Protein AF-0000000069173327 (afdb_homodimer)

Nearest PDB structures (foldseek):
  5z0c-assembly1_A-2  TM=9.617E-01  e=6.881E-48  Persicaria minor
  5vkt-assembly1_A  TM=9.449E-01  e=2.292E-47  Sorghum bicolor
  7cgu-assembly1_A  TM=9.572E-01  e=1.615E-44  Atropa belladonna
  8b1v-assembly1_A  TM=9.461E-01  e=1.270E-44  Tabernanthe iboga
  5h83-assembly1_B  TM=9.465E-01  e=1.249E-43  Catharanthus roseus

Foldseek 3Di:
DKWWFWFDFALPDDTDIDIDDADDAEQQKWKWFWQKFWDDVVLNCQRNCVDPDRDPRWADTFLTWGFTCDGHNNHDPHDGGFIKTFGFFQDAPCPDPCNVVLFRVPGPGTATQIRGADPDPPGTHHHSSIRMHMGGNLRIAGFPADPVCRQLASLCRFLVQLLLVVCVVLVLDAPFAEEEEDDFQNRLNNLLNSQLRRHQYEYEDLDPVCFVVSVVSRHPYYANLVDPVSLVVQFQPGQEYEYADQAAEACLSPLRSHHQQYEYEYSHHHPDYHDDHDPCSCVVRVYYYYYDYGGGSVSSNVSSVSCNVVVHGHDEDEDESVCVSVVSVCVVVRNTSRIYMYRSVRSVD/DKWWFWFDFALPDDTDIDIDDADDAAQQKWKWFWQKFWDDVVLNCQRNCVDPDRDPRWADTFLTWGFTCDHHNNHDPDDGGFIKTFGFFQDAPCPDPCNVVLFRVPGPGTATQIRGADPDPPGTHHHRSIRMHMGGNLRIAGFPADPVCRQLASLCSFLVQLLLVVCVVLVLDAPFAEEEEDDFQNRLNNQLNSQLRRHQYEYEDLDPVCFVVSVVSRHPYYANLVDPVSLVVQFQPGQEYEYADQAAEACLSPLRSHHAQYEYEYSHHHPDHHDDHDPCSCVVRVYYYYYDYGGGSVSSNVSSVSCNVVVHGHDEDEDESVCVSVVSVCVVVSNTSRIYMYRSVRSVD

Radius of gyration: 29.66 Å; Cα contacts (8 Å, |Δi|>4): 1799; chains: 2; bounding box: 52×91×66 Å

Structure (mmCIF, N/CA/C/O backbone):
data_AF-0000000069173327-model_v1
#
loop_
_entity.id
_entity.type
_entity.pdbx_description
1 polymer 'Hypothetical zinc-type alcohol dehydrogenase-like protein yahK'
#
loop_
_atom_site.group_PDB
_atom_site.id
_atom_site.type_symbol
_atom_site.label_atom_id
_atom_site.label_alt_id
_atom_site.label_comp_id
_atom_site.label_asym_id
_atom_site.label_entity_id
_atom_site.label_seq_id
_atom_site.pdbx_PDB_ins_code
_atom_site.Cartn_x
_atom_site.Cartn_y
_atom_site.Cartn_z
_atom_site.occupancy
_atom_site.B_iso_or_equiv
_atom_site.auth_seq_id
_atom_site.auth_comp_id
_atom_site.auth_asym_id
_atom_site.auth_atom_id
_atom_site.pdbx_PDB_model_num
ATOM 1 N N . MET A 1 1 ? 13.922 40.312 17.609 1 91.56 1 MET A N 1
ATOM 2 C CA . MET A 1 1 ? 12.922 41.062 18.359 1 91.56 1 MET A CA 1
ATOM 3 C C . MET A 1 1 ? 12.289 40.188 19.438 1 91.56 1 MET A C 1
ATOM 5 O O . MET A 1 1 ? 12.125 38.969 19.234 1 91.56 1 MET A O 1
ATOM 9 N N . LYS A 1 2 ? 11.914 40.781 20.5 1 95.31 2 LYS A N 1
ATOM 10 C CA . LYS A 1 2 ? 11.281 40.031 21.578 1 95.31 2 LYS A CA 1
ATOM 11 C C . LYS A 1 2 ? 9.758 40.062 21.453 1 95.31 2 LYS A C 1
ATOM 13 O O . LYS A 1 2 ? 9.172 41.125 21.281 1 95.31 2 LYS A O 1
ATOM 18 N N . ILE A 1 3 ? 9.172 38.875 21.484 1 96.5 3 ILE A N 1
ATOM 19 C CA . ILE A 1 3 ? 7.719 38.812 21.359 1 96.5 3 ILE A CA 1
ATOM 20 C C . ILE A 1 3 ? 7.156 37.812 22.375 1 96.5 3 ILE A C 1
ATOM 22 O O . ILE A 1 3 ? 7.906 37.031 22.953 1 96.5 3 ILE A O 1
ATOM 26 N N . LYS A 1 4 ? 5.832 37.875 22.531 1 97.69 4 LYS A N 1
ATOM 27 C CA . LYS A 1 4 ? 5.156 36.938 23.453 1 97.69 4 LYS A CA 1
ATOM 28 C C . LYS A 1 4 ? 4.797 35.656 22.75 1 97.69 4 LYS A C 1
ATOM 30 O O . LYS A 1 4 ? 4.461 35.625 21.562 1 97.69 4 LYS A O 1
ATOM 35 N N . ALA A 1 5 ? 4.883 34.594 23.516 1 98.44 5 ALA A N 1
ATOM 36 C CA . ALA A 1 5 ? 4.504 33.25 23.062 1 98.44 5 ALA A CA 1
ATOM 37 C C . ALA A 1 5 ? 3.975 32.438 24.234 1 98.44 5 ALA A C 1
ATOM 39 O O . ALA A 1 5 ? 4.012 32.875 25.375 1 98.44 5 ALA A O 1
ATOM 40 N N . VAL A 1 6 ? 3.385 31.391 23.938 1 98.5 6 VAL A N 1
ATOM 41 C CA . VAL A 1 6 ? 3.01 30.375 24.922 1 98.5 6 VAL A CA 1
ATOM 42 C C . VAL A 1 6 ? 3.777 29.078 24.641 1 98.5 6 VAL A C 1
ATOM 44 O O . VAL A 1 6 ? 3.777 28.578 23.516 1 98.5 6 VAL A O 1
ATOM 47 N N . GLY A 1 7 ? 4.484 28.578 25.578 1 98.19 7 GLY A N 1
ATOM 48 C CA . GLY A 1 7 ? 5.293 27.375 25.453 1 98.19 7 GLY A CA 1
ATOM 49 C C . GLY A 1 7 ? 5.617 26.734 26.781 1 98.19 7 GLY A C 1
ATOM 50 O O . GLY A 1 7 ? 4.98 27.031 27.797 1 98.19 7 GLY A O 1
ATOM 51 N N . ALA A 1 8 ? 6.469 25.766 26.703 1 98.06 8 ALA A N 1
ATOM 52 C CA . ALA A 1 8 ? 6.879 25.031 27.891 1 98.06 8 ALA A CA 1
ATOM 53 C C . ALA A 1 8 ? 8.398 24.984 28.016 1 98.06 8 ALA A C 1
ATOM 55 O O . ALA A 1 8 ? 9.109 25.016 27.016 1 98.06 8 ALA A O 1
ATOM 56 N N . TYR A 1 9 ? 8.836 24.875 29.328 1 97.31 9 TYR A N 1
ATOM 57 C CA . TYR A 1 9 ? 10.273 24.797 29.578 1 97.31 9 TYR A CA 1
ATOM 58 C C . TYR A 1 9 ? 10.711 23.359 29.828 1 97.31 9 TYR A C 1
ATOM 60 O O . TYR A 1 9 ? 11.914 23.078 29.891 1 97.31 9 TYR A O 1
ATOM 68 N N . SER A 1 10 ? 9.734 22.516 30 1 96.44 10 SER A N 1
ATOM 69 C CA . SER A 1 10 ? 10.008 21.078 30.172 1 96.44 10 SER A CA 1
ATOM 70 C C . SER A 1 10 ? 8.773 20.25 29.875 1 96.44 10 SER A C 1
ATOM 72 O O . SER A 1 10 ? 7.66 20.781 29.781 1 96.44 10 SER A O 1
ATOM 74 N N . ALA A 1 11 ? 8.977 18.953 29.766 1 95.12 11 ALA A N 1
ATOM 75 C CA . ALA A 1 11 ? 7.898 18.031 29.422 1 95.12 11 ALA A CA 1
ATOM 76 C C . ALA A 1 11 ? 6.855 17.969 30.531 1 95.12 11 ALA A C 1
ATOM 78 O O . ALA A 1 11 ? 5.703 17.594 30.297 1 95.12 11 ALA A O 1
ATOM 79 N N . LYS A 1 12 ? 7.219 18.328 31.734 1 94.25 12 LYS A N 1
ATOM 80 C CA . LYS A 1 12 ? 6.359 18.141 32.906 1 94.25 12 LYS A CA 1
ATOM 81 C C . LYS A 1 12 ? 5.66 19.438 33.281 1 94.25 12 LYS A C 1
ATOM 83 O O . LYS A 1 12 ? 4.82 19.453 34.188 1 94.25 12 LYS A O 1
ATOM 88 N N . GLN A 1 13 ? 5.949 20.516 32.656 1 94.94 13 GLN A N 1
ATOM 89 C CA . GLN A 1 13 ? 5.355 21.797 32.969 1 94.94 13 GLN A CA 1
ATOM 90 C C . GLN A 1 13 ? 4.246 22.172 32 1 94.94 13 GLN A C 1
ATOM 92 O O . GLN A 1 13 ? 4.332 21.844 30.812 1 94.94 13 GLN A O 1
ATOM 97 N N . PRO A 1 14 ? 3.234 22.766 32.531 1 96.62 14 PRO A N 1
ATOM 98 C CA . PRO A 1 14 ? 2.211 23.266 31.625 1 96.62 14 PRO A CA 1
ATOM 99 C C . PRO A 1 14 ? 2.734 24.359 30.703 1 96.62 14 PRO A C 1
ATOM 101 O O . PRO A 1 14 ? 3.777 24.969 30.984 1 96.62 14 PRO A O 1
ATOM 104 N N . LEU A 1 15 ? 2.049 24.594 29.672 1 98.19 15 LEU A N 1
ATOM 105 C CA . LEU A 1 15 ? 2.365 25.734 28.812 1 98.19 15 LEU A CA 1
ATOM 106 C C . LEU A 1 15 ? 2.16 27.047 29.562 1 98.19 15 LEU A C 1
ATOM 108 O O . LEU A 1 15 ? 1.203 27.188 30.328 1 98.19 15 LEU A O 1
ATOM 112 N N . GLU A 1 16 ? 3.016 27.969 29.375 1 97.44 16 GLU A N 1
ATOM 113 C CA . GLU A 1 16 ? 2.932 29.266 30.031 1 97.44 16 GLU A CA 1
ATOM 114 C C . GLU A 1 16 ? 3.416 30.375 29.109 1 97.44 16 GLU A C 1
ATOM 116 O O . GLU A 1 16 ? 4.078 30.125 28.109 1 97.44 16 GLU A O 1
ATOM 121 N N . SER A 1 17 ? 2.992 31.562 29.453 1 97.31 17 SER A N 1
ATOM 122 C CA . SER A 1 17 ? 3.457 32.719 28.719 1 97.31 17 SER A CA 1
ATOM 123 C C . SER A 1 17 ? 4.969 32.875 28.828 1 97.31 17 SER A C 1
ATOM 125 O O . SER A 1 17 ? 5.551 32.656 29.891 1 97.31 17 SER A O 1
ATOM 127 N N . MET A 1 18 ? 5.578 33.188 27.703 1 96.88 18 MET A N 1
ATOM 128 C CA . MET A 1 18 ? 7.023 33.406 27.688 1 96.88 18 MET A CA 1
ATOM 129 C C . MET A 1 18 ? 7.418 34.438 26.625 1 96.88 18 MET A C 1
ATOM 131 O O . MET A 1 18 ? 6.641 34.719 25.719 1 96.88 18 MET A O 1
ATOM 135 N N . ASP A 1 19 ? 8.609 34.969 26.844 1 97.06 19 ASP A N 1
ATOM 136 C CA . ASP A 1 19 ? 9.211 35.844 25.828 1 97.06 19 ASP A CA 1
ATOM 137 C C . ASP A 1 19 ? 10.172 35.031 24.938 1 97.06 19 ASP A C 1
ATOM 139 O O . ASP A 1 19 ? 11 34.281 25.438 1 97.06 19 ASP A O 1
ATOM 143 N N . ILE A 1 20 ? 9.977 35.219 23.656 1 97.44 20 ILE A N 1
ATOM 144 C CA . ILE A 1 20 ? 10.914 34.562 22.75 1 97.44 20 ILE A CA 1
ATOM 145 C C . ILE A 1 20 ? 11.516 35.594 21.797 1 97.44 20 ILE A C 1
ATOM 147 O O . ILE A 1 20 ? 11.031 36.75 21.719 1 97.44 20 ILE A O 1
ATOM 151 N N . THR A 1 21 ? 12.609 35.219 21.188 1 96.5 21 THR A N 1
ATOM 152 C CA . THR A 1 21 ? 13.281 36.062 20.234 1 96.5 21 THR A CA 1
ATOM 153 C C . THR A 1 21 ? 13 35.625 18.797 1 96.5 21 THR A C 1
ATOM 155 O O . THR A 1 21 ? 13.078 34.406 18.5 1 96.5 21 THR A O 1
ATOM 158 N N . ARG A 1 22 ? 12.602 36.531 17.922 1 96.62 22 ARG A N 1
ATOM 159 C CA . ARG A 1 22 ? 12.484 36.312 16.484 1 96.62 22 ARG A CA 1
ATOM 160 C C . ARG A 1 22 ? 13.516 37.125 15.719 1 96.62 22 ARG A C 1
ATOM 162 O O . ARG A 1 22 ? 13.789 38.281 16.078 1 96.62 22 ARG A O 1
ATOM 169 N N . ARG A 1 23 ? 14 36.562 14.703 1 95.94 23 ARG A N 1
ATOM 170 C CA . ARG A 1 23 ? 14.945 37.312 13.875 1 95.94 23 ARG A CA 1
ATOM 171 C C . ARG A 1 23 ? 14.227 38.375 13.055 1 95.94 23 ARG A C 1
ATOM 173 O O . ARG A 1 23 ? 13.023 38.281 12.828 1 95.94 23 ARG A O 1
ATOM 180 N N . GLU A 1 24 ? 15.008 39.375 12.633 1 95.81 24 GLU A N 1
ATOM 181 C CA . GLU A 1 24 ? 14.492 40.344 11.648 1 95.81 24 GLU A CA 1
ATOM 182 C C . GLU A 1 24 ? 14.391 39.688 10.266 1 95.81 24 GLU A C 1
ATOM 184 O O . GLU A 1 24 ? 15.156 38.781 9.945 1 95.81 24 GLU A O 1
ATOM 189 N N . PRO A 1 25 ? 13.461 40.156 9.461 1 97.12 25 PRO A N 1
ATOM 190 C CA . PRO A 1 25 ? 13.328 39.594 8.117 1 97.12 25 PRO A CA 1
ATOM 191 C C . PRO A 1 25 ? 14.547 39.844 7.242 1 97.12 25 PRO A C 1
ATOM 193 O O . PRO A 1 25 ? 15.023 40.969 7.152 1 97.12 25 PRO A O 1
ATOM 196 N N . GLY A 1 26 ? 15.094 38.781 6.645 1 97.19 26 GLY A N 1
ATOM 197 C CA . GLY A 1 26 ? 16.094 38.938 5.598 1 97.19 26 GLY A CA 1
ATOM 198 C C . GLY A 1 26 ? 15.492 39.25 4.242 1 97.19 26 GLY A C 1
ATOM 199 O O . GLY A 1 26 ? 14.289 39.5 4.137 1 97.19 26 GLY A O 1
ATOM 200 N N . PRO A 1 27 ? 16.281 39.25 3.188 1 98.19 27 PRO A N 1
ATOM 201 C CA . PRO A 1 27 ? 15.844 39.688 1.859 1 98.19 27 PRO A CA 1
ATOM 202 C C . PRO A 1 27 ? 14.703 38.844 1.302 1 98.19 27 PRO A C 1
ATOM 204 O O . PRO A 1 27 ? 13.883 39.344 0.525 1 98.19 27 PRO A O 1
ATOM 207 N N . HIS A 1 28 ? 14.594 37.625 1.703 1 98.12 28 HIS A N 1
ATOM 208 C CA . HIS A 1 28 ? 13.586 36.75 1.129 1 98.12 28 HIS A CA 1
ATOM 209 C C . HIS A 1 28 ? 12.578 36.281 2.184 1 98.12 28 HIS A C 1
ATOM 211 O O . HIS A 1 28 ? 11.914 35.281 2.014 1 98.12 28 HIS A O 1
ATOM 217 N N . ASP A 1 29 ? 12.492 37.031 3.238 1 98.38 29 ASP A N 1
ATOM 218 C CA . ASP A 1 29 ? 11.648 36.625 4.359 1 98.38 29 ASP A CA 1
ATOM 219 C C . ASP A 1 29 ? 10.352 37.438 4.383 1 98.38 29 ASP A C 1
ATOM 221 O O . ASP A 1 29 ? 10.297 38.562 3.852 1 98.38 29 ASP A O 1
ATOM 225 N N . VAL A 1 30 ? 9.43 36.875 4.949 1 98.81 30 VAL A N 1
ATOM 226 C CA . VAL A 1 30 ? 8.133 37.469 5.215 1 98.81 30 VAL A CA 1
ATOM 227 C C . VAL A 1 30 ? 7.855 37.469 6.715 1 98.81 30 VAL A C 1
ATOM 229 O O . VAL A 1 30 ? 7.984 36.438 7.371 1 98.81 30 VAL A O 1
ATOM 232 N N . LYS A 1 31 ? 7.578 38.594 7.281 1 98.75 31 LYS A N 1
ATOM 233 C CA . LYS A 1 31 ? 7.141 38.719 8.672 1 98.75 31 LYS A CA 1
ATOM 234 C C . LYS A 1 31 ? 5.617 38.719 8.766 1 98.75 31 LYS A C 1
ATOM 236 O O . LYS A 1 31 ? 4.945 39.5 8.07 1 98.75 31 LYS A O 1
ATOM 241 N N . ILE A 1 32 ? 5.09 37.875 9.578 1 98.81 32 ILE A N 1
ATOM 242 C CA . ILE A 1 32 ? 3.648 37.688 9.672 1 98.81 32 ILE A CA 1
ATOM 243 C C . ILE A 1 32 ? 3.184 37.938 11.102 1 98.81 32 ILE A C 1
ATOM 245 O O . ILE A 1 32 ? 3.768 37.438 12.055 1 98.81 32 ILE A O 1
ATOM 249 N N . GLU A 1 33 ? 2.227 38.844 11.25 1 98.81 33 GLU A N 1
ATOM 250 C CA . GLU A 1 33 ? 1.48 38.906 12.5 1 98.81 33 GLU A CA 1
ATOM 251 C C . GLU A 1 33 ? 0.443 37.812 12.594 1 98.81 33 GLU A C 1
ATOM 253 O O . GLU A 1 33 ? -0.493 37.75 11.797 1 98.81 33 GLU A O 1
ATOM 258 N N . ILE A 1 34 ? 0.649 36.906 13.547 1 98.88 34 ILE A N 1
ATOM 259 C CA . ILE A 1 34 ? -0.204 35.719 13.641 1 98.88 34 ILE A CA 1
ATOM 260 C C . ILE A 1 34 ? -1.548 36.094 14.258 1 98.88 34 ILE A C 1
ATOM 262 O O . ILE A 1 34 ? -1.6 36.625 15.367 1 98.88 34 ILE A O 1
ATOM 266 N N . ALA A 1 35 ? -2.568 35.875 13.508 1 98.81 35 ALA A N 1
ATOM 267 C CA . ALA A 1 35 ? -3.914 36.125 14 1 98.81 35 ALA A CA 1
ATOM 268 C C . ALA A 1 35 ? -4.469 34.938 14.773 1 98.81 35 ALA A C 1
ATOM 270 O O . ALA A 1 35 ? -5.031 35.094 15.859 1 98.81 35 ALA A O 1
ATOM 271 N N . TYR A 1 36 ? -4.352 33.75 14.188 1 98.94 36 TYR A N 1
ATOM 272 C CA . TYR A 1 36 ? -4.852 32.5 14.766 1 98.94 36 TYR A CA 1
ATOM 273 C C . TYR A 1 36 ? -3.863 31.375 14.547 1 98.94 36 TYR A C 1
ATOM 275 O O . TYR A 1 36 ? -3.092 31.391 13.586 1 98.94 36 TYR A O 1
ATOM 283 N N . CYS A 1 37 ? -3.863 30.406 15.406 1 98.94 37 CYS A N 1
ATOM 284 C CA . CYS A 1 37 ? -3.08 29.172 15.273 1 98.94 37 CYS A CA 1
ATOM 285 C C . CYS A 1 37 ? -3.881 27.969 15.742 1 98.94 37 CYS A C 1
ATOM 287 O O . CYS A 1 37 ? -4.367 27.938 16.875 1 98.94 37 CYS A O 1
ATOM 289 N N . GLY A 1 38 ? -4.027 27 14.828 1 98.75 38 GLY A N 1
ATOM 290 C CA . GLY A 1 38 ? -4.707 25.781 15.211 1 98.75 38 GLY A CA 1
ATOM 291 C C . GLY A 1 38 ? -3.936 24.969 16.234 1 98.75 38 GLY A C 1
ATOM 292 O O . GLY A 1 38 ? -2.732 25.172 16.422 1 98.75 38 GLY A O 1
ATOM 293 N N . VAL A 1 39 ? -4.637 24.094 16.953 1 98.5 39 VAL A N 1
ATOM 294 C CA . VAL A 1 39 ? -4.062 23.188 17.938 1 98.5 39 VAL A CA 1
ATOM 295 C C . VAL A 1 39 ? -4.164 21.75 17.422 1 98.5 39 VAL A C 1
ATOM 297 O O . VAL A 1 39 ? -5.238 21.312 17 1 98.5 39 VAL A O 1
ATOM 300 N N . CYS A 1 40 ? -3.109 21.062 17.406 1 96.5 40 CYS A N 1
ATOM 301 C CA . CYS A 1 40 ? -3.049 19.703 16.875 1 96.5 40 CYS A CA 1
ATOM 302 C C . CYS A 1 40 ? -2.498 18.734 17.922 1 96.5 40 CYS A C 1
ATOM 304 O O . CYS A 1 40 ? -1.788 19.156 18.844 1 96.5 40 CYS A O 1
ATOM 306 N N . HIS A 1 41 ? -2.83 17.5 17.781 1 94.12 41 HIS A N 1
ATOM 307 C CA . HIS A 1 41 ? -2.305 16.484 18.703 1 94.12 41 HIS A CA 1
ATOM 308 C C . HIS A 1 41 ? -0.782 16.438 18.656 1 94.12 41 HIS A C 1
ATOM 310 O O . HIS A 1 41 ? -0.134 16.156 19.672 1 94.12 41 HIS A O 1
ATOM 316 N N . SER A 1 42 ? -0.216 16.688 17.547 1 94 42 SER A N 1
ATOM 317 C CA . SER A 1 42 ? 1.239 16.719 17.438 1 94 42 SER A CA 1
ATOM 318 C C . SER A 1 42 ? 1.849 17.75 18.391 1 94 42 SER A C 1
ATOM 320 O O . SER A 1 42 ? 2.965 17.562 18.875 1 94 42 SER A O 1
ATOM 322 N N . ASP A 1 43 ? 1.157 18.828 18.688 1 96.88 43 ASP A N 1
ATOM 323 C CA . ASP A 1 43 ? 1.626 19.828 19.641 1 96.88 43 ASP A CA 1
ATOM 324 C C . ASP A 1 43 ? 1.781 19.219 21.031 1 96.88 43 ASP A C 1
ATOM 326 O O . ASP A 1 43 ? 2.789 19.438 21.703 1 96.88 43 ASP A O 1
ATOM 330 N N . ILE A 1 44 ? 0.803 18.438 21.359 1 94.81 44 ILE A N 1
ATOM 331 C CA . ILE A 1 44 ? 0.792 17.812 22.672 1 94.81 44 ILE A CA 1
ATOM 332 C C . ILE A 1 44 ? 1.948 16.812 22.766 1 94.81 44 ILE A C 1
ATOM 334 O O . ILE A 1 44 ? 2.723 16.859 23.734 1 94.81 44 ILE A O 1
ATOM 338 N N . HIS A 1 45 ? 2.068 16.016 21.734 1 92.25 45 HIS A N 1
ATOM 339 C CA . HIS A 1 45 ? 3.121 15.008 21.734 1 92.25 45 HIS A CA 1
ATOM 340 C C . HIS A 1 45 ? 4.5 15.648 21.812 1 92.25 45 HIS A C 1
ATOM 342 O O . HIS A 1 45 ? 5.387 15.141 22.5 1 92.25 45 HIS A O 1
ATOM 348 N N . GLN A 1 46 ? 4.656 16.75 21.141 1 94.44 46 GLN A N 1
ATOM 349 C CA . GLN A 1 46 ? 5.938 17.453 21.125 1 94.44 46 GLN A CA 1
ATOM 350 C C . GLN A 1 46 ? 6.23 18.062 22.5 1 94.44 46 GLN A C 1
ATOM 352 O O . GLN A 1 46 ? 7.293 17.828 23.078 1 94.44 46 GLN A O 1
ATOM 357 N N . VAL A 1 47 ? 5.297 18.75 23 1 96.25 47 VAL A N 1
ATOM 358 C CA . VAL A 1 47 ? 5.496 19.5 24.25 1 96.25 47 VAL A CA 1
ATOM 359 C C . VAL A 1 47 ? 5.777 18.516 25.391 1 96.25 47 VAL A C 1
ATOM 361 O O . VAL A 1 47 ? 6.621 18.797 26.25 1 96.25 47 VAL A O 1
ATOM 364 N N . ARG A 1 48 ? 5.156 17.391 25.312 1 94.75 48 ARG A N 1
ATOM 365 C CA . ARG A 1 48 ? 5.262 16.422 26.406 1 94.75 48 ARG A CA 1
ATOM 366 C C . ARG A 1 48 ? 6.398 15.438 26.156 1 94.75 48 ARG A C 1
ATOM 368 O O . ARG A 1 48 ? 6.547 14.445 26.875 1 94.75 48 ARG A O 1
ATOM 375 N N . SER A 1 49 ? 7.145 15.586 25.109 1 93.69 49 SER A N 1
ATOM 376 C CA . SER A 1 49 ? 8.297 14.773 24.75 1 93.69 49 SER A CA 1
ATOM 377 C C . SER A 1 49 ? 7.914 13.305 24.594 1 93.69 49 SER A C 1
ATOM 379 O O . SER A 1 49 ? 8.641 12.414 25.031 1 93.69 49 SER A O 1
ATOM 381 N N . GLU A 1 50 ? 6.754 13.172 24.062 1 85.75 50 GLU A N 1
ATOM 382 C CA . GLU A 1 50 ? 6.32 11.805 23.766 1 85.75 50 GLU A CA 1
ATOM 383 C C . GLU A 1 50 ? 6.992 11.281 22.516 1 85.75 50 GLU A C 1
ATOM 385 O O . GLU A 1 50 ? 7.023 10.07 22.281 1 85.75 50 GLU A O 1
ATOM 390 N N . TRP A 1 51 ? 7.461 12.156 21.703 1 79 51 TRP A N 1
ATOM 391 C CA . TRP A 1 51 ? 8.406 11.844 20.641 1 79 51 TRP A CA 1
ATOM 392 C C . TRP A 1 51 ? 9.836 12.133 21.078 1 79 51 TRP A C 1
ATOM 394 O O . TRP A 1 51 ? 10.094 13.125 21.766 1 79 51 TRP A O 1
ATOM 404 N N . ALA A 1 52 ? 10.703 11.328 20.812 1 76.88 52 ALA A N 1
ATOM 405 C CA . ALA A 1 52 ? 12.078 11.508 21.266 1 76.88 52 ALA A CA 1
ATOM 406 C C . ALA A 1 52 ? 12.672 12.789 20.703 1 76.88 52 ALA A C 1
ATOM 408 O O . ALA A 1 52 ? 12.422 13.148 19.547 1 76.88 52 ALA A O 1
ATOM 409 N N . GLY A 1 53 ? 13.352 13.617 21.594 1 86.19 53 GLY A N 1
ATOM 410 C CA . GLY A 1 53 ? 14.242 14.648 21.094 1 86.19 53 GLY A CA 1
ATOM 411 C C . GLY A 1 53 ? 13.68 16.047 21.203 1 86.19 53 GLY A C 1
ATOM 412 O O . GLY A 1 53 ? 14.141 16.969 20.547 1 86.19 53 GLY A O 1
ATOM 413 N N . THR A 1 54 ? 12.703 16.266 22.047 1 95.19 54 THR A N 1
ATOM 414 C CA . THR A 1 54 ? 12.172 17.609 22.203 1 95.19 54 THR A CA 1
ATOM 415 C C . THR A 1 54 ? 13.219 18.531 22.828 1 95.19 54 THR A C 1
ATOM 417 O O . THR A 1 54 ? 13.891 18.156 23.797 1 95.19 54 THR A O 1
ATOM 420 N N . VAL A 1 55 ? 13.383 19.641 22.25 1 97 55 VAL A N 1
ATOM 421 C CA . VAL A 1 55 ? 14.258 20.688 22.781 1 97 55 VAL A CA 1
ATOM 422 C C . VAL A 1 55 ? 13.422 21.797 23.406 1 97 55 VAL A C 1
ATOM 424 O O . VAL A 1 55 ? 12.406 22.219 22.828 1 97 55 VAL A O 1
ATOM 427 N N . TYR A 1 56 ? 13.844 22.188 24.609 1 97 56 TYR A N 1
ATOM 428 C CA . TYR A 1 56 ? 13.141 23.25 25.312 1 97 56 TYR A CA 1
ATOM 429 C C . TYR A 1 56 ? 13.984 24.516 25.375 1 97 56 TYR A C 1
ATOM 431 O O . TYR A 1 56 ? 15.219 24.453 25.391 1 97 56 TYR A O 1
ATOM 439 N N . PRO A 1 57 ? 13.344 25.766 25.531 1 97.38 57 PRO A N 1
ATOM 440 C CA . PRO A 1 57 ? 11.891 25.969 25.547 1 97.38 57 PRO A CA 1
ATOM 441 C C . PRO A 1 57 ? 11.219 25.531 24.25 1 97.38 57 PRO A C 1
ATOM 443 O O . PRO A 1 57 ? 11.805 25.641 23.172 1 97.38 57 PRO A O 1
ATOM 446 N N . CYS A 1 58 ? 10.031 24.969 24.391 1 98.06 58 CYS A N 1
ATOM 447 C CA . CYS A 1 58 ? 9.25 24.484 23.25 1 98.06 58 CYS A CA 1
ATOM 448 C C . CYS A 1 58 ? 8 25.344 23.047 1 98.06 58 CYS A C 1
ATOM 450 O O . CYS A 1 58 ? 7.164 25.453 23.938 1 98.06 58 CYS A O 1
ATOM 452 N N . VAL A 1 59 ? 7.887 26 21.922 1 98.5 59 VAL A N 1
ATOM 453 C CA . VAL A 1 59 ? 6.695 26.719 21.5 1 98.5 59 VAL A CA 1
ATOM 454 C C . VAL A 1 59 ? 6.059 26.016 20.312 1 98.5 59 VAL A C 1
ATOM 456 O O . VAL A 1 59 ? 6.527 26.141 19.172 1 98.5 59 VAL A O 1
ATOM 459 N N . PRO A 1 60 ? 4.973 25.25 20.516 1 98.31 60 PRO A N 1
ATOM 460 C CA . PRO A 1 60 ? 4.371 24.5 19.422 1 98.31 60 PRO A CA 1
ATOM 461 C C . PRO A 1 60 ? 3.482 25.375 18.531 1 98.31 60 PRO A C 1
ATOM 463 O O . PRO A 1 60 ? 3.494 26.594 18.656 1 98.31 60 PRO A O 1
ATOM 466 N N . GLY A 1 61 ? 2.787 24.734 17.594 1 98.62 61 GLY A N 1
ATOM 467 C CA . GLY A 1 61 ? 1.868 25.391 16.672 1 98.62 61 GLY A CA 1
ATOM 468 C C . GLY A 1 61 ? 2.361 25.406 15.242 1 98.62 61 GLY A C 1
ATOM 469 O O . GLY A 1 61 ? 3.375 26.047 14.938 1 98.62 61 GLY A O 1
ATOM 470 N N . HIS A 1 62 ? 1.633 24.719 14.391 1 98.81 62 HIS A N 1
ATOM 471 C CA . HIS A 1 62 ? 2.066 24.672 12.992 1 98.81 62 HIS A CA 1
ATOM 472 C C . HIS A 1 62 ? 0.912 24.984 12.047 1 98.81 62 HIS A C 1
ATOM 474 O O . HIS A 1 62 ? 0.99 24.688 10.852 1 98.81 62 HIS A O 1
ATOM 480 N N . GLU A 1 63 ? -0.189 25.438 12.555 1 98.88 63 GLU A N 1
ATOM 481 C CA . GLU A 1 63 ? -1.358 25.859 11.797 1 98.88 63 GLU A CA 1
ATOM 482 C C . GLU A 1 63 ? -1.577 27.359 11.906 1 98.88 63 GLU A C 1
ATOM 484 O O . GLU A 1 63 ? -2.473 27.812 12.625 1 98.88 63 GLU A O 1
ATOM 489 N N . ILE A 1 64 ? -0.831 28.125 11.164 1 98.94 64 ILE A N 1
ATOM 490 C CA . ILE A 1 64 ? -0.7 29.562 11.391 1 98.94 64 ILE A CA 1
ATOM 491 C C . ILE A 1 64 ? -1.406 30.328 10.281 1 98.94 64 ILE A C 1
ATOM 493 O O . ILE A 1 64 ? -1.221 30.031 9.094 1 98.94 64 ILE A O 1
ATOM 497 N N . VAL A 1 65 ? -2.252 31.281 10.625 1 98.94 65 VAL A N 1
ATOM 498 C CA . VAL A 1 65 ? -2.801 32.219 9.664 1 98.94 65 VAL A CA 1
ATOM 499 C C . VAL A 1 65 ? -2.668 33.656 10.219 1 98.94 65 VAL A C 1
ATOM 501 O O . VAL A 1 65 ? -2.719 33.844 11.438 1 98.94 65 VAL A O 1
ATOM 504 N N . GLY A 1 66 ? -2.492 34.531 9.359 1 98.75 66 GLY A N 1
ATOM 505 C CA . GLY A 1 66 ? -2.326 35.938 9.773 1 98.75 66 GLY A CA 1
ATOM 506 C C . GLY A 1 66 ? -2.125 36.875 8.602 1 98.75 66 GLY A C 1
ATOM 507 O O . GLY A 1 66 ? -2.65 36.656 7.512 1 98.75 66 GLY A O 1
ATOM 508 N N . ARG A 1 67 ? -1.484 38 8.922 1 98.75 67 ARG A N 1
ATOM 509 C CA . ARG A 1 67 ? -1.286 39.031 7.93 1 98.75 67 ARG A CA 1
ATOM 510 C C . ARG A 1 67 ? 0.19 39.406 7.805 1 98.75 67 ARG A C 1
ATOM 512 O O . ARG A 1 67 ? 0.898 39.5 8.812 1 98.75 67 ARG A O 1
ATOM 519 N N . VAL A 1 68 ? 0.572 39.625 6.57 1 98.88 68 VAL A N 1
ATOM 520 C CA . VAL A 1 68 ? 1.934 40.094 6.32 1 98.88 68 VAL A CA 1
ATOM 521 C C . VAL A 1 68 ? 2.102 41.5 6.855 1 98.88 68 VAL A C 1
ATOM 523 O O . VAL A 1 68 ? 1.283 42.375 6.57 1 98.88 68 VAL A O 1
ATOM 526 N N . VAL A 1 69 ? 3.172 41.75 7.613 1 98.56 69 VAL A N 1
ATOM 527 C CA . VAL A 1 69 ? 3.383 43.094 8.156 1 98.56 69 VAL A CA 1
ATOM 528 C C . VAL A 1 69 ? 4.668 43.688 7.586 1 98.56 69 VAL A C 1
ATOM 530 O O . VAL A 1 69 ? 4.836 44.906 7.562 1 98.56 69 VAL A O 1
ATOM 533 N N . ALA A 1 70 ? 5.617 42.844 7.145 1 98.5 70 ALA A N 1
ATOM 534 C CA . ALA A 1 70 ? 6.848 43.281 6.492 1 98.5 70 ALA A CA 1
ATOM 535 C C . ALA A 1 70 ? 7.395 42.188 5.57 1 98.5 70 ALA A C 1
ATOM 537 O O . ALA A 1 70 ? 7.148 41 5.785 1 98.5 70 ALA A O 1
ATOM 538 N N . VAL A 1 71 ? 8.109 42.594 4.52 1 98.5 71 VAL A N 1
ATOM 539 C CA . VAL A 1 71 ? 8.75 41.656 3.604 1 98.5 71 VAL A CA 1
ATOM 540 C C . VAL A 1 71 ? 10.164 42.125 3.289 1 98.5 71 VAL A C 1
ATOM 542 O O . VAL A 1 71 ? 10.453 43.344 3.342 1 98.5 71 VAL A O 1
ATOM 545 N N . GLY A 1 72 ? 11.008 41.156 3.01 1 98.25 72 GLY A N 1
ATOM 546 C CA . GLY A 1 72 ? 12.32 41.5 2.492 1 98.25 72 GLY A CA 1
ATOM 547 C C . GLY A 1 72 ? 12.273 42.156 1.124 1 98.25 72 GLY A C 1
ATOM 548 O O . GLY A 1 72 ? 11.273 42.031 0.412 1 98.25 72 GLY A O 1
ATOM 549 N N . ASP A 1 73 ? 13.383 42.719 0.732 1 97.75 73 ASP A N 1
ATOM 550 C CA . ASP A 1 73 ? 13.422 43.562 -0.474 1 97.75 73 ASP A CA 1
ATOM 551 C C . ASP A 1 73 ? 13.453 42.688 -1.729 1 97.75 73 ASP A C 1
ATOM 553 O O . ASP A 1 73 ? 13.273 43.188 -2.842 1 97.75 73 ASP A O 1
ATOM 557 N N . GLN A 1 74 ? 13.586 41.375 -1.571 1 98.25 74 GLN A N 1
ATOM 558 C CA . GLN A 1 74 ? 13.633 40.5 -2.729 1 98.25 74 GLN A CA 1
ATOM 559 C C . GLN A 1 74 ? 12.375 39.625 -2.818 1 98.25 74 GLN A C 1
ATOM 561 O O . GLN A 1 74 ? 12.281 38.75 -3.678 1 98.25 74 GLN A O 1
ATOM 566 N N . VAL A 1 75 ? 11.484 39.875 -1.856 1 98.19 75 VAL A N 1
ATOM 567 C CA . VAL A 1 75 ? 10.227 39.125 -1.88 1 98.19 75 VAL A CA 1
ATOM 568 C C . VAL A 1 75 ? 9.312 39.719 -2.961 1 98.19 75 VAL A C 1
ATOM 570 O O . VAL A 1 75 ? 9.117 40.938 -3.029 1 98.19 75 VAL A O 1
ATOM 573 N N . GLU A 1 76 ? 8.758 38.844 -3.832 1 94.94 76 GLU A N 1
ATOM 574 C CA . GLU A 1 76 ? 7.949 39.312 -4.945 1 94.94 76 GLU A CA 1
ATOM 575 C C . GLU A 1 76 ? 6.5 38.875 -4.812 1 94.94 76 GLU A C 1
ATOM 577 O O . GLU A 1 76 ? 5.59 39.531 -5.312 1 94.94 76 GLU A O 1
ATOM 582 N N . LYS A 1 77 ? 6.23 37.844 -4.117 1 95.81 77 LYS A N 1
ATOM 583 C CA . LYS A 1 77 ? 4.922 37.188 -4.191 1 95.81 77 LYS A CA 1
ATOM 584 C C . LYS A 1 77 ? 4.012 37.656 -3.059 1 95.81 77 LYS A C 1
ATOM 586 O O . LYS A 1 77 ? 2.814 37.375 -3.055 1 95.81 77 LYS A O 1
ATOM 591 N N . HIS A 1 78 ? 4.551 38.406 -2.068 1 98.31 78 HIS A N 1
ATOM 592 C CA . HIS A 1 78 ? 3.797 38.812 -0.895 1 98.31 78 HIS A CA 1
ATOM 593 C C . HIS A 1 78 ? 4.031 40.312 -0.598 1 98.31 78 HIS A C 1
ATOM 595 O O . HIS A 1 78 ? 5.09 40.844 -0.931 1 98.31 78 HIS A O 1
ATOM 601 N N . ALA A 1 79 ? 3.07 40.906 0.022 1 98.31 79 ALA A N 1
ATOM 602 C CA . ALA A 1 79 ? 3.162 42.312 0.437 1 98.31 79 ALA A CA 1
ATOM 603 C C . ALA A 1 79 ? 2.426 42.531 1.754 1 98.31 79 ALA A C 1
ATOM 605 O O . ALA A 1 79 ? 1.537 41.75 2.119 1 98.31 79 ALA A O 1
ATOM 606 N N . PRO A 1 80 ? 2.855 43.594 2.443 1 98.44 80 PRO A N 1
ATOM 607 C CA . PRO A 1 80 ? 2.119 43.906 3.668 1 98.44 80 PRO A CA 1
ATOM 608 C C . PRO A 1 80 ? 0.614 44.031 3.439 1 98.44 80 PRO A C 1
ATOM 610 O O . PRO A 1 80 ? 0.175 44.594 2.445 1 98.44 80 PRO A O 1
ATOM 613 N N . GLY A 1 81 ? -0.104 43.375 4.305 1 98.5 81 GLY A N 1
ATOM 614 C CA . GLY A 1 81 ? -1.553 43.406 4.18 1 98.5 81 GLY A CA 1
ATOM 615 C C . GLY A 1 81 ? -2.125 42.094 3.686 1 98.5 81 GLY A C 1
ATOM 616 O O . GLY A 1 81 ? -3.299 41.781 3.918 1 98.5 81 GLY A O 1
ATOM 617 N N . ASP A 1 82 ? -1.352 41.312 3.029 1 98.56 82 ASP A N 1
ATOM 618 C CA . ASP A 1 82 ? -1.806 40.031 2.486 1 98.56 82 ASP A CA 1
ATOM 619 C C . ASP A 1 82 ? -2.213 39.062 3.604 1 98.56 82 ASP A C 1
ATOM 621 O O . ASP A 1 82 ? -1.544 39 4.637 1 98.56 82 ASP A O 1
ATOM 625 N N . LEU A 1 83 ? -3.352 38.312 3.451 1 98.81 83 LEU A N 1
ATOM 626 C CA . LEU A 1 83 ? -3.672 37.156 4.297 1 98.81 83 LEU A CA 1
ATOM 627 C C . LEU A 1 83 ? -2.859 35.938 3.889 1 98.81 83 LEU A C 1
ATOM 629 O O . LEU A 1 83 ? -2.861 35.562 2.717 1 98.81 83 LEU A O 1
ATOM 633 N N . VAL A 1 84 ? -2.158 35.406 4.828 1 98.88 84 VAL A N 1
ATOM 634 C CA . VAL A 1 84 ? -1.267 34.281 4.492 1 98.88 84 VAL A CA 1
ATOM 635 C C . VAL A 1 84 ? -1.337 33.219 5.578 1 98.88 84 VAL A C 1
ATOM 637 O O . VAL A 1 84 ? -1.935 33.438 6.633 1 98.88 84 VAL A O 1
ATOM 640 N N . GLY A 1 85 ? -0.842 32.062 5.285 1 98.88 85 GLY A N 1
ATOM 641 C CA . GLY A 1 85 ? -0.693 30.969 6.215 1 98.88 85 GLY A CA 1
ATOM 642 C C . GLY A 1 85 ? 0.688 30.344 6.18 1 98.88 85 GLY A C 1
ATOM 643 O O . GLY A 1 85 ? 1.425 30.5 5.207 1 98.88 85 GLY A O 1
ATOM 644 N N . VAL A 1 86 ? 1.1 29.766 7.227 1 98.88 86 VAL A N 1
ATOM 645 C CA . VAL A 1 86 ? 2.277 28.906 7.348 1 98.88 86 VAL A CA 1
ATOM 646 C C . VAL A 1 86 ? 1.885 27.562 7.949 1 98.88 86 VAL A C 1
ATOM 648 O O . VAL A 1 86 ? 1.25 27.516 9.008 1 98.88 86 VAL A O 1
ATOM 651 N N . GLY A 1 87 ? 2.242 26.484 7.25 1 98.62 87 GLY A N 1
ATOM 652 C CA . GLY A 1 87 ? 1.909 25.141 7.703 1 98.62 87 GLY A CA 1
ATOM 653 C C . GLY A 1 87 ? 3.047 24.469 8.438 1 98.62 87 GLY A C 1
ATOM 654 O O . GLY A 1 87 ? 3.721 25.094 9.266 1 98.62 87 GLY A O 1
ATOM 655 N N . CYS A 1 88 ? 3.285 23.25 8.156 1 98.38 88 CYS A N 1
ATOM 656 C CA . CYS A 1 88 ? 4.145 22.375 8.945 1 98.38 88 CYS A CA 1
ATOM 657 C C . CYS A 1 88 ? 5.602 22.5 8.516 1 98.38 88 CYS A C 1
ATOM 659 O O . CYS A 1 88 ? 6.5 21.969 9.172 1 98.38 88 CYS A O 1
ATOM 661 N N . ILE A 1 89 ? 5.832 23.234 7.398 1 98.69 89 ILE A N 1
ATOM 662 C CA . ILE A 1 89 ? 7.172 23.297 6.82 1 98.69 89 ILE A CA 1
ATOM 663 C C . ILE A 1 89 ? 7.617 24.75 6.707 1 98.69 89 ILE A C 1
ATOM 665 O O . ILE A 1 89 ? 6.906 25.578 6.141 1 98.69 89 ILE A O 1
ATOM 669 N N . VAL A 1 90 ? 8.852 25.031 7.207 1 98.5 90 VAL A N 1
ATOM 670 C CA . VAL A 1 90 ? 9.312 26.406 7.109 1 98.5 90 VAL A CA 1
ATOM 671 C C . VAL A 1 90 ? 10.68 26.453 6.422 1 98.5 90 VAL A C 1
ATOM 673 O O . VAL A 1 90 ? 11.242 27.531 6.219 1 98.5 90 VAL A O 1
ATOM 676 N N . ASP A 1 91 ? 11.242 25.266 6.125 1 98 91 ASP A N 1
ATOM 677 C CA . ASP A 1 91 ? 12.492 25.172 5.375 1 98 91 ASP A CA 1
ATOM 678 C C . ASP A 1 91 ? 12.742 23.734 4.902 1 98 91 ASP A C 1
ATOM 680 O O . ASP A 1 91 ? 12.062 22.812 5.34 1 98 91 ASP A O 1
ATOM 684 N N . SER A 1 92 ? 13.578 23.547 3.926 1 97.81 92 SER A N 1
ATOM 685 C CA . SER A 1 92 ? 14.062 22.281 3.391 1 97.81 92 SER A CA 1
ATOM 686 C C . SER A 1 92 ? 15.445 22.438 2.758 1 97.81 92 SER A C 1
ATOM 688 O O . SER A 1 92 ? 16.016 23.516 2.77 1 97.81 92 SER A O 1
ATOM 690 N N . CYS A 1 93 ? 16.031 21.422 2.145 1 97 93 CYS A N 1
ATOM 691 C CA . CYS A 1 93 ? 17.375 21.531 1.588 1 97 93 CYS A CA 1
ATOM 692 C C . CYS A 1 93 ? 17.359 22.281 0.26 1 97 93 CYS A C 1
ATOM 694 O O . CYS A 1 93 ? 18.359 22.844 -0.156 1 97 93 CYS A O 1
ATOM 696 N N . LYS A 1 94 ? 16.266 22.219 -0.45 1 96.88 94 LYS A N 1
ATOM 697 C CA . LYS A 1 94 ? 15.961 22.969 -1.656 1 96.88 94 LYS A CA 1
ATOM 698 C C . LYS A 1 94 ? 16.766 22.469 -2.85 1 96.88 94 LYS A C 1
ATOM 700 O O . LYS A 1 94 ? 16.797 23.109 -3.902 1 96.88 94 LYS A O 1
ATOM 705 N N . HIS A 1 95 ? 17.453 21.297 -2.684 1 96.69 95 HIS A N 1
ATOM 706 C CA . HIS A 1 95 ? 18.281 20.844 -3.801 1 96.69 95 HIS A CA 1
ATOM 707 C C . HIS A 1 95 ? 18.109 19.359 -4.047 1 96.69 95 HIS A C 1
ATOM 709 O O . HIS A 1 95 ? 18.688 18.812 -4.988 1 96.69 95 HIS A O 1
ATOM 715 N N . CYS A 1 96 ? 17.359 18.719 -3.256 1 96.62 96 CYS A N 1
ATOM 716 C CA . CYS A 1 96 ? 17.141 17.281 -3.467 1 96.62 96 CYS A CA 1
ATOM 717 C C . CYS A 1 96 ? 15.961 17.047 -4.402 1 96.62 96 CYS A C 1
ATOM 719 O O . CYS A 1 96 ? 15.266 17.984 -4.785 1 96.62 96 CYS A O 1
ATOM 721 N N . GLU A 1 97 ? 15.758 15.758 -4.758 1 95.75 97 GLU A N 1
ATOM 722 C CA . GLU A 1 97 ? 14.68 15.375 -5.664 1 95.75 97 GLU A CA 1
ATOM 723 C C . GLU A 1 97 ? 13.32 15.742 -5.094 1 95.75 97 GLU A C 1
ATOM 725 O O . GLU A 1 97 ? 12.438 16.203 -5.82 1 95.75 97 GLU A O 1
ATOM 730 N N . GLU A 1 98 ? 13.086 15.57 -3.857 1 97.38 98 GLU A N 1
ATOM 731 C CA . GLU A 1 98 ? 11.828 15.906 -3.199 1 97.38 98 GLU A CA 1
ATOM 732 C C . GLU A 1 98 ? 11.523 17.391 -3.311 1 97.38 98 GLU A C 1
ATOM 734 O O . GLU A 1 98 ? 10.398 17.781 -3.65 1 97.38 98 GLU A O 1
ATOM 739 N N . CYS A 1 99 ? 12.5 18.203 -3.035 1 97.62 99 CYS A N 1
ATOM 740 C CA . CYS A 1 99 ? 12.32 19.656 -3.098 1 97.62 99 CYS A CA 1
ATOM 741 C C . CYS A 1 99 ? 12.047 20.109 -4.527 1 97.62 99 CYS A C 1
ATOM 743 O O . CYS A 1 99 ? 11.203 20.969 -4.758 1 97.62 99 CYS A O 1
ATOM 745 N N . GLU A 1 100 ? 12.758 19.484 -5.434 1 97.44 100 GLU A N 1
ATOM 746 C CA . GLU A 1 100 ? 12.562 19.828 -6.84 1 97.44 100 GLU A CA 1
ATOM 747 C C . GLU A 1 100 ? 11.156 19.453 -7.309 1 97.44 100 GLU A C 1
ATOM 749 O O . GLU A 1 100 ? 10.562 20.172 -8.117 1 97.44 100 GLU A O 1
ATOM 754 N N . ASP A 1 101 ? 10.594 18.406 -6.738 1 96.88 101 ASP A N 1
ATOM 755 C CA . ASP A 1 101 ? 9.273 17.922 -7.121 1 96.88 101 ASP A CA 1
ATOM 756 C C . ASP A 1 101 ? 8.18 18.656 -6.348 1 96.88 101 ASP A C 1
ATOM 758 O O . ASP A 1 101 ? 6.988 18.375 -6.535 1 96.88 101 ASP A O 1
ATOM 762 N N . GLY A 1 102 ? 8.516 19.594 -5.512 1 97.81 102 GLY A N 1
ATOM 763 C CA . GLY A 1 102 ? 7.539 20.281 -4.684 1 97.81 102 GLY A CA 1
ATOM 764 C C . GLY A 1 102 ? 7.027 19.422 -3.537 1 97.81 102 GLY A C 1
ATOM 765 O O . GLY A 1 102 ? 5.902 19.609 -3.072 1 97.81 102 GLY A O 1
ATOM 766 N N . LEU A 1 103 ? 7.773 18.406 -3.174 1 98.25 103 LEU A N 1
ATOM 767 C CA . LEU A 1 103 ? 7.426 17.484 -2.1 1 98.25 103 LEU A CA 1
ATOM 768 C C . LEU A 1 103 ? 8.383 17.625 -0.922 1 98.25 103 LEU A C 1
ATOM 770 O O . LEU A 1 103 ? 8.969 16.656 -0.458 1 98.25 103 LEU A O 1
ATOM 774 N N . GLU A 1 104 ? 8.492 18.844 -0.395 1 98.44 104 GLU A N 1
ATOM 775 C CA . GLU A 1 104 ? 9.398 19.156 0.707 1 98.44 104 GLU A CA 1
ATOM 776 C C . GLU A 1 104 ? 9.055 18.328 1.947 1 98.44 104 GLU A C 1
ATOM 778 O O . GLU A 1 104 ? 9.922 18.094 2.795 1 98.44 104 GLU A O 1
ATOM 783 N N . ASN A 1 105 ? 7.754 17.938 1.988 1 98.19 105 ASN A N 1
ATOM 784 C CA . ASN A 1 105 ? 7.309 17.125 3.117 1 98.19 105 ASN A CA 1
ATOM 785 C C . ASN A 1 105 ? 8.062 15.805 3.201 1 98.19 105 ASN A C 1
ATOM 787 O O . ASN A 1 105 ? 8.117 15.18 4.262 1 98.19 105 ASN A O 1
ATOM 791 N N . TYR A 1 106 ? 8.664 15.359 2.131 1 98.12 106 TYR A N 1
ATOM 792 C CA . TYR A 1 106 ? 9.398 14.102 2.123 1 98.12 106 TYR A CA 1
ATOM 793 C C . TYR A 1 106 ? 10.898 14.352 2.045 1 98.12 106 TYR A C 1
ATOM 795 O O . TYR A 1 106 ? 11.688 13.406 1.887 1 98.12 106 TYR A O 1
ATOM 803 N N . CYS A 1 107 ? 11.398 15.633 2.107 1 97.88 107 CYS A N 1
ATOM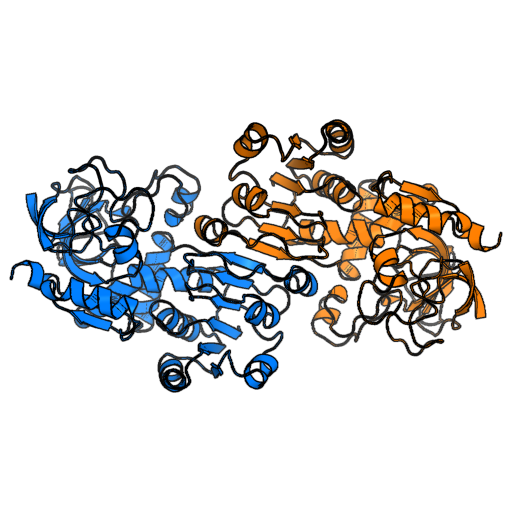 804 C CA . CYS A 1 107 ? 12.82 15.977 2.146 1 97.88 107 CYS A CA 1
ATOM 805 C C . CYS A 1 107 ? 13.453 15.508 3.449 1 97.88 107 CYS A C 1
ATOM 807 O O . CYS A 1 107 ? 12.938 15.781 4.535 1 97.88 107 CYS A O 1
ATOM 809 N N . ASP A 1 108 ? 14.57 14.82 3.408 1 96.25 108 ASP A N 1
ATOM 810 C CA . ASP A 1 108 ? 15.273 14.328 4.594 1 96.25 108 ASP A CA 1
ATOM 811 C C . ASP A 1 108 ? 15.797 15.484 5.438 1 96.25 108 ASP A C 1
ATOM 813 O O . ASP A 1 108 ? 16.188 15.297 6.59 1 96.25 108 ASP A O 1
ATOM 817 N N . HIS A 1 109 ? 15.766 16.688 4.879 1 97.06 109 HIS A N 1
ATOM 818 C CA . HIS A 1 109 ? 16.234 17.875 5.578 1 97.06 109 HIS A CA 1
ATOM 819 C C . HIS A 1 109 ? 15.125 18.922 5.707 1 97.06 109 HIS A C 1
ATOM 821 O O . HIS A 1 109 ? 15.391 20.125 5.648 1 97.06 109 HIS A O 1
ATOM 827 N N . MET A 1 110 ? 13.953 18.391 5.742 1 97.44 110 MET A N 1
ATOM 828 C CA . MET A 1 110 ? 12.805 19.25 5.992 1 97.44 110 MET A CA 1
ATOM 829 C C . MET A 1 110 ? 12.914 19.922 7.359 1 97.44 110 MET A C 1
ATOM 831 O O . MET A 1 110 ? 13.312 19.281 8.336 1 97.44 110 MET A O 1
ATOM 835 N N . THR A 1 111 ? 12.641 21.188 7.477 1 98.12 111 THR A N 1
ATOM 836 C CA . THR A 1 111 ? 12.57 21.906 8.742 1 98.12 111 THR A CA 1
ATOM 837 C C . THR A 1 111 ? 11.117 22.203 9.117 1 98.12 111 THR A C 1
ATOM 839 O O . THR A 1 111 ? 10.406 22.891 8.391 1 98.12 111 THR A O 1
ATOM 842 N N . GLY A 1 112 ? 10.672 21.656 10.219 1 98.12 112 GLY A N 1
ATOM 843 C CA . GLY A 1 112 ? 9.312 21.891 10.703 1 98.12 112 GLY A CA 1
ATOM 844 C C . GLY A 1 112 ? 9.125 23.266 11.32 1 98.12 112 GLY A C 1
ATOM 845 O O . GLY A 1 112 ? 10.102 23.953 11.625 1 98.12 112 GLY A O 1
ATOM 846 N N . THR A 1 113 ? 7.895 23.578 11.492 1 98.5 113 THR A N 1
ATOM 847 C CA . THR A 1 113 ? 7.527 24.906 11.969 1 98.5 113 THR A CA 1
ATOM 848 C C . THR A 1 113 ? 7.926 25.094 13.43 1 98.5 113 THR A C 1
ATOM 850 O O . THR A 1 113 ? 8.102 26.219 13.891 1 98.5 113 THR A O 1
ATOM 853 N N . TYR A 1 114 ? 8.07 23.984 14.148 1 97.81 114 TYR A N 1
ATOM 854 C CA . TYR A 1 114 ? 8.555 24.078 15.516 1 97.81 114 TYR A CA 1
ATOM 855 C C . TYR A 1 114 ? 9.414 22.875 15.875 1 97.81 114 TYR A C 1
ATOM 857 O O . TYR A 1 114 ? 9.258 21.797 15.297 1 97.81 114 TYR A O 1
ATOM 865 N N . ASN A 1 115 ? 10.383 23.047 16.719 1 97.5 115 ASN A N 1
ATOM 866 C CA . ASN A 1 115 ? 11.25 22.078 17.375 1 97.5 115 ASN A CA 1
ATOM 867 C C . ASN A 1 115 ? 12.164 21.375 16.359 1 97.5 115 ASN A C 1
ATOM 869 O O . ASN A 1 115 ? 12.555 20.234 16.562 1 97.5 115 ASN A O 1
ATOM 873 N N . SER A 1 116 ? 12.422 22 15.297 1 97.31 116 SER A N 1
ATOM 874 C CA . SER A 1 116 ? 13.422 21.562 14.336 1 97.31 116 SER A CA 1
ATOM 875 C C . SER A 1 116 ? 14.688 22.422 14.43 1 97.31 116 SER A C 1
ATOM 877 O O . SER A 1 116 ? 14.617 23.609 14.734 1 97.31 116 SER A O 1
ATOM 879 N N . PRO A 1 117 ? 15.82 21.828 14.125 1 97.06 117 PRO A N 1
ATOM 880 C CA . PRO A 1 117 ? 17.047 22.625 14.148 1 97.06 1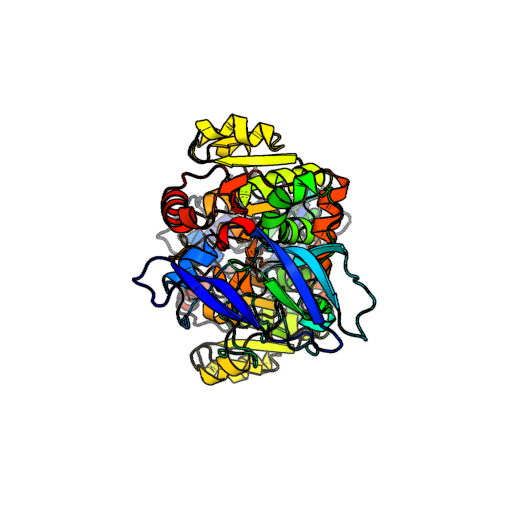17 PRO A CA 1
ATOM 881 C C . PRO A 1 117 ? 17.016 23.781 13.156 1 97.06 117 PRO A C 1
ATOM 883 O O . PRO A 1 117 ? 16.5 23.641 12.047 1 97.06 117 PRO A O 1
ATOM 886 N N . THR A 1 118 ? 17.5 24.922 13.523 1 96.44 118 THR A N 1
ATOM 887 C CA . THR A 1 118 ? 17.609 26.109 12.695 1 96.44 118 THR A CA 1
ATOM 888 C C . THR A 1 118 ? 18.75 27 13.18 1 96.44 118 THR A C 1
ATOM 890 O O . THR A 1 118 ? 19.156 26.922 14.344 1 96.44 118 THR A O 1
ATOM 893 N N . PRO A 1 119 ? 19.328 27.781 12.32 1 94.06 119 PRO A N 1
ATOM 894 C CA . PRO A 1 119 ? 20.375 28.703 12.758 1 94.06 119 PRO A CA 1
ATOM 895 C C . PRO A 1 119 ? 19.844 29.844 13.625 1 94.06 119 PRO A C 1
ATOM 897 O O . PRO A 1 119 ? 20.609 30.516 14.312 1 94.06 119 PRO A O 1
ATOM 900 N N . ASP A 1 120 ? 18.562 30.109 13.555 1 93.75 120 ASP A N 1
ATOM 901 C CA . ASP A 1 120 ? 17.969 31.188 14.352 1 93.75 120 ASP A CA 1
ATOM 902 C C . ASP A 1 120 ? 17.969 30.828 15.836 1 93.75 120 ASP A C 1
ATOM 904 O O . ASP A 1 120 ? 17.984 29.656 16.203 1 93.75 120 ASP A O 1
ATOM 908 N N . GLU A 1 121 ? 18.094 31.891 16.656 1 92.69 121 GLU A N 1
ATOM 909 C CA . GLU A 1 121 ? 17.938 31.672 18.094 1 92.69 121 GLU A CA 1
ATOM 910 C C . GLU A 1 121 ? 16.562 31.094 18.406 1 92.69 121 GLU A C 1
ATOM 912 O O . GLU A 1 121 ? 15.555 31.516 17.828 1 92.69 121 GLU A O 1
ATOM 917 N N . PRO A 1 122 ? 16.516 30.188 19.375 1 95.81 122 PRO A N 1
ATOM 918 C CA . PRO A 1 122 ? 17.547 29.625 20.25 1 95.81 122 PRO A CA 1
ATOM 919 C C . PRO A 1 122 ? 18.25 28.406 19.641 1 95.81 122 PRO A C 1
ATOM 921 O O . PRO A 1 122 ? 18.953 27.672 20.344 1 95.81 122 PRO A O 1
ATOM 924 N N . GLY A 1 123 ? 18.062 28.141 18.453 1 96.81 123 GLY A N 1
ATOM 925 C CA . GLY A 1 123 ? 18.719 27.016 17.797 1 96.81 123 GLY A CA 1
ATOM 926 C C . GLY A 1 123 ? 17.734 26 17.234 1 96.81 123 GLY A C 1
ATOM 927 O O . GLY A 1 123 ? 18.141 25.047 16.578 1 96.81 123 GLY A O 1
ATOM 928 N N . HIS A 1 124 ? 16.531 26.156 17.641 1 97.94 124 HIS A N 1
ATOM 929 C CA . HIS A 1 124 ? 15.438 25.359 17.094 1 97.94 124 HIS A CA 1
ATOM 930 C C . HIS A 1 124 ? 14.219 26.219 16.797 1 97.94 124 HIS A C 1
ATOM 932 O O . HIS A 1 124 ? 14.078 27.312 17.344 1 97.94 124 HIS A O 1
ATOM 938 N N . THR A 1 125 ? 13.445 25.781 15.875 1 98.19 125 THR A N 1
ATOM 939 C CA . THR A 1 125 ? 12.297 26.562 15.453 1 98.19 125 THR A CA 1
ATOM 940 C C . THR A 1 125 ? 11.266 26.656 16.578 1 98.19 125 THR A C 1
ATOM 942 O O . THR A 1 125 ? 11.07 25.703 17.328 1 98.19 125 THR A O 1
ATOM 945 N N . LEU A 1 126 ? 10.602 27.781 16.703 1 98.5 126 LEU A N 1
ATOM 946 C CA . LEU A 1 126 ? 9.508 28.078 17.625 1 98.5 126 LEU A CA 1
ATOM 947 C C . LEU A 1 126 ? 8.219 28.375 16.859 1 98.5 126 LEU A C 1
ATOM 949 O O . LEU A 1 126 ? 8.227 29.172 15.93 1 98.5 126 LEU A O 1
ATOM 953 N N . GLY A 1 127 ? 7.09 27.828 17.297 1 98.5 127 GLY A N 1
ATOM 954 C CA . GLY A 1 127 ? 5.906 27.703 16.453 1 98.5 127 GLY A CA 1
A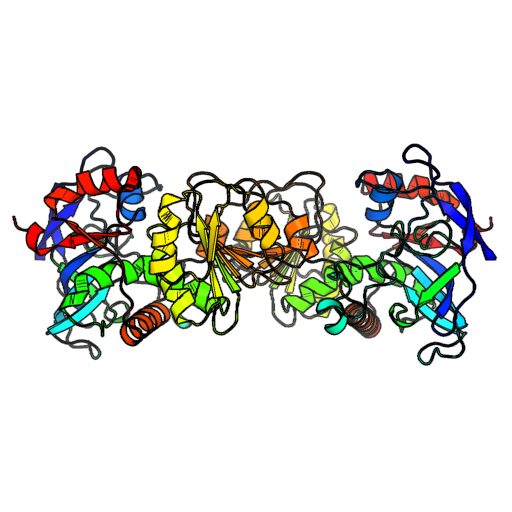TOM 955 C C . GLY A 1 127 ? 4.965 28.875 16.578 1 98.5 127 GLY A C 1
ATOM 956 O O . GLY A 1 127 ? 5.387 29.984 16.906 1 98.5 127 GLY A O 1
ATOM 957 N N . GLY A 1 128 ? 3.719 28.625 16.203 1 98.75 128 GLY A N 1
ATOM 958 C CA . GLY A 1 128 ? 2.729 29.672 15.977 1 98.75 128 GLY A CA 1
ATOM 959 C C . GLY A 1 128 ? 1.988 30.078 17.234 1 98.75 128 GLY A C 1
ATOM 960 O O . GLY A 1 128 ? 1.211 31.031 17.219 1 98.75 128 GLY A O 1
ATOM 961 N N . TYR A 1 129 ? 2.254 29.297 18.359 1 98.75 129 TYR A N 1
ATOM 962 C CA . TYR A 1 129 ? 1.737 29.812 19.609 1 98.75 129 TYR A CA 1
ATOM 963 C C . TYR A 1 129 ? 2.469 31.094 20.016 1 98.75 129 TYR A C 1
ATOM 965 O O . TYR A 1 129 ? 2.98 31.203 21.125 1 98.75 129 TYR A O 1
ATOM 973 N N . SER A 1 130 ? 2.52 32.062 19.141 1 98.69 130 SER A N 1
ATOM 974 C CA . SER A 1 130 ? 3.279 33.312 19.328 1 98.69 130 SER A CA 1
ATOM 975 C C . SER A 1 130 ? 2.658 34.438 18.547 1 98.69 130 SER A C 1
ATOM 977 O O . SER A 1 130 ? 1.743 34.25 17.75 1 98.69 130 SER A O 1
ATOM 979 N N . GLN A 1 131 ? 3.148 35.656 18.75 1 98.56 131 GLN A N 1
ATOM 980 C CA . GLN A 1 131 ? 2.545 36.844 18.172 1 98.56 131 GLN A CA 1
ATOM 981 C C . GLN A 1 131 ? 2.926 37 16.703 1 98.56 131 GLN A C 1
ATOM 983 O O . GLN A 1 131 ? 2.143 37.5 15.898 1 98.56 131 GLN A O 1
ATOM 988 N N . GLN A 1 132 ? 4.152 36.594 16.391 1 98.25 132 GLN A N 1
ATOM 989 C CA . GLN A 1 132 ? 4.684 36.812 15.047 1 98.25 132 GLN A CA 1
ATOM 990 C C . GLN A 1 132 ? 5.582 35.656 14.625 1 98.25 132 GLN A C 1
ATOM 992 O O . GLN A 1 132 ? 6.039 34.875 15.461 1 98.25 132 GLN A O 1
ATOM 997 N N . ILE A 1 133 ? 5.812 35.594 13.383 1 98.5 133 ILE A N 1
ATOM 998 C CA . ILE A 1 133 ? 6.758 34.625 12.836 1 98.5 133 ILE A CA 1
ATOM 999 C C . ILE A 1 133 ? 7.426 35.188 11.586 1 98.5 133 ILE A C 1
ATOM 1001 O O . ILE A 1 133 ? 6.848 36.031 10.898 1 98.5 133 ILE A O 1
ATOM 1005 N N . VAL A 1 134 ? 8.664 34.844 11.383 1 98.56 134 VAL A N 1
ATOM 1006 C CA . VAL A 1 134 ? 9.414 35.219 10.18 1 98.56 134 VAL A CA 1
ATOM 1007 C C . VAL A 1 134 ? 9.789 33.938 9.406 1 98.56 134 VAL A C 1
ATOM 1009 O O . VAL A 1 134 ? 10.414 33.031 9.953 1 98.56 134 VAL A O 1
ATOM 1012 N N . VAL A 1 135 ? 9.367 33.844 8.164 1 98.06 135 VAL A N 1
ATOM 1013 C CA . VAL A 1 135 ? 9.57 32.625 7.367 1 98.06 135 VAL A CA 1
ATOM 1014 C C . VAL A 1 135 ? 10.016 33.031 5.957 1 98.06 135 VAL A C 1
ATOM 1016 O O . VAL A 1 135 ? 9.656 34.094 5.449 1 98.06 135 VAL A O 1
ATOM 1019 N N . HIS A 1 136 ? 10.891 32.188 5.387 1 97.81 136 HIS A N 1
ATOM 1020 C CA . HIS A 1 136 ? 11.242 32.375 3.984 1 97.81 136 HIS A CA 1
ATOM 1021 C C . HIS A 1 136 ? 10.008 32.344 3.098 1 97.81 136 HIS A C 1
ATOM 1023 O O . HIS A 1 136 ? 9.094 31.547 3.301 1 97.81 136 HIS A O 1
ATOM 1029 N N . GLU A 1 137 ? 9.914 33.156 2.086 1 98.12 137 GLU A N 1
ATOM 1030 C CA . GLU A 1 137 ? 8.742 33.375 1.238 1 98.12 137 GLU A CA 1
ATOM 1031 C C . GLU A 1 137 ? 8.289 32.062 0.571 1 98.12 137 GLU A C 1
ATOM 1033 O O . GLU A 1 137 ? 7.109 31.906 0.268 1 98.12 137 GLU A O 1
ATOM 1038 N N . ARG A 1 138 ? 9.195 31.078 0.362 1 97.06 138 ARG A N 1
ATOM 1039 C CA . ARG A 1 138 ? 8.898 29.812 -0.29 1 97.06 138 ARG A CA 1
ATOM 1040 C C . ARG A 1 138 ? 7.844 29.031 0.486 1 97.06 138 ARG A C 1
ATOM 1042 O O . ARG A 1 138 ? 7.07 28.266 -0.1 1 97.06 138 ARG A O 1
ATOM 1049 N N . TYR A 1 139 ? 7.777 29.297 1.74 1 98.44 139 TYR A N 1
ATOM 1050 C CA . TYR A 1 139 ? 6.961 28.438 2.598 1 98.44 139 TYR A CA 1
ATOM 1051 C C . TYR A 1 139 ? 5.73 29.188 3.098 1 98.44 139 TYR A C 1
ATOM 1053 O O . TYR A 1 139 ? 5.012 28.703 3.971 1 98.44 139 TYR A O 1
ATOM 1061 N N . VAL A 1 140 ? 5.504 30.391 2.623 1 98.81 140 VAL A N 1
ATOM 1062 C CA . VAL A 1 140 ? 4.324 31.188 2.943 1 98.81 140 VAL A CA 1
ATOM 1063 C C . VAL A 1 140 ? 3.217 30.906 1.93 1 98.81 140 VAL A C 1
ATOM 1065 O O . VAL A 1 140 ? 3.465 30.891 0.722 1 98.81 140 VAL A O 1
ATOM 1068 N N . LEU A 1 141 ? 2.041 30.672 2.41 1 98.88 141 LEU A N 1
ATOM 1069 C CA . LEU A 1 141 ? 0.908 30.297 1.565 1 98.88 141 LEU A CA 1
ATOM 1070 C C . LEU A 1 141 ? -0.098 31.438 1.481 1 98.88 141 LEU A C 1
ATOM 1072 O O . LEU A 1 141 ? -0.361 32.125 2.479 1 98.88 141 LEU A O 1
ATOM 1076 N N . ARG A 1 142 ? -0.677 31.578 0.34 1 98.69 142 ARG A N 1
ATOM 1077 C CA . ARG A 1 142 ? -1.721 32.562 0.148 1 98.69 142 ARG A CA 1
ATOM 1078 C C . ARG A 1 142 ? -3.078 32.031 0.599 1 98.69 142 ARG A C 1
ATOM 1080 O O . ARG A 1 142 ? -3.406 30.875 0.362 1 98.69 142 ARG A O 1
ATOM 1087 N N . ILE A 1 143 ? -3.826 32.844 1.237 1 98.75 143 ILE A N 1
ATOM 1088 C CA . ILE A 1 143 ? -5.18 32.5 1.653 1 98.75 143 ILE A CA 1
ATOM 1089 C C . ILE A 1 143 ? -6.191 33.344 0.875 1 98.75 143 ILE A C 1
ATOM 1091 O O . ILE A 1 143 ? -6.164 34.562 0.933 1 98.75 143 ILE A O 1
ATOM 1095 N N . ARG A 1 144 ? -7.066 32.656 0.189 1 98.44 144 ARG A N 1
ATOM 1096 C CA . ARG A 1 144 ? -8.055 33.344 -0.636 1 98.44 144 ARG A CA 1
ATOM 1097 C C . ARG A 1 144 ? -9.422 33.344 0.039 1 98.44 144 ARG A C 1
ATOM 1099 O O . ARG A 1 144 ? -10.352 34 -0.449 1 98.44 144 ARG A O 1
ATOM 1106 N N . HIS A 1 145 ? -9.547 32.656 1.116 1 98.56 145 HIS A N 1
ATOM 1107 C CA . HIS A 1 145 ? -10.758 32.75 1.919 1 98.56 145 HIS A CA 1
ATOM 1108 C C . HIS A 1 145 ? -10.977 34.156 2.422 1 98.56 145 HIS A C 1
ATOM 1110 O O . HIS A 1 145 ? -10.023 34.938 2.578 1 98.56 145 HIS A O 1
ATOM 1116 N N . PRO A 1 146 ? -12.25 34.5 2.701 1 97.62 146 PRO A N 1
ATOM 1117 C CA . PRO A 1 146 ? -12.508 35.781 3.342 1 97.62 146 PRO A CA 1
ATOM 1118 C C . PRO A 1 146 ? -11.898 35.875 4.742 1 97.62 146 PRO A C 1
ATOM 1120 O O . PRO A 1 146 ? -11.812 34.875 5.449 1 97.62 146 PRO A O 1
ATOM 1123 N N . GLN A 1 147 ? -11.602 37.094 5.145 1 96.88 147 GLN A N 1
ATOM 1124 C CA . GLN A 1 147 ? -10.93 37.344 6.414 1 96.88 147 GLN A CA 1
ATOM 1125 C C . GLN A 1 147 ? -11.734 36.812 7.59 1 96.88 147 GLN A C 1
ATOM 1127 O O . GLN A 1 147 ? -11.156 36.344 8.578 1 96.88 147 GLN A O 1
ATOM 1132 N N . GLU A 1 148 ? -13.047 36.844 7.438 1 97.5 148 GLU A N 1
ATOM 1133 C CA . GLU A 1 148 ? -13.93 36.406 8.523 1 97.5 148 GLU A CA 1
ATOM 1134 C C . GLU A 1 148 ? -13.797 34.938 8.789 1 97.5 148 GLU A C 1
ATOM 1136 O O . GLU A 1 148 ? -14.219 34.438 9.836 1 97.5 148 GLU A O 1
ATOM 1141 N N . GLN A 1 149 ? -13.211 34.156 7.895 1 98.25 149 GLN A N 1
ATOM 1142 C CA . GLN A 1 149 ? -13.086 32.719 8.008 1 98.25 149 GLN A CA 1
ATOM 1143 C C . GLN A 1 149 ? -11.672 32.312 8.422 1 98.25 149 GLN A C 1
ATOM 1145 O O . GLN A 1 149 ? -11.367 31.125 8.539 1 98.25 149 GLN A O 1
ATOM 1150 N N . LEU A 1 150 ? -10.836 33.25 8.648 1 98.62 150 LEU A N 1
ATOM 1151 C CA . LEU A 1 150 ? -9.398 33 8.789 1 98.62 150 LEU A CA 1
ATOM 1152 C C . LEU A 1 150 ? -9.117 32 9.914 1 98.62 150 LEU A C 1
ATOM 1154 O O . LEU A 1 150 ? -8.289 31.109 9.75 1 98.62 150 LEU A O 1
ATOM 1158 N N . ALA A 1 151 ? -9.836 32.125 11.031 1 98.75 151 ALA A N 1
ATOM 1159 C CA . ALA A 1 151 ? -9.633 31.203 12.141 1 98.75 151 ALA A CA 1
ATOM 1160 C C . ALA A 1 151 ? -9.922 29.766 11.719 1 98.75 151 ALA A C 1
ATOM 1162 O O . ALA A 1 151 ? -9.156 28.844 12.039 1 98.75 151 ALA A O 1
ATOM 1163 N N . ALA A 1 152 ? -10.945 29.609 10.945 1 98.75 152 ALA A N 1
ATOM 1164 C CA . ALA A 1 152 ? -11.383 28.281 10.523 1 98.75 152 ALA A CA 1
ATOM 1165 C C . ALA A 1 152 ? -10.484 27.734 9.414 1 98.75 152 ALA A C 1
ATOM 1167 O O . ALA A 1 152 ? -10.531 26.531 9.102 1 98.75 152 ALA A O 1
ATOM 1168 N N . VAL A 1 153 ? -9.656 28.562 8.797 1 98.88 153 VAL A N 1
ATOM 1169 C CA . VAL A 1 153 ? -8.719 28.172 7.746 1 98.88 153 VAL A CA 1
ATOM 1170 C C . VAL A 1 153 ? -7.453 27.594 8.367 1 98.88 153 VAL A C 1
ATOM 1172 O O . VAL A 1 153 ? -6.793 26.734 7.773 1 98.88 153 VAL A O 1
ATOM 1175 N N . ALA A 1 154 ? -7.148 27.953 9.586 1 98.88 154 ALA A N 1
ATOM 1176 C CA . ALA A 1 154 ? -5.887 27.609 10.234 1 98.88 154 ALA A CA 1
ATOM 1177 C C . ALA A 1 154 ? -5.684 26.094 10.242 1 98.88 154 ALA A C 1
ATOM 1179 O O . ALA A 1 154 ? -4.648 25.594 9.781 1 98.88 154 ALA A O 1
ATOM 1180 N N . PRO A 1 155 ? -6.754 25.297 10.609 1 98.81 155 PRO A N 1
ATOM 1181 C CA . PRO A 1 155 ? -6.543 23.844 10.68 1 98.81 155 PRO A CA 1
ATOM 1182 C C . PRO A 1 155 ? -6.328 23.219 9.305 1 98.81 155 PRO A C 1
ATOM 1184 O O . PRO A 1 155 ? -5.859 22.078 9.211 1 98.81 155 PRO A O 1
ATOM 1187 N N . LEU A 1 156 ? -6.676 23.938 8.195 1 98.88 156 LEU A N 1
ATOM 1188 C CA . LEU A 1 156 ? -6.445 23.406 6.859 1 98.88 156 LEU A CA 1
ATOM 1189 C C . LEU A 1 156 ? -4.953 23.172 6.617 1 98.88 156 LEU A C 1
ATOM 1191 O O . LEU A 1 156 ? -4.574 22.297 5.844 1 98.88 156 LEU A O 1
ATOM 1195 N N . LEU A 1 157 ? -4.121 23.906 7.316 1 98.88 157 LEU A N 1
ATOM 1196 C CA . LEU A 1 157 ? -2.678 23.906 7.094 1 98.88 157 LEU A CA 1
ATOM 1197 C C . LEU A 1 157 ? -2.045 22.641 7.68 1 98.88 157 LEU A C 1
ATOM 1199 O O . LEU A 1 157 ? -0.852 22.406 7.488 1 98.88 157 LEU A O 1
ATOM 1203 N N . CYS A 1 158 ? -2.77 21.812 8.328 1 98.31 158 CYS A N 1
ATOM 1204 C CA . CYS A 1 158 ? -2.369 20.469 8.75 1 98.31 158 CYS A CA 1
ATOM 1205 C C . CYS A 1 158 ? -3.463 19.453 8.445 1 98.31 158 CYS A C 1
ATOM 1207 O O . CYS A 1 158 ? -3.355 18.688 7.48 1 98.31 158 CYS A O 1
ATOM 1209 N N . ALA A 1 159 ? -4.629 19.578 9.102 1 98.12 159 ALA A N 1
ATOM 1210 C CA . ALA A 1 159 ? -5.727 18.641 8.914 1 98.12 159 ALA A CA 1
ATOM 1211 C C . ALA A 1 159 ? -6.199 18.625 7.465 1 98.12 159 ALA A C 1
ATOM 1213 O O . ALA A 1 159 ? -6.469 17.562 6.902 1 98.12 159 ALA A O 1
ATOM 1214 N N . GLY A 1 160 ? -6.32 19.812 6.887 1 98.75 160 GLY A N 1
ATOM 1215 C CA . GLY A 1 160 ? -6.734 19.906 5.496 1 98.75 160 GLY A CA 1
ATOM 1216 C C . GLY A 1 160 ? -5.773 19.219 4.547 1 98.75 160 GLY A C 1
ATOM 1217 O O . GLY A 1 160 ? -6.145 18.266 3.855 1 98.75 160 GLY A O 1
ATOM 1218 N N . ILE A 1 161 ? -4.465 19.625 4.594 1 98.88 161 ILE A N 1
ATOM 1219 C CA . ILE A 1 161 ? -3.49 19.125 3.631 1 98.88 161 ILE A CA 1
ATOM 1220 C C . ILE A 1 161 ? -3.207 17.656 3.908 1 98.88 161 ILE A C 1
ATOM 1222 O O . ILE A 1 161 ? -2.986 16.875 2.979 1 98.88 161 ILE A O 1
ATOM 1226 N N . THR A 1 162 ? -3.248 17.219 5.18 1 98.69 162 THR A N 1
ATOM 1227 C CA . THR A 1 162 ? -3.002 15.828 5.547 1 98.69 162 THR A CA 1
ATOM 1228 C C . THR A 1 162 ? -4.039 14.906 4.906 1 98.69 162 THR A C 1
ATOM 1230 O O . THR A 1 162 ? -3.715 13.789 4.5 1 98.69 162 THR A O 1
ATOM 1233 N N . THR A 1 163 ? -5.293 15.383 4.801 1 98.81 163 THR A N 1
ATOM 1234 C CA . THR A 1 163 ? -6.352 14.547 4.246 1 98.81 163 THR A CA 1
ATOM 1235 C C . THR A 1 163 ? -6.504 14.789 2.748 1 98.81 163 THR A C 1
ATOM 1237 O O . THR A 1 163 ? -6.855 13.875 1.999 1 98.81 163 THR A O 1
ATOM 1240 N N . TYR A 1 164 ? -6.176 15.992 2.281 1 98.88 164 TYR A N 1
ATOM 1241 C CA . TYR A 1 164 ? -6.238 16.312 0.858 1 98.88 164 TYR A CA 1
ATOM 1242 C C . TYR A 1 164 ? -5.215 15.508 0.071 1 98.88 164 TYR A C 1
ATOM 1244 O O . TYR A 1 164 ? -5.52 14.984 -1.006 1 98.88 164 TYR A O 1
ATOM 1252 N N . SER A 1 165 ? -4.027 15.391 0.605 1 98.81 165 SER A N 1
ATOM 1253 C CA . SER A 1 165 ? -2.898 14.812 -0.12 1 98.81 165 SER A CA 1
ATOM 1254 C C . SER A 1 165 ? -3.197 13.383 -0.557 1 98.81 165 SER A C 1
ATOM 1256 O O . SER A 1 165 ? -3.1 13.055 -1.742 1 98.81 165 SER A O 1
ATOM 1258 N N . PRO A 1 166 ? -3.617 12.484 0.361 1 98.69 166 PRO A N 1
ATOM 1259 C CA . PRO A 1 166 ? -3.92 11.125 -0.089 1 98.69 166 PRO A CA 1
ATOM 1260 C C . PRO A 1 166 ? -5.164 11.055 -0.971 1 98.69 166 PRO A C 1
ATOM 1262 O O . PRO A 1 166 ? -5.227 10.25 -1.901 1 98.69 166 PRO A O 1
ATOM 1265 N N . LEU A 1 167 ? -6.191 11.883 -0.705 1 98.81 167 LEU A N 1
ATOM 1266 C CA . LEU A 1 167 ? -7.375 11.891 -1.554 1 98.81 167 LEU A CA 1
ATOM 1267 C C . LEU A 1 167 ? -7.016 12.266 -2.986 1 98.81 167 LEU A C 1
ATOM 1269 O O . LEU A 1 167 ? -7.508 11.656 -3.938 1 98.81 167 LEU A O 1
ATOM 1273 N N . ARG A 1 168 ? -6.156 13.242 -3.088 1 98.25 168 ARG A N 1
ATOM 1274 C CA . ARG A 1 168 ? -5.691 13.695 -4.398 1 98.25 168 ARG A CA 1
ATOM 1275 C C . ARG A 1 168 ? -4.805 12.641 -5.051 1 98.25 168 ARG A C 1
ATOM 1277 O O . ARG A 1 168 ? -4.977 12.32 -6.23 1 98.25 168 ARG A O 1
ATOM 1284 N N . HIS A 1 169 ? -3.863 12.125 -4.32 1 98 169 HIS A N 1
ATOM 1285 C CA . HIS A 1 169 ? -2.879 11.18 -4.824 1 98 169 HIS A CA 1
ATOM 1286 C C . HIS A 1 169 ? -3.555 9.922 -5.363 1 98 169 HIS A C 1
ATOM 1288 O O . HIS A 1 169 ? -3.176 9.414 -6.422 1 98 169 HIS A O 1
ATOM 1294 N N . TRP A 1 170 ? -4.578 9.406 -4.66 1 97.94 170 TRP A N 1
ATOM 1295 C CA . TRP A 1 170 ? -5.234 8.164 -5.051 1 97.94 170 TRP A CA 1
ATOM 1296 C C . TRP A 1 170 ? -6.535 8.453 -5.797 1 97.94 170 TRP A C 1
ATOM 1298 O O . TRP A 1 170 ? -7.414 7.59 -5.883 1 97.94 170 TRP A O 1
ATOM 1308 N N . LEU A 1 171 ? -6.688 9.641 -6.273 1 96.88 171 LEU A N 1
ATOM 1309 C CA . LEU A 1 171 ? -7.738 10.039 -7.207 1 96.88 171 LEU A CA 1
ATOM 1310 C C . LEU A 1 171 ? -9.117 9.711 -6.645 1 96.88 171 LEU A C 1
ATOM 1312 O O . LEU A 1 171 ? -9.914 9.031 -7.297 1 96.88 171 LEU A O 1
ATOM 1316 N N . ALA A 1 172 ? -9.453 10.18 -5.508 1 93.75 172 ALA A N 1
ATOM 1317 C CA . ALA A 1 172 ? -10.68 9.883 -4.77 1 93.75 172 ALA A CA 1
ATOM 1318 C C . ALA A 1 172 ? -11.906 10.422 -5.508 1 93.75 172 ALA A C 1
ATOM 1320 O O . ALA A 1 172 ? -13.023 9.945 -5.289 1 93.75 172 ALA A O 1
ATOM 1321 N N . GLY A 1 173 ? -11.586 11.445 -6.512 1 87.06 173 GLY A N 1
ATOM 1322 C CA . GLY A 1 173 ? -12.828 12.031 -6.992 1 87.06 173 GLY A CA 1
ATOM 1323 C C . GLY A 1 173 ? -13.133 11.695 -8.438 1 87.06 173 GLY A C 1
ATOM 1324 O O . GLY A 1 173 ? -12.492 10.82 -9.023 1 87.06 173 GLY A O 1
ATOM 1325 N N . PRO A 1 174 ? -14.109 12.273 -9.25 1 89.94 174 PRO A N 1
ATOM 1326 C CA . PRO A 1 174 ? -15.562 12.086 -9.273 1 89.94 174 PRO A CA 1
ATOM 1327 C C . PRO A 1 174 ? -15.969 10.641 -9.555 1 89.94 174 PRO A C 1
ATOM 1329 O O . PRO A 1 174 ? -15.328 9.969 -10.367 1 89.94 174 PRO A O 1
ATOM 1332 N N . GLY A 1 175 ? -16.859 10.047 -8.805 1 92.81 175 GLY A N 1
ATOM 1333 C CA . GLY A 1 175 ? -17.453 8.75 -9.094 1 92.81 175 GLY A CA 1
ATOM 1334 C C . GLY A 1 175 ? -16.828 7.621 -8.289 1 92.81 175 GLY A C 1
ATOM 1335 O O . GLY A 1 175 ? -17.281 6.473 -8.383 1 92.81 175 GLY A O 1
ATOM 1336 N N . LYS A 1 176 ? -15.828 7.871 -7.504 1 97.88 176 LYS A N 1
ATOM 1337 C CA . LYS A 1 176 ? -15.203 6.852 -6.668 1 97.88 176 LYS A CA 1
ATOM 1338 C C . LYS A 1 176 ? -15.93 6.715 -5.332 1 97.88 176 LYS A C 1
ATOM 1340 O O . LYS A 1 176 ? -16.5 7.684 -4.824 1 97.88 176 LYS A O 1
ATOM 1345 N N . LYS A 1 177 ? -16.094 5.566 -4.848 1 98.69 177 LYS A N 1
ATOM 1346 C CA . LYS A 1 177 ? -16.562 5.32 -3.49 1 98.69 177 LYS A CA 1
ATOM 1347 C C . LYS A 1 177 ? -15.422 5.371 -2.486 1 98.69 177 LYS A C 1
ATOM 1349 O O . LYS A 1 177 ? -14.5 4.551 -2.543 1 98.69 177 LYS A O 1
ATOM 1354 N N . VAL A 1 178 ? -15.477 6.309 -1.564 1 98.88 178 VAL A N 1
ATOM 1355 C CA . VAL A 1 178 ? -14.383 6.59 -0.643 1 98.88 178 VAL A CA 1
ATOM 1356 C C . VAL A 1 178 ? -14.859 6.41 0.797 1 98.88 178 VAL A C 1
ATOM 1358 O O . VAL A 1 178 ? -15.914 6.918 1.176 1 98.88 178 VAL A O 1
ATOM 1361 N N . GLY A 1 179 ? -14.078 5.609 1.558 1 98.88 179 GLY A N 1
ATOM 1362 C CA . GLY A 1 179 ? -14.32 5.508 2.988 1 98.88 179 GLY A CA 1
ATOM 1363 C C . GLY A 1 179 ? -13.438 6.43 3.809 1 98.88 179 GLY A C 1
ATOM 1364 O O . GLY A 1 179 ? -12.25 6.59 3.508 1 98.88 179 GLY A O 1
ATOM 1365 N N . VAL A 1 180 ? -13.984 7.039 4.797 1 98.81 180 VAL A N 1
ATOM 1366 C CA . VAL A 1 180 ? -13.227 7.809 5.781 1 98.81 180 VAL A CA 1
ATOM 1367 C C . VAL A 1 180 ? -13.406 7.195 7.168 1 98.81 180 VAL A C 1
ATOM 1369 O O . VAL A 1 180 ? -14.516 7.195 7.711 1 98.81 180 VAL A O 1
ATOM 1372 N N . VAL A 1 181 ? -12.32 6.711 7.703 1 98.19 181 VAL A N 1
ATOM 1373 C CA . VAL A 1 181 ? -12.375 6.031 8.992 1 98.19 181 VAL A CA 1
ATOM 1374 C C . VAL A 1 181 ? -12.023 7.012 10.109 1 98.19 181 VAL A C 1
ATOM 1376 O O . VAL A 1 181 ? -10.906 7.535 10.156 1 98.19 181 VAL A O 1
ATOM 1379 N N . GLY A 1 182 ? -12.93 7.207 11.016 1 95 182 GLY A N 1
ATOM 1380 C CA . GLY A 1 182 ? -12.75 8.164 12.094 1 95 182 GLY A CA 1
ATOM 1381 C C . GLY A 1 182 ? -13.305 9.539 11.766 1 95 182 GLY A C 1
ATOM 1382 O O . GLY A 1 182 ? -12.992 10.109 10.719 1 95 182 GLY A O 1
ATOM 1383 N N . ILE A 1 183 ? -14.141 10.023 12.625 1 93.81 183 ILE A N 1
ATOM 1384 C CA . ILE A 1 183 ? -14.734 11.344 12.438 1 93.81 183 ILE A CA 1
ATOM 1385 C C . ILE A 1 183 ? -14.211 12.297 13.516 1 93.81 183 ILE A C 1
ATOM 1387 O O . ILE A 1 183 ? -14.969 12.711 14.398 1 93.81 183 ILE A O 1
ATOM 1391 N N . GLY A 1 184 ? -12.977 12.625 13.43 1 93.75 184 GLY A N 1
ATOM 1392 C CA . GLY A 1 184 ? -12.32 13.578 14.305 1 93.75 184 GLY A CA 1
ATOM 1393 C C . GLY A 1 184 ? -11.711 14.75 13.562 1 93.75 184 GLY A C 1
ATOM 1394 O O . GLY A 1 184 ? -12.281 15.242 12.586 1 93.75 184 GLY A O 1
ATOM 1395 N N . GLY A 1 185 ? -10.648 15.227 14.148 1 94.56 185 GLY A N 1
ATOM 1396 C CA . GLY A 1 185 ? -10 16.391 13.578 1 94.56 185 GLY A CA 1
ATOM 1397 C C . GLY A 1 185 ? -9.617 16.219 12.125 1 94.56 185 GLY A C 1
ATOM 1398 O O . GLY A 1 185 ? -9.891 17.078 11.289 1 94.56 185 GLY A O 1
ATOM 1399 N N . LEU A 1 186 ? -9.023 15.094 11.797 1 97.38 186 LEU A N 1
ATOM 1400 C CA . LEU A 1 186 ? -8.656 14.812 10.414 1 97.38 186 LEU A CA 1
ATOM 1401 C C . LEU A 1 186 ? -9.867 14.312 9.625 1 97.38 186 LEU A C 1
ATOM 1403 O O . LEU A 1 186 ? -10.094 14.734 8.492 1 97.38 186 LEU A O 1
ATOM 1407 N N . GLY A 1 187 ? -10.656 13.523 10.258 1 97.5 187 GLY A N 1
ATOM 1408 C CA . GLY A 1 187 ? -11.766 12.859 9.594 1 97.5 187 GLY A CA 1
ATOM 1409 C C . GLY A 1 187 ? -12.805 13.836 9.062 1 97.5 187 GLY A C 1
ATOM 1410 O O . GLY A 1 187 ? -13.352 13.633 7.98 1 97.5 187 GLY A O 1
ATOM 1411 N N . HIS A 1 188 ? -13.102 14.859 9.875 1 98.31 188 HIS A N 1
ATOM 1412 C CA . HIS A 1 188 ? -14.117 15.805 9.406 1 98.31 188 HIS A CA 1
ATOM 1413 C C . HIS A 1 188 ? -13.664 16.516 8.141 1 98.31 188 HIS A C 1
ATOM 1415 O O . HIS A 1 188 ? -14.469 16.75 7.234 1 98.31 188 HIS A O 1
ATOM 1421 N N . MET A 1 189 ? -12.375 16.797 8.047 1 98.69 189 MET A N 1
ATOM 1422 C CA . MET A 1 189 ? -11.852 17.391 6.816 1 98.69 189 MET A CA 1
ATOM 1423 C C . MET A 1 189 ? -11.867 16.375 5.676 1 98.69 189 MET A C 1
ATOM 1425 O O . MET A 1 189 ? -12.203 16.719 4.539 1 98.69 189 MET A O 1
ATOM 1429 N N . GLY A 1 190 ? -11.523 15.133 6.016 1 98.75 190 GLY A N 1
ATOM 1430 C CA . GLY A 1 190 ? -11.562 14.094 5.008 1 98.75 190 GLY A CA 1
ATOM 1431 C C . GLY A 1 190 ? -12.914 13.953 4.336 1 98.75 190 GLY A C 1
ATOM 1432 O O . GLY A 1 190 ? -13 13.812 3.115 1 98.75 190 GLY A O 1
ATOM 1433 N N . ILE A 1 191 ? -13.961 14.008 5.109 1 98.75 191 ILE A N 1
ATOM 1434 C CA . ILE A 1 191 ? -15.32 13.883 4.594 1 98.75 191 ILE A CA 1
ATOM 1435 C C . ILE A 1 191 ? -15.648 15.078 3.699 1 98.75 191 ILE A C 1
ATOM 1437 O O . ILE A 1 191 ? -16.094 14.906 2.561 1 98.75 191 ILE A O 1
ATOM 1441 N N . LYS A 1 192 ? -15.359 16.312 4.199 1 98.81 192 LYS A N 1
ATOM 1442 C CA . LYS A 1 192 ? -15.664 17.516 3.438 1 98.81 192 LYS A CA 1
ATOM 1443 C C . LYS A 1 192 ? -14.945 17.516 2.094 1 98.81 192 LYS A C 1
ATOM 1445 O O . LYS A 1 192 ? -15.547 17.828 1.061 1 98.81 192 LYS A O 1
ATOM 1450 N N . LEU A 1 193 ? -13.68 17.172 2.117 1 98.81 193 LEU A N 1
ATOM 1451 C CA . LEU A 1 193 ? -12.844 17.25 0.925 1 98.81 193 LEU A CA 1
ATOM 1452 C C . LEU A 1 193 ? -13.234 16.172 -0.082 1 98.81 193 LEU A C 1
ATOM 1454 O O . LEU A 1 193 ? -13.391 16.453 -1.272 1 98.81 193 LEU A O 1
ATOM 1458 N N . ALA A 1 194 ? -13.414 14.922 0.38 1 98.75 194 ALA A N 1
ATOM 1459 C CA . ALA A 1 194 ? -13.82 13.844 -0.518 1 98.75 194 ALA A CA 1
ATOM 1460 C C . ALA A 1 194 ? -15.156 14.156 -1.185 1 98.75 194 ALA A C 1
ATOM 1462 O O . ALA A 1 194 ? -15.328 13.922 -2.383 1 98.75 194 ALA A O 1
ATOM 1463 N N . HIS A 1 195 ? -16.062 14.703 -0.366 1 98.56 195 HIS A N 1
ATOM 1464 C CA . HIS A 1 195 ? -17.359 15.102 -0.899 1 98.56 195 HIS A CA 1
ATOM 1465 C C . HIS A 1 195 ? -17.219 16.156 -1.986 1 98.56 195 HIS A C 1
ATOM 1467 O O . HIS A 1 195 ? -17.812 16.031 -3.062 1 98.56 195 HIS A O 1
ATOM 1473 N N . ALA A 1 196 ? -16.438 17.141 -1.716 1 98.5 196 ALA A N 1
ATOM 1474 C CA . ALA A 1 196 ? -16.25 18.234 -2.658 1 98.5 196 ALA A CA 1
ATOM 1475 C C . ALA A 1 196 ? -15.555 17.75 -3.93 1 98.5 196 ALA A C 1
ATOM 1477 O O . ALA A 1 196 ? -15.758 18.312 -5.008 1 98.5 196 ALA A O 1
ATOM 1478 N N . MET A 1 197 ? -14.789 16.688 -3.816 1 98.44 197 MET A N 1
AT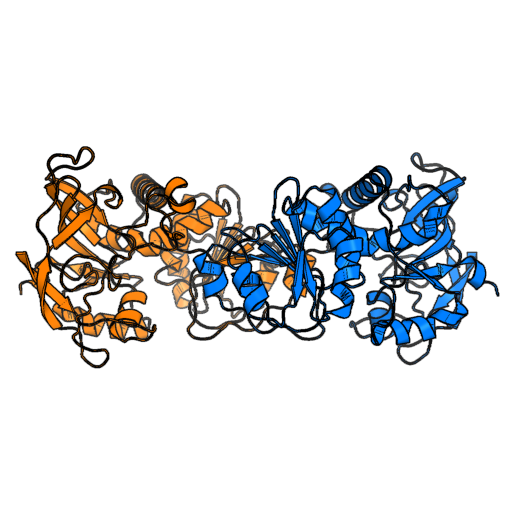OM 1479 C CA . MET A 1 197 ? -14.094 16.109 -4.965 1 98.44 197 MET A CA 1
ATOM 1480 C C . MET A 1 197 ? -15.047 15.289 -5.828 1 98.44 197 MET A C 1
ATOM 1482 O O . MET A 1 197 ? -14.688 14.867 -6.93 1 98.44 197 MET A O 1
ATOM 1486 N N . GLY A 1 198 ? -16.234 15.047 -5.32 1 98.25 198 GLY A N 1
ATOM 1487 C CA . GLY A 1 198 ? -17.25 14.344 -6.094 1 98.25 198 GLY A CA 1
ATOM 1488 C C . GLY A 1 198 ? -17.312 12.859 -5.781 1 98.25 198 GLY A C 1
ATOM 1489 O O . GLY A 1 198 ? -17.891 12.086 -6.547 1 98.25 198 GLY A O 1
ATOM 1490 N N . ALA A 1 199 ? -16.75 12.414 -4.676 1 98.56 199 ALA A N 1
ATOM 1491 C CA . ALA A 1 199 ? -16.797 11.008 -4.277 1 98.56 199 ALA A CA 1
ATOM 1492 C C . ALA A 1 199 ? -18.125 10.656 -3.627 1 98.56 199 ALA A C 1
ATOM 1494 O O . ALA A 1 199 ? -18.844 11.539 -3.146 1 98.56 199 ALA A O 1
ATOM 1495 N N . HIS A 1 200 ? -18.516 9.414 -3.758 1 98.62 200 HIS A N 1
ATOM 1496 C CA . HIS A 1 200 ? -19.484 8.852 -2.826 1 98.62 200 HIS A CA 1
ATOM 1497 C C . HIS A 1 200 ? -18.844 8.523 -1.486 1 98.62 200 HIS A C 1
ATOM 1499 O O . HIS A 1 200 ? -18.078 7.551 -1.381 1 98.62 200 HIS A O 1
ATOM 1505 N N . VAL A 1 201 ? -19.125 9.281 -0.471 1 98.75 201 VAL A N 1
ATOM 1506 C CA . VAL A 1 201 ? -18.375 9.234 0.776 1 98.75 201 VAL A CA 1
ATOM 1507 C C . VAL A 1 201 ? -19.125 8.398 1.807 1 98.75 201 VAL A C 1
ATOM 1509 O O . VAL A 1 201 ? -20.297 8.656 2.092 1 98.75 201 VAL A O 1
ATOM 1512 N N . VAL A 1 202 ? -18.469 7.414 2.328 1 98.81 202 VAL A N 1
ATOM 1513 C CA . VAL A 1 202 ? -18.969 6.625 3.449 1 98.81 202 VAL A CA 1
ATOM 1514 C C . VAL A 1 202 ? -18.109 6.879 4.684 1 98.81 202 VAL A C 1
ATOM 1516 O O . VAL A 1 202 ? -16.922 6.598 4.68 1 98.81 202 VAL A O 1
ATOM 1519 N N . ALA A 1 203 ? -18.688 7.406 5.715 1 98.69 203 ALA A N 1
ATOM 1520 C CA . ALA A 1 203 ? -17.969 7.668 6.961 1 98.69 203 ALA A CA 1
ATOM 1521 C C . ALA A 1 203 ? -18.109 6.496 7.93 1 98.69 203 ALA A C 1
ATOM 1523 O O . ALA A 1 203 ? -19.203 5.961 8.109 1 98.69 203 ALA A O 1
ATOM 1524 N N . PHE A 1 204 ? -17.016 6.07 8.484 1 98.44 204 PHE A N 1
ATOM 1525 C CA . PHE A 1 204 ? -17 5.02 9.5 1 98.44 204 PHE A CA 1
ATOM 1526 C C . PHE A 1 204 ? -16.844 5.613 10.891 1 98.44 204 PHE A C 1
ATOM 1528 O O . PHE A 1 204 ? -15.992 6.469 11.117 1 98.44 204 PHE A O 1
ATOM 1535 N N . THR A 1 205 ? -17.641 5.23 11.789 1 95.69 205 THR A N 1
ATOM 1536 C CA . THR A 1 205 ? -17.594 5.66 13.18 1 95.69 205 THR A CA 1
ATOM 1537 C C . THR A 1 205 ? -17.938 4.504 14.117 1 95.69 205 THR A C 1
ATOM 1539 O O . THR A 1 205 ? -18.438 3.469 13.672 1 95.69 205 THR A O 1
ATOM 1542 N N . THR A 1 206 ? -17.516 4.621 15.32 1 91.69 206 THR A N 1
ATOM 1543 C CA . THR A 1 206 ? -17.906 3.643 16.328 1 91.69 206 THR A CA 1
ATOM 1544 C C . THR A 1 206 ? -19.062 4.176 17.172 1 91.69 206 THR A C 1
ATOM 1546 O O . THR A 1 206 ? -19.625 3.451 18 1 91.69 206 THR A O 1
ATOM 1549 N N . SER A 1 207 ? -19.422 5.453 16.953 1 88.75 207 SER A N 1
ATOM 1550 C CA . SER A 1 207 ? -20.438 6.109 17.766 1 88.75 207 SER A CA 1
ATOM 1551 C C . SER A 1 207 ? -21.656 6.508 16.938 1 88.75 207 SER A C 1
ATOM 1553 O O . SER A 1 207 ? -21.531 7.289 15.992 1 88.75 207 SER A O 1
ATOM 1555 N N . GLU A 1 208 ? -22.797 6.062 17.359 1 89.19 208 GLU A N 1
ATOM 1556 C CA . GLU A 1 208 ? -24.031 6.406 16.656 1 89.19 208 GLU A CA 1
ATOM 1557 C C . GLU A 1 208 ? -24.328 7.898 16.75 1 89.19 208 GLU A C 1
ATOM 1559 O O . GLU A 1 208 ? -24.922 8.484 15.852 1 89.19 208 GLU A O 1
ATOM 1564 N N . SER A 1 209 ? -23.797 8.469 17.781 1 86.88 209 SER A N 1
ATOM 1565 C CA . SER A 1 209 ? -24.062 9.883 18.031 1 86.88 209 SER A CA 1
ATOM 1566 C C . SER A 1 209 ? -23.406 10.758 16.969 1 86.88 209 SER A C 1
ATOM 1568 O O . SER A 1 209 ? -23.766 11.922 16.797 1 86.88 209 SER A O 1
ATOM 1570 N N . LYS A 1 210 ? -22.484 10.203 16.219 1 89.75 210 LYS A N 1
ATOM 1571 C CA . LYS A 1 210 ? -21.75 10.992 15.242 1 89.75 210 LYS A CA 1
ATOM 1572 C C . LYS A 1 210 ? -22.344 10.828 13.844 1 89.75 210 LYS A C 1
ATOM 1574 O O . LYS A 1 210 ? -21.906 11.469 12.898 1 89.75 210 LYS A O 1
ATOM 1579 N N . ARG A 1 211 ? -23.328 10.023 13.695 1 93.19 211 ARG A N 1
ATOM 1580 C CA . ARG A 1 211 ? -23.891 9.703 12.383 1 93.19 211 ARG A CA 1
ATOM 1581 C C . ARG A 1 211 ? -24.406 10.961 11.688 1 93.19 211 ARG A C 1
ATOM 1583 O O . ARG A 1 211 ? -24.016 11.242 10.555 1 93.19 211 ARG A O 1
ATOM 1590 N N . GLU A 1 212 ? -25.203 11.695 12.398 1 94 212 GLU A N 1
ATOM 1591 C CA . GLU A 1 212 ? -25.797 12.883 11.797 1 94 212 GLU A CA 1
ATOM 1592 C C . GLU A 1 212 ? -24.734 13.945 11.523 1 94 212 GLU A C 1
ATOM 1594 O O . GLU A 1 212 ? -24.812 14.656 10.516 1 94 212 GLU A O 1
ATOM 1599 N N . ALA A 1 213 ? -23.812 14.008 12.438 1 94.25 213 ALA A N 1
ATOM 1600 C CA . ALA A 1 213 ? -22.719 14.961 12.227 1 94.25 213 ALA A CA 1
ATOM 1601 C C . ALA A 1 213 ? -21.953 14.633 10.961 1 94.25 213 ALA A C 1
ATOM 1603 O O . ALA A 1 213 ? -21.594 15.531 10.195 1 94.25 213 ALA A O 1
ATOM 1604 N N . ALA A 1 214 ? -21.734 13.375 10.711 1 96.81 214 ALA A N 1
ATOM 1605 C CA . ALA A 1 214 ? -21 12.945 9.523 1 96.81 214 ALA A CA 1
ATOM 1606 C C . ALA A 1 214 ? -21.766 13.289 8.25 1 96.81 214 ALA A C 1
ATOM 1608 O O . ALA A 1 214 ? -21.172 13.727 7.258 1 96.81 214 ALA A O 1
ATOM 1609 N N . LYS A 1 215 ? -23.031 13.117 8.305 1 97.75 215 LYS A N 1
ATOM 1610 C CA . LYS A 1 215 ? -23.875 13.453 7.16 1 97.75 215 LYS A CA 1
ATOM 1611 C C . LYS A 1 215 ? -23.844 14.961 6.883 1 97.75 215 LYS A C 1
ATOM 1613 O O . LYS A 1 215 ? -23.781 15.383 5.727 1 97.75 215 LYS A O 1
ATOM 1618 N N . ALA A 1 216 ? -23.875 15.703 7.969 1 97.19 216 ALA A N 1
ATOM 1619 C CA . ALA A 1 216 ? -23.828 17.156 7.836 1 97.19 216 ALA A CA 1
ATOM 1620 C C . ALA A 1 216 ? -22.516 17.609 7.223 1 97.19 216 ALA A C 1
ATOM 1622 O O . ALA A 1 216 ? -22.453 18.656 6.562 1 97.19 216 ALA A O 1
ATOM 1623 N N . LEU A 1 217 ? -21.516 16.797 7.406 1 98 217 LEU A N 1
ATOM 1624 C CA . LEU A 1 217 ? -20.188 17.125 6.875 1 98 217 LEU A CA 1
ATOM 1625 C C . LEU A 1 217 ? -20.109 16.797 5.391 1 98 217 LEU A C 1
ATOM 1627 O O . LEU A 1 217 ? -19.188 17.25 4.699 1 98 217 LEU A O 1
ATOM 1631 N N . GLY A 1 218 ? -20.984 15.93 4.871 1 98.12 218 GLY A N 1
ATOM 1632 C CA . GLY A 1 218 ? -21 15.617 3.453 1 98.12 218 GLY A CA 1
ATOM 1633 C C . GLY A 1 218 ? -20.969 14.125 3.172 1 98.12 218 GLY A C 1
ATOM 1634 O O . GLY A 1 218 ? -20.953 13.711 2.012 1 98.12 218 GLY A O 1
ATOM 1635 N N . ALA A 1 219 ? -21.031 13.297 4.184 1 98.62 219 ALA A N 1
ATOM 1636 C CA . ALA A 1 219 ? -21.062 11.852 3.973 1 98.62 219 ALA A CA 1
ATOM 1637 C C . ALA A 1 219 ? -22.375 11.414 3.334 1 98.62 219 ALA A C 1
ATOM 1639 O O . ALA A 1 219 ? -23.453 11.852 3.75 1 98.62 219 ALA A O 1
ATOM 1640 N N . ASP A 1 220 ? -22.281 10.609 2.365 1 98.31 220 ASP A N 1
ATOM 1641 C CA . ASP A 1 220 ? -23.469 10.031 1.749 1 98.31 220 ASP A CA 1
ATOM 1642 C C . ASP A 1 220 ? -24.047 8.914 2.613 1 98.31 220 ASP A C 1
ATOM 1644 O O . ASP A 1 220 ? -25.266 8.75 2.684 1 98.31 220 ASP A O 1
ATOM 1648 N N . GLU A 1 221 ? -23.203 8.172 3.213 1 98.25 221 GLU A N 1
ATOM 1649 C CA . GLU A 1 221 ? -23.562 7.086 4.117 1 98.25 221 GLU A CA 1
ATOM 1650 C C . GLU A 1 221 ? -22.672 7.078 5.355 1 98.25 221 GLU A C 1
ATOM 1652 O O . GLU A 1 221 ? -21.562 7.621 5.332 1 98.25 221 GLU A O 1
ATOM 1657 N N . VAL A 1 222 ? -23.234 6.508 6.406 1 98.31 222 VAL A N 1
ATOM 1658 C CA . VAL A 1 222 ? -22.469 6.328 7.637 1 98.31 222 VAL A CA 1
ATOM 1659 C C . VAL A 1 222 ? -22.578 4.879 8.102 1 98.31 222 VAL A C 1
ATOM 1661 O O . VAL A 1 222 ? -23.672 4.297 8.086 1 98.31 222 VAL A O 1
ATOM 1664 N N . VAL A 1 223 ? -21.438 4.312 8.438 1 98.12 223 VAL A N 1
ATOM 1665 C CA . VAL A 1 223 ? -21.359 2.932 8.898 1 98.12 223 VAL A CA 1
ATOM 1666 C C . VAL A 1 223 ? -20.812 2.893 10.32 1 98.12 223 VAL A C 1
ATOM 1668 O O . VAL A 1 223 ? -19.797 3.521 10.617 1 98.12 223 VAL A O 1
ATOM 1671 N N . ASN A 1 224 ? -21.547 2.242 11.203 1 96.81 224 ASN A N 1
ATOM 1672 C CA . ASN A 1 224 ? -20.969 1.904 12.5 1 96.81 224 ASN A CA 1
ATOM 1673 C C . ASN A 1 224 ? -20.062 0.676 12.414 1 96.81 224 ASN A C 1
ATOM 1675 O O . ASN A 1 224 ? -20.547 -0.439 12.203 1 96.81 224 ASN A O 1
ATOM 1679 N N . SER A 1 225 ? -18.781 0.83 12.594 1 95.44 225 SER A N 1
ATOM 1680 C CA . SER A 1 225 ? -17.797 -0.217 12.352 1 95.44 225 SER A CA 1
ATOM 1681 C C . SER A 1 225 ? -17.953 -1.37 13.336 1 95.44 225 SER A C 1
ATOM 1683 O O . SER A 1 225 ? -17.391 -2.443 13.141 1 95.44 225 SER A O 1
ATOM 1685 N N . ARG A 1 226 ? -18.766 -1.197 14.352 1 94.5 226 ARG A N 1
ATOM 1686 C CA . ARG A 1 226 ? -19.047 -2.264 15.305 1 94.5 226 ARG A CA 1
ATOM 1687 C C . ARG A 1 226 ? -20.25 -3.1 14.867 1 94.5 226 ARG A C 1
ATOM 1689 O O . ARG A 1 226 ? -20.516 -4.156 15.438 1 94.5 226 ARG A O 1
ATOM 1696 N N . ASN A 1 227 ? -21.016 -2.584 14 1 95.56 227 ASN A N 1
ATOM 1697 C CA . ASN A 1 227 ? -22.156 -3.301 13.438 1 95.56 227 ASN A CA 1
ATOM 1698 C C . ASN A 1 227 ? -21.75 -4.176 12.258 1 95.56 227 ASN A C 1
ATOM 1700 O O . ASN A 1 227 ? -21.531 -3.676 11.148 1 95.56 227 ASN A O 1
ATOM 1704 N N . ALA A 1 228 ? -21.734 -5.469 12.414 1 95.5 228 ALA A N 1
ATOM 1705 C CA . ALA A 1 228 ? -21.234 -6.426 11.422 1 95.5 228 ALA A CA 1
ATOM 1706 C C . ALA A 1 228 ? -22.078 -6.387 10.156 1 95.5 228 ALA A C 1
ATOM 1708 O O . ALA A 1 228 ? -21.547 -6.512 9.047 1 95.5 228 ALA A O 1
ATOM 1709 N N . ASP A 1 229 ? -23.344 -6.223 10.297 1 96.81 229 ASP A N 1
ATOM 1710 C CA . ASP A 1 229 ? -24.234 -6.195 9.141 1 96.81 229 ASP A CA 1
ATOM 1711 C C . ASP A 1 229 ? -23.953 -4.984 8.258 1 96.81 229 ASP A C 1
ATOM 1713 O O . ASP A 1 229 ? -23.938 -5.098 7.031 1 96.81 229 ASP A O 1
ATOM 1717 N N . GLU A 1 230 ? -23.766 -3.801 8.867 1 96.81 230 GLU A N 1
ATOM 1718 C CA . GLU A 1 230 ? -23.438 -2.6 8.109 1 96.81 230 GLU A CA 1
ATOM 1719 C C . GLU A 1 230 ? -22.109 -2.752 7.379 1 96.81 230 GLU A C 1
ATOM 1721 O O . GLU A 1 230 ? -21.969 -2.32 6.234 1 96.81 230 GLU A O 1
ATOM 1726 N N . MET A 1 231 ? -21.156 -3.367 8.07 1 97.56 231 MET A N 1
ATOM 1727 C CA . MET A 1 231 ? -19.844 -3.57 7.477 1 97.56 231 MET A CA 1
ATOM 1728 C C . MET A 1 231 ? -19.922 -4.523 6.289 1 97.56 231 MET A C 1
ATOM 1730 O O . MET A 1 231 ? -19.375 -4.242 5.223 1 97.56 231 MET A O 1
ATOM 1734 N N . VAL A 1 232 ? -20.609 -5.656 6.41 1 97.19 232 VAL A N 1
ATOM 1735 C CA . VAL A 1 232 ? -20.703 -6.699 5.391 1 97.19 232 VAL A CA 1
ATOM 1736 C C . VAL A 1 232 ? -21.375 -6.133 4.137 1 97.19 232 VAL A C 1
ATOM 1738 O O . VAL A 1 232 ? -21.016 -6.512 3.018 1 97.19 232 VAL A O 1
ATOM 1741 N N . ALA A 1 233 ? -22.266 -5.152 4.332 1 97.5 233 ALA A N 1
ATOM 1742 C CA . ALA A 1 233 ? -23.016 -4.555 3.223 1 97.5 233 ALA A CA 1
ATOM 1743 C C . ALA A 1 233 ? -22.078 -3.812 2.273 1 97.5 233 ALA A C 1
ATOM 1745 O O . ALA A 1 233 ? -22.438 -3.51 1.137 1 97.5 233 ALA A O 1
ATOM 1746 N N . HIS A 1 234 ? -20.828 -3.541 2.715 1 98.19 234 HIS A N 1
ATOM 1747 C CA . HIS A 1 234 ? -19.922 -2.723 1.915 1 98.19 234 HIS A CA 1
ATOM 1748 C C . HIS A 1 234 ? -18.688 -3.512 1.503 1 98.19 234 HIS A C 1
ATOM 1750 O O . HIS A 1 234 ? -17.703 -2.936 1.02 1 98.19 234 HIS A O 1
ATOM 1756 N N . VAL A 1 235 ? -18.688 -4.82 1.699 1 97.69 235 VAL A N 1
ATOM 1757 C CA . VAL A 1 235 ? -17.531 -5.652 1.378 1 97.69 235 VAL A CA 1
ATOM 1758 C C . VAL A 1 235 ? -17.156 -5.477 -0.092 1 97.69 235 VAL A C 1
ATOM 1760 O O . VAL A 1 235 ? -18.031 -5.441 -0.96 1 97.69 235 VAL A O 1
ATOM 1763 N N . LYS A 1 236 ? -15.891 -5.23 -0.408 1 97.56 236 LYS A N 1
ATOM 1764 C CA . LYS A 1 236 ? -15.312 -5.129 -1.746 1 97.56 236 LYS A CA 1
ATOM 1765 C C . LYS A 1 236 ? -16.016 -4.047 -2.564 1 97.56 236 LYS A C 1
ATOM 1767 O O . LYS A 1 236 ? -16.297 -4.242 -3.746 1 97.56 236 LYS A O 1
ATOM 1772 N N . SER A 1 237 ? -16.25 -2.883 -1.912 1 98.19 237 SER A N 1
ATOM 1773 C CA . SER A 1 237 ? -17.031 -1.883 -2.637 1 98.19 237 SER A CA 1
ATOM 1774 C C . SER A 1 237 ? -16.312 -0.54 -2.67 1 98.19 237 SER A C 1
ATOM 1776 O O . SER A 1 237 ? -16.75 0.389 -3.354 1 98.19 237 SER A O 1
ATOM 1778 N N . PHE A 1 238 ? -15.195 -0.392 -1.941 1 98.75 238 PHE A N 1
ATOM 1779 C CA . PHE A 1 238 ? -14.523 0.899 -1.859 1 98.75 238 PHE A CA 1
ATOM 1780 C C . PHE A 1 238 ? -13.359 0.968 -2.84 1 98.75 238 PHE A C 1
ATOM 1782 O O . PHE A 1 238 ? -12.586 0.019 -2.955 1 98.75 238 PHE A O 1
ATOM 1789 N N . ASP A 1 239 ? -13.258 2.059 -3.535 1 98.62 239 ASP A N 1
ATOM 1790 C CA . ASP A 1 239 ? -12.094 2.34 -4.367 1 98.62 239 ASP A CA 1
ATOM 1791 C C . ASP A 1 239 ? -10.906 2.779 -3.518 1 98.62 239 ASP A C 1
ATOM 1793 O O . ASP A 1 239 ? -9.75 2.508 -3.863 1 98.62 239 ASP A O 1
ATOM 1797 N N . PHE A 1 240 ? -11.219 3.455 -2.461 1 98.81 240 PHE A N 1
ATOM 1798 C CA . PHE A 1 240 ? -10.203 4.051 -1.601 1 98.81 240 PHE A CA 1
ATOM 1799 C C . PHE A 1 240 ? -10.742 4.254 -0.188 1 98.81 240 PHE A C 1
ATOM 1801 O O . PHE A 1 240 ? -11.914 4.574 -0.005 1 98.81 240 PHE A O 1
ATOM 1808 N N . ILE A 1 241 ? -9.844 4.078 0.847 1 98.88 241 ILE A N 1
ATOM 1809 C CA . ILE A 1 241 ? -10.211 4.352 2.232 1 98.88 241 ILE A CA 1
ATOM 1810 C C . ILE A 1 241 ? -9.148 5.23 2.885 1 98.88 241 ILE A C 1
ATOM 1812 O O . ILE A 1 241 ? -7.957 4.898 2.863 1 98.88 241 ILE A O 1
ATOM 1816 N N . LEU A 1 242 ? -9.539 6.336 3.344 1 98.81 242 LEU A N 1
ATOM 1817 C CA . LEU A 1 242 ? -8.719 7.211 4.168 1 98.81 242 LEU A CA 1
ATOM 1818 C C . LEU A 1 242 ? -8.891 6.891 5.648 1 98.81 242 LEU A C 1
ATOM 1820 O O . LEU A 1 242 ? -9.969 7.102 6.211 1 98.81 242 LEU A O 1
ATOM 1824 N N . ASN A 1 243 ? -7.879 6.379 6.277 1 98.62 243 ASN A N 1
ATOM 1825 C CA . ASN A 1 243 ? -7.926 6.027 7.691 1 98.62 243 ASN A CA 1
ATOM 1826 C C . ASN A 1 243 ? -7.25 7.086 8.555 1 98.62 243 ASN A C 1
ATOM 1828 O O . ASN A 1 243 ? -6.031 7.242 8.516 1 98.62 243 ASN A O 1
ATOM 1832 N N . THR A 1 244 ? -8.023 7.801 9.352 1 97.31 244 THR A N 1
ATOM 1833 C CA . THR A 1 244 ? -7.52 8.93 10.125 1 97.31 244 THR A CA 1
ATOM 1834 C C . THR A 1 244 ? -7.387 8.562 11.594 1 97.31 244 THR A C 1
ATOM 1836 O O . THR A 1 244 ? -7.105 9.422 12.43 1 97.31 244 THR A O 1
ATOM 1839 N N . VAL A 1 245 ? -7.543 7.32 11.953 1 94.56 245 VAL A N 1
ATOM 1840 C CA . VAL A 1 245 ? -7.547 6.879 13.344 1 94.56 245 VAL A CA 1
ATOM 1841 C C . VAL A 1 245 ? -6.109 6.711 13.836 1 94.56 245 VAL A C 1
ATOM 1843 O O . VAL A 1 245 ? -5.316 6 13.211 1 94.56 245 VAL A O 1
ATOM 1846 N N . ALA A 1 246 ? -5.793 7.32 14.914 1 90.56 246 ALA A N 1
ATOM 1847 C CA . ALA A 1 246 ? -4.438 7.273 15.461 1 90.56 246 ALA A CA 1
ATOM 1848 C C . ALA A 1 246 ? -4.355 6.324 16.656 1 90.56 246 ALA A C 1
ATOM 1850 O O . ALA A 1 246 ? -3.473 6.457 17.5 1 90.56 246 ALA A O 1
ATOM 1851 N N . ALA A 1 247 ? -5.219 5.438 16.828 1 91.25 247 ALA A N 1
ATOM 1852 C CA . ALA A 1 247 ? -5.211 4.398 17.859 1 91.25 247 ALA A CA 1
ATOM 1853 C C . ALA A 1 247 ? -5.141 3.008 17.234 1 91.25 247 ALA A C 1
ATOM 1855 O O . ALA A 1 247 ? -5.648 2.789 16.125 1 91.25 247 ALA A O 1
ATOM 1856 N N . PRO A 1 248 ? -4.492 2.102 17.984 1 94.19 248 PRO A N 1
ATOM 1857 C CA . PRO A 1 248 ? -4.41 0.746 17.438 1 94.19 248 PRO A CA 1
ATOM 1858 C C . PRO A 1 248 ? -5.785 0.134 17.172 1 94.19 248 PRO A C 1
ATOM 1860 O O . PRO A 1 248 ? -6.703 0.297 17.984 1 94.19 248 PRO A O 1
ATOM 1863 N N . HIS A 1 249 ? -5.945 -0.501 16.062 1 94.88 249 HIS A N 1
ATOM 1864 C CA . HIS A 1 249 ? -7.164 -1.198 15.672 1 94.88 249 HIS A CA 1
ATOM 1865 C C . HIS A 1 249 ? -6.883 -2.227 14.586 1 94.88 249 HIS A C 1
ATOM 1867 O O . HIS A 1 249 ? -5.73 -2.439 14.203 1 94.88 249 HIS A O 1
ATOM 1873 N N . ASN A 1 250 ? -7.883 -2.965 14.219 1 95.88 250 ASN A N 1
ATOM 1874 C CA . ASN A 1 250 ? -7.742 -4.004 13.203 1 95.88 250 ASN A CA 1
ATOM 1875 C C . ASN A 1 250 ? -7.93 -3.443 11.797 1 95.88 250 ASN A C 1
ATOM 1877 O O . ASN A 1 250 ? -9.055 -3.16 11.383 1 95.88 250 ASN A O 1
ATOM 1881 N N . LEU A 1 251 ? -6.863 -3.312 11.016 1 96.94 251 LEU A N 1
ATOM 1882 C CA . LEU A 1 251 ? -6.922 -2.746 9.672 1 96.94 251 LEU A CA 1
ATOM 1883 C C . LEU A 1 251 ? -7.688 -3.664 8.727 1 96.94 251 LEU A C 1
ATOM 1885 O O . LEU A 1 251 ? -8.258 -3.205 7.73 1 96.94 251 LEU A O 1
ATOM 1889 N N . ASP A 1 252 ? -7.742 -4.949 9.039 1 96.56 252 ASP A N 1
ATOM 1890 C CA . ASP A 1 252 ? -8.383 -5.922 8.156 1 96.56 252 ASP A CA 1
ATOM 1891 C C . ASP A 1 252 ? -9.891 -5.664 8.055 1 96.56 252 ASP A C 1
ATOM 1893 O O . ASP A 1 252 ? -10.508 -5.988 7.043 1 96.56 252 ASP A O 1
ATOM 1897 N N . ASP A 1 253 ? -10.43 -5.086 9.117 1 96.94 253 ASP A N 1
ATOM 1898 C CA . ASP A 1 253 ? -11.844 -4.734 9.086 1 96.94 253 ASP A CA 1
ATOM 1899 C C . ASP A 1 253 ? -12.148 -3.807 7.91 1 96.94 253 ASP A C 1
ATOM 1901 O O . ASP A 1 253 ? -13.266 -3.801 7.391 1 96.94 253 ASP A O 1
ATOM 1905 N N . PHE A 1 254 ? -11.148 -3.104 7.453 1 98.12 254 PHE A N 1
ATOM 1906 C CA . PHE A 1 254 ? -11.359 -2.104 6.414 1 98.12 254 PHE A CA 1
ATOM 1907 C C . PHE A 1 254 ? -10.734 -2.551 5.094 1 98.12 254 PHE A C 1
ATOM 1909 O O . PHE A 1 254 ? -11.289 -2.293 4.023 1 98.12 254 PHE A O 1
ATOM 1916 N N . THR A 1 255 ? -9.602 -3.23 5.145 1 97.88 255 THR A N 1
ATOM 1917 C CA . THR A 1 255 ? -8.953 -3.666 3.916 1 97.88 255 THR A CA 1
ATOM 1918 C C . THR A 1 255 ? -9.859 -4.59 3.115 1 97.88 255 THR A C 1
ATOM 1920 O O . THR A 1 255 ? -9.859 -4.555 1.883 1 97.88 255 THR A O 1
ATOM 1923 N N . THR A 1 256 ? -10.68 -5.426 3.787 1 97.69 256 THR A N 1
ATOM 1924 C CA . THR A 1 256 ? -11.562 -6.375 3.119 1 97.69 256 THR A CA 1
ATOM 1925 C C . THR A 1 256 ? -12.695 -5.648 2.4 1 97.69 256 THR A C 1
ATOM 1927 O O . THR A 1 256 ? -13.398 -6.238 1.579 1 97.69 256 THR A O 1
ATOM 1930 N N . LEU A 1 257 ? -12.891 -4.359 2.715 1 98.56 257 LEU A N 1
ATOM 1931 C CA . LEU A 1 257 ? -13.945 -3.564 2.096 1 98.56 257 LEU A CA 1
ATOM 1932 C C . LEU A 1 257 ? -13.484 -3.006 0.752 1 98.56 257 LEU A C 1
ATOM 1934 O O . LEU A 1 257 ? -14.305 -2.52 -0.032 1 98.56 257 LEU A O 1
ATOM 1938 N N . LEU A 1 258 ? -12.211 -3.053 0.481 1 98.69 258 LEU A N 1
ATOM 1939 C CA . LEU A 1 258 ? -11.641 -2.467 -0.723 1 98.69 258 LEU A CA 1
ATOM 1940 C C . LEU A 1 258 ? -11.922 -3.336 -1.942 1 98.69 258 LEU A C 1
ATOM 1942 O O . LEU A 1 258 ? -11.883 -4.566 -1.855 1 98.69 258 LEU A O 1
ATOM 1946 N N . LYS A 1 259 ? -12.18 -2.658 -3.057 1 97.88 259 LYS A N 1
ATOM 1947 C CA . LYS A 1 259 ? -12.18 -3.314 -4.359 1 97.88 259 LYS A CA 1
ATOM 1948 C C . LYS A 1 259 ? -10.781 -3.779 -4.742 1 97.88 259 LYS A C 1
ATOM 1950 O O . LYS A 1 259 ? -9.812 -3.498 -4.031 1 97.88 259 LYS A O 1
ATOM 1955 N N . ARG A 1 260 ? -10.75 -4.543 -5.836 1 97.62 260 ARG A N 1
ATOM 1956 C CA . ARG A 1 260 ? -9.461 -4.844 -6.445 1 97.62 260 ARG A CA 1
ATOM 1957 C C . ARG A 1 260 ? -8.656 -3.566 -6.684 1 97.62 260 ARG A C 1
ATOM 1959 O O . ARG A 1 260 ? -9.203 -2.561 -7.141 1 97.62 260 ARG A O 1
ATOM 1966 N N . ASP A 1 261 ? -7.359 -3.576 -6.367 1 97.75 261 ASP A N 1
ATOM 1967 C CA . ASP A 1 261 ? -6.426 -2.475 -6.582 1 97.75 261 ASP A CA 1
ATOM 1968 C C . ASP A 1 261 ? -6.68 -1.339 -5.594 1 97.75 261 ASP A C 1
ATOM 1970 O O . ASP A 1 261 ? -6.082 -0.267 -5.703 1 97.75 261 ASP A O 1
ATOM 1974 N N . GLY A 1 262 ? -7.652 -1.531 -4.656 1 98.38 262 GLY A N 1
ATOM 1975 C CA . GLY A 1 262 ? -7.938 -0.498 -3.676 1 98.38 262 GLY A CA 1
ATOM 1976 C C . GLY A 1 262 ? -6.816 -0.296 -2.676 1 98.38 262 GLY A C 1
ATOM 1977 O O . GLY A 1 262 ? -6.012 -1.201 -2.445 1 98.38 262 GLY A O 1
ATOM 1978 N N . THR A 1 263 ? -6.781 0.868 -2.049 1 98.81 263 THR A N 1
ATOM 1979 C CA . THR A 1 263 ? -5.754 1.213 -1.07 1 98.81 263 THR A CA 1
ATOM 1980 C C . THR A 1 263 ? -6.383 1.845 0.17 1 98.81 263 THR A C 1
ATOM 1982 O O . THR A 1 263 ? -7.285 2.676 0.06 1 98.81 263 THR A O 1
ATOM 1985 N N . ILE A 1 264 ? -6.004 1.371 1.312 1 98.81 264 ILE A N 1
ATOM 1986 C CA . ILE A 1 264 ? -6.242 2.111 2.545 1 98.81 264 ILE A CA 1
ATOM 1987 C C . ILE A 1 264 ? -5.004 2.928 2.906 1 98.81 264 ILE A C 1
ATOM 1989 O O . ILE A 1 264 ? -3.891 2.396 2.941 1 98.81 264 ILE A O 1
ATOM 1993 N N . THR A 1 265 ? -5.168 4.172 3.105 1 98.75 265 THR A N 1
ATOM 1994 C CA . THR A 1 265 ? -4.047 5.043 3.436 1 98.75 265 THR A CA 1
ATOM 1995 C C . THR A 1 265 ? -4.145 5.531 4.879 1 98.75 265 THR A C 1
ATOM 1997 O O . THR A 1 265 ? -5.188 6.039 5.297 1 98.75 265 THR A O 1
ATOM 2000 N N . LEU A 1 266 ? -3.088 5.336 5.57 1 98.38 266 LEU A N 1
ATOM 2001 C CA . LEU A 1 266 ? -2.98 5.738 6.965 1 98.38 266 LEU A CA 1
ATOM 2002 C C . LEU A 1 266 ? -2.369 7.133 7.086 1 98.38 266 LEU A C 1
ATOM 2004 O O . LEU A 1 266 ? -1.292 7.387 6.543 1 98.38 266 LEU A O 1
ATOM 2008 N N . VAL A 1 267 ? -3.057 8.031 7.789 1 97.62 267 VAL A N 1
ATOM 2009 C CA . VAL A 1 267 ? -2.516 9.359 8.031 1 97.62 267 VAL A CA 1
ATOM 2010 C C . VAL A 1 267 ? -2.357 9.594 9.539 1 97.62 267 VAL A C 1
ATOM 2012 O O . VAL A 1 267 ? -1.716 10.555 9.961 1 97.62 267 VAL A O 1
ATOM 2015 N N . GLY A 1 268 ? -2.938 8.734 10.328 1 90.19 268 GLY A N 1
ATOM 2016 C CA . GLY A 1 268 ? -2.744 8.727 11.773 1 90.19 268 GLY A CA 1
ATOM 2017 C C . GLY A 1 268 ? -1.832 7.609 12.242 1 90.19 268 GLY A C 1
ATOM 2018 O O . GLY A 1 268 ? -1.963 6.465 11.805 1 90.19 268 GLY A O 1
ATOM 2019 N N . ALA A 1 269 ? -0.881 7.934 13.109 1 81.31 269 ALA A N 1
ATOM 2020 C CA . ALA A 1 269 ? 0.012 6.91 13.648 1 81.31 269 ALA A CA 1
ATOM 2021 C C . ALA A 1 269 ? -0.268 6.656 15.125 1 81.31 269 ALA A C 1
ATOM 2023 O O . ALA A 1 269 ? -0.191 7.578 15.945 1 81.31 269 ALA A O 1
ATOM 2024 N N . PRO A 1 270 ? -0.54 5.465 15.398 1 84.75 270 PRO A N 1
ATOM 2025 C CA . PRO A 1 270 ? -0.767 5.137 16.812 1 84.75 270 PRO A CA 1
ATOM 2026 C C . PRO A 1 270 ? 0.53 5.039 17.609 1 84.75 270 PRO A C 1
ATOM 2028 O O . PRO A 1 270 ? 1.611 4.922 17.031 1 84.75 270 PRO A O 1
ATOM 2031 N N . ALA A 1 271 ? 0.387 5.117 18.906 1 80 271 ALA A N 1
ATOM 2032 C CA . ALA A 1 271 ? 1.533 4.969 19.797 1 80 271 ALA A CA 1
ATOM 2033 C C . ALA A 1 271 ? 2.076 3.543 19.766 1 80 271 ALA A C 1
ATOM 2035 O O . ALA A 1 271 ? 3.273 3.322 19.953 1 80 271 ALA A O 1
ATOM 2036 N N . THR A 1 272 ? 1.18 2.617 19.547 1 84.81 272 THR A N 1
ATOM 2037 C CA . THR A 1 272 ? 1.528 1.211 19.375 1 84.81 272 THR A CA 1
ATOM 2038 C C . THR A 1 272 ? 0.996 0.679 18.047 1 84.81 272 THR A C 1
ATOM 2040 O O . THR A 1 272 ? 0.004 1.188 17.531 1 84.81 272 THR A O 1
ATOM 2043 N N . PRO A 1 273 ? 1.651 -0.336 17.547 1 88.56 273 PRO A N 1
ATOM 2044 C CA . PRO A 1 273 ? 1.275 -0.802 16.203 1 88.56 273 PRO A CA 1
ATOM 2045 C C . PRO A 1 273 ? -0.151 -1.342 16.141 1 88.56 273 PRO A C 1
ATOM 2047 O O . PRO A 1 273 ? -0.669 -1.837 17.156 1 88.56 273 PRO A O 1
ATOM 2050 N N . HIS A 1 274 ? -0.735 -1.217 15.016 1 93.75 274 HIS A N 1
ATOM 2051 C CA . HIS A 1 274 ? -1.976 -1.933 14.734 1 93.75 274 HIS A CA 1
ATOM 2052 C C . HIS A 1 274 ? -1.78 -3.439 14.859 1 93.75 274 HIS A C 1
ATOM 2054 O O . HIS A 1 274 ? -0.646 -3.922 14.914 1 93.75 274 HIS A O 1
ATOM 2060 N N . LYS A 1 275 ? -2.924 -4.102 14.984 1 92.31 275 LYS A N 1
ATOM 2061 C CA . LYS A 1 275 ? -2.84 -5.543 14.773 1 92.31 275 LYS A CA 1
ATOM 2062 C C . LYS A 1 275 ? -2.25 -5.867 13.406 1 92.31 275 LYS A C 1
ATOM 2064 O O . LYS A 1 275 ? -2.547 -5.188 12.422 1 92.31 275 LYS A O 1
ATOM 2069 N N . SER A 1 276 ? -1.416 -6.887 13.375 1 93.56 276 SER A N 1
ATOM 2070 C CA . SER A 1 276 ? -0.78 -7.242 12.117 1 93.56 276 SER A CA 1
ATOM 2071 C C . SER A 1 276 ? -1.817 -7.613 11.062 1 93.56 276 SER A C 1
ATOM 2073 O O . SER A 1 276 ? -2.697 -8.445 11.312 1 93.56 276 SER A O 1
ATOM 2075 N N . PRO A 1 277 ? -1.709 -7.055 9.883 1 92.94 277 PRO A N 1
ATOM 2076 C CA . PRO A 1 277 ? -2.666 -7.387 8.82 1 92.94 277 PRO A CA 1
ATOM 2077 C C . PRO A 1 277 ? -2.465 -8.797 8.266 1 92.94 277 PRO A C 1
ATOM 2079 O O . PRO A 1 277 ? -1.338 -9.297 8.234 1 92.94 277 PRO A O 1
ATOM 2082 N N . GLU A 1 278 ? -3.551 -9.367 7.887 1 93.06 278 GLU A N 1
ATOM 2083 C CA . GLU A 1 278 ? -3.482 -10.641 7.172 1 93.06 278 GLU A CA 1
ATOM 2084 C C . GLU A 1 278 ? -3.029 -10.438 5.73 1 93.06 278 GLU A C 1
ATOM 2086 O O . GLU A 1 278 ? -3.711 -9.773 4.945 1 93.06 278 GLU A O 1
ATOM 2091 N N . VAL A 1 279 ? -2.018 -11.117 5.391 1 93.75 279 VAL A N 1
ATOM 2092 C CA . VAL A 1 279 ? -1.396 -10.945 4.082 1 93.75 279 VAL A CA 1
ATOM 2093 C C . VAL A 1 279 ? -2.369 -11.367 2.984 1 93.75 279 VAL A C 1
ATOM 2095 O O . VAL A 1 279 ? -2.443 -10.734 1.929 1 93.75 279 VAL A O 1
ATOM 2098 N N . PHE A 1 280 ? -3.148 -12.359 3.23 1 93.31 280 PHE A N 1
ATOM 2099 C CA . PHE A 1 280 ? -4.066 -12.906 2.238 1 93.31 280 PHE A CA 1
ATOM 2100 C C . PHE A 1 280 ? -5.102 -11.867 1.827 1 93.31 280 PHE A C 1
ATOM 2102 O O . PHE A 1 280 ? -5.531 -11.836 0.672 1 93.31 280 PHE A O 1
ATOM 2109 N N . ASN A 1 281 ? -5.512 -10.961 2.758 1 95.06 281 ASN A N 1
ATOM 2110 C CA . ASN A 1 281 ? -6.473 -9.906 2.449 1 95.06 281 ASN A CA 1
ATOM 2111 C C . ASN A 1 281 ? -5.934 -8.945 1.393 1 95.06 281 ASN A C 1
ATOM 2113 O O . ASN A 1 281 ? -6.699 -8.375 0.615 1 95.06 281 ASN A O 1
ATOM 2117 N N . LEU A 1 282 ? -4.609 -8.812 1.364 1 97.62 282 LEU A N 1
ATOM 2118 C CA . LEU A 1 282 ? -3.971 -7.949 0.375 1 97.62 282 LEU A CA 1
ATOM 2119 C C . LEU A 1 282 ? -3.797 -8.68 -0.952 1 97.62 282 LEU A C 1
ATOM 2121 O O . LEU A 1 282 ? -4.113 -8.133 -2.012 1 97.62 282 LEU A O 1
ATOM 2125 N N . ILE A 1 283 ? -3.375 -9.914 -0.926 1 97.25 283 ILE A N 1
ATOM 2126 C CA . ILE A 1 283 ? -3.012 -10.703 -2.098 1 97.25 283 ILE A CA 1
ATOM 2127 C C . ILE A 1 283 ? -4.254 -10.969 -2.945 1 97.25 283 ILE A C 1
ATOM 2129 O O . ILE A 1 283 ? -4.215 -10.844 -4.172 1 97.25 283 ILE A O 1
ATOM 2133 N N . MET A 1 284 ? -5.367 -11.203 -2.385 1 96.5 284 MET A N 1
ATOM 2134 C CA . MET A 1 284 ? -6.527 -11.781 -3.057 1 96.5 284 MET A CA 1
ATOM 2135 C C . MET A 1 284 ? -7.191 -10.758 -3.971 1 96.5 284 MET A C 1
ATOM 2137 O O . MET A 1 284 ? -8.008 -11.109 -4.82 1 96.5 284 MET A O 1
ATOM 2141 N N . LYS A 1 285 ? -6.891 -9.477 -3.771 1 98.12 285 LYS A N 1
ATOM 2142 C CA . LYS A 1 285 ? -7.461 -8.445 -4.625 1 98.12 285 LYS A CA 1
ATOM 2143 C C . LYS A 1 285 ? -6.434 -7.367 -4.949 1 98.12 285 LYS A C 1
ATOM 2145 O O . LYS A 1 285 ? -6.793 -6.242 -5.309 1 98.12 285 LYS A O 1
ATOM 2150 N N . ARG A 1 286 ? -5.133 -7.723 -4.785 1 98.44 286 ARG A N 1
ATOM 2151 C CA . ARG A 1 286 ? -4.062 -6.77 -5.047 1 98.44 286 ARG A CA 1
ATOM 2152 C C . ARG A 1 286 ? -4.312 -5.453 -4.312 1 98.44 286 ARG A C 1
ATOM 2154 O O . ARG A 1 286 ? -4.281 -4.383 -4.922 1 98.44 286 ARG A O 1
ATOM 2161 N N . ARG A 1 287 ? -4.629 -5.52 -3.047 1 98.69 287 ARG A N 1
ATOM 2162 C CA . ARG A 1 287 ? -4.883 -4.363 -2.195 1 98.69 287 ARG A CA 1
ATOM 2163 C C . ARG A 1 287 ? -3.596 -3.855 -1.556 1 98.69 287 ARG A C 1
ATOM 2165 O O . ARG A 1 287 ? -2.584 -4.562 -1.541 1 98.69 287 ARG A O 1
ATOM 2172 N N . ALA A 1 288 ? -3.666 -2.621 -1.045 1 98.75 288 ALA A N 1
ATOM 2173 C CA . ALA A 1 288 ? -2.467 -2.033 -0.452 1 98.75 288 ALA A CA 1
ATOM 2174 C C . ALA A 1 288 ? -2.805 -1.274 0.829 1 98.75 288 ALA A C 1
ATOM 2176 O O . ALA A 1 288 ? -3.906 -0.74 0.969 1 98.75 288 ALA A O 1
ATOM 2177 N N . ILE A 1 289 ? -1.916 -1.309 1.753 1 98.56 289 ILE A N 1
ATOM 2178 C CA . ILE A 1 289 ? -1.853 -0.405 2.896 1 98.56 289 ILE A CA 1
ATOM 2179 C C . ILE A 1 289 ? -0.735 0.614 2.686 1 98.56 289 ILE A C 1
ATOM 2181 O O . ILE A 1 289 ? 0.423 0.242 2.48 1 98.56 289 ILE A O 1
ATOM 2185 N N . ALA A 1 290 ? -1.076 1.853 2.699 1 98.69 290 ALA A N 1
ATOM 2186 C CA . ALA A 1 290 ? -0.097 2.904 2.441 1 98.69 290 ALA A CA 1
ATOM 2187 C C . ALA A 1 290 ? -0.131 3.967 3.537 1 98.69 290 ALA A C 1
ATOM 2189 O O . ALA A 1 290 ? -1.024 3.961 4.387 1 98.69 290 ALA A O 1
ATOM 2190 N N . GLY A 1 291 ? 0.865 4.754 3.576 1 98.38 291 GLY A N 1
ATOM 2191 C CA . GLY A 1 291 ? 0.905 5.938 4.418 1 98.38 291 GLY A CA 1
ATOM 2192 C C . GLY A 1 291 ? 1.013 7.227 3.625 1 98.38 291 GLY A C 1
ATOM 2193 O O . GLY A 1 291 ? 1.439 7.219 2.469 1 98.38 291 GLY A O 1
ATOM 2194 N N . SER A 1 292 ? 0.599 8.258 4.215 1 98.44 292 SER A N 1
ATOM 2195 C CA . SER A 1 292 ? 0.713 9.578 3.594 1 98.44 292 SER A CA 1
ATOM 2196 C C . SER A 1 292 ? 1.022 10.648 4.629 1 98.44 292 SER A C 1
ATOM 2198 O O . SER A 1 292 ? 0.391 10.703 5.688 1 98.44 292 SER A O 1
ATOM 2200 N N . MET A 1 293 ? 2.014 11.406 4.363 1 97.5 293 MET A N 1
ATOM 2201 C CA . MET A 1 293 ? 2.334 12.57 5.188 1 97.5 293 MET A CA 1
ATOM 2202 C C . MET A 1 293 ? 1.525 13.781 4.754 1 97.5 293 MET A C 1
ATOM 2204 O O . MET A 1 293 ? 0.527 13.648 4.043 1 97.5 293 MET A O 1
ATOM 2208 N N . ILE A 1 294 ? 1.791 14.906 5.309 1 97.75 294 ILE A N 1
ATOM 2209 C CA . ILE A 1 294 ? 1.259 16.172 4.793 1 97.75 294 ILE A CA 1
ATOM 2210 C C . ILE A 1 294 ? 1.749 16.375 3.361 1 97.75 294 ILE A C 1
ATOM 2212 O O . ILE A 1 294 ? 2.508 15.57 2.828 1 97.75 294 ILE A O 1
ATOM 2216 N N . GLY A 1 295 ? 1.272 17.359 2.721 1 98.19 295 GLY A N 1
ATOM 2217 C CA . GLY A 1 295 ? 1.687 17.672 1.361 1 98.19 295 GLY A CA 1
ATOM 2218 C C . GLY A 1 295 ? 2.811 18.688 1.296 1 98.19 295 GLY A C 1
ATOM 2219 O O . GLY A 1 295 ? 3.104 19.359 2.287 1 98.19 295 GLY A O 1
ATOM 2220 N N . GLY A 1 296 ? 3.502 18.719 0.191 1 98.5 296 GLY A N 1
ATOM 2221 C CA . GLY A 1 296 ? 4.469 19.766 -0.057 1 98.5 296 GLY A CA 1
ATOM 2222 C C . GLY A 1 296 ? 3.828 21.141 -0.209 1 98.5 296 GLY A C 1
ATOM 2223 O O . GLY A 1 296 ? 2.605 21.266 -0.11 1 98.5 296 GLY A O 1
ATOM 2224 N N . ILE A 1 297 ? 4.641 22.141 -0.411 1 98.62 297 ILE A N 1
ATOM 2225 C CA . ILE A 1 297 ? 4.168 23.516 -0.408 1 98.62 297 ILE A CA 1
ATOM 2226 C C . ILE A 1 297 ? 3.229 23.75 -1.59 1 98.62 297 ILE A C 1
ATOM 2228 O O . ILE A 1 297 ? 2.127 24.281 -1.423 1 98.62 297 ILE A O 1
ATOM 2232 N N . PRO A 1 298 ? 3.566 23.234 -2.824 1 98.69 298 PRO A N 1
ATOM 2233 C CA . PRO A 1 298 ? 2.631 23.453 -3.93 1 98.69 298 PRO A CA 1
ATOM 2234 C C . PRO A 1 298 ? 1.278 22.781 -3.699 1 98.69 298 PRO A C 1
ATOM 2236 O O . PRO A 1 298 ? 0.236 23.375 -4.004 1 98.69 298 PRO A O 1
ATOM 2239 N N . GLU A 1 299 ? 1.313 21.609 -3.17 1 98.81 299 GLU A N 1
ATOM 2240 C CA . GLU A 1 299 ? 0.06 20.906 -2.932 1 98.81 299 GLU A CA 1
ATOM 2241 C C . GLU A 1 299 ? -0.752 21.578 -1.828 1 98.81 299 GLU A C 1
ATOM 2243 O O . GLU A 1 299 ? -1.983 21.609 -1.887 1 98.81 299 GLU A O 1
ATOM 2248 N N . THR A 1 300 ? -0.089 22.094 -0.819 1 98.88 300 THR A N 1
ATOM 2249 C CA . THR A 1 300 ? -0.789 22.812 0.243 1 98.88 300 THR A CA 1
ATOM 2250 C C . THR A 1 300 ? -1.497 24.047 -0.311 1 98.88 300 THR A C 1
ATOM 2252 O O . THR A 1 300 ? -2.643 24.328 0.049 1 98.88 300 THR A O 1
ATOM 2255 N N . GLN A 1 301 ? -0.812 24.75 -1.211 1 98.88 301 GLN A N 1
ATOM 2256 C CA . GLN A 1 301 ? -1.459 25.891 -1.861 1 98.88 301 GLN A CA 1
ATOM 2257 C C . GLN A 1 301 ? -2.668 25.438 -2.678 1 98.88 301 GLN A C 1
ATOM 2259 O O . GLN A 1 301 ? -3.727 26.062 -2.629 1 98.88 301 GLN A O 1
ATOM 2264 N N . GLU A 1 302 ? -2.475 24.344 -3.391 1 98.88 302 GLU A N 1
ATOM 2265 C CA . GLU A 1 302 ? -3.57 23.797 -4.18 1 98.88 302 GLU A CA 1
ATOM 2266 C C . GLU A 1 302 ? -4.77 23.453 -3.299 1 98.88 302 GLU A C 1
ATOM 2268 O O . GLU A 1 302 ? -5.914 23.75 -3.652 1 98.88 302 GLU A O 1
ATOM 2273 N N . MET A 1 303 ? -4.496 22.844 -2.205 1 98.88 303 MET A N 1
ATOM 2274 C CA . MET A 1 303 ? -5.555 22.469 -1.266 1 98.88 303 MET A CA 1
ATOM 2275 C C . MET A 1 303 ? -6.266 23.719 -0.74 1 98.88 303 MET A C 1
ATOM 2277 O O . MET A 1 303 ? -7.496 23.766 -0.689 1 98.88 303 MET A O 1
ATOM 2281 N N . LEU A 1 304 ? -5.516 24.75 -0.354 1 98.94 304 LEU A N 1
ATOM 2282 C CA . LEU A 1 304 ? -6.117 25.984 0.131 1 98.94 304 LEU A CA 1
ATOM 2283 C C . LEU A 1 304 ? -6.996 26.625 -0.94 1 98.94 304 LEU A C 1
ATOM 2285 O O . LEU A 1 304 ? -8.102 27.094 -0.648 1 98.94 304 LEU A O 1
ATOM 2289 N N . ASP A 1 305 ? -6.496 26.656 -2.191 1 98.88 305 ASP A N 1
ATOM 2290 C CA . ASP A 1 305 ? -7.27 27.203 -3.299 1 98.88 305 ASP A CA 1
ATOM 2291 C C . ASP A 1 305 ? -8.547 26.406 -3.525 1 98.88 305 ASP A C 1
ATOM 2293 O O . ASP A 1 305 ? -9.617 26.984 -3.736 1 98.88 305 ASP A O 1
ATOM 2297 N N . PHE A 1 306 ? -8.445 25.141 -3.492 1 98.88 306 PHE A N 1
ATOM 2298 C CA . PHE A 1 306 ? -9.594 24.25 -3.641 1 98.88 306 PHE A CA 1
ATOM 2299 C C . PHE A 1 306 ? -10.633 24.531 -2.562 1 98.88 306 PHE A C 1
ATOM 2301 O O . PHE A 1 306 ? -11.828 24.641 -2.855 1 98.88 306 PHE A O 1
ATOM 2308 N N . CYS A 1 307 ? -10.172 24.625 -1.321 1 98.88 307 CYS A N 1
ATOM 2309 C CA . CYS A 1 307 ? -11.07 24.875 -0.2 1 98.88 307 CYS A CA 1
ATOM 2310 C C . CYS A 1 307 ? -11.742 26.234 -0.333 1 98.88 307 CYS A C 1
ATOM 2312 O O . CYS A 1 307 ? -12.938 26.375 -0.042 1 98.88 307 CYS A O 1
ATOM 2314 N N . ALA A 1 308 ? -10.992 27.219 -0.764 1 98.81 308 ALA A N 1
ATOM 2315 C CA . ALA A 1 308 ? -11.57 28.547 -0.96 1 98.81 308 ALA A CA 1
ATOM 2316 C C . ALA A 1 308 ? -12.648 28.516 -2.041 1 98.81 308 ALA A C 1
ATOM 2318 O O . ALA A 1 308 ? -13.719 29.109 -1.872 1 98.81 308 ALA A O 1
ATOM 2319 N N . GLU A 1 309 ? -12.367 27.812 -3.1 1 98.5 309 GLU A N 1
ATOM 2320 C CA . GLU A 1 309 ? -13.305 27.719 -4.223 1 98.5 309 GLU A CA 1
ATOM 2321 C C . GLU A 1 309 ? -14.594 27.031 -3.805 1 98.5 309 GLU A C 1
ATOM 2323 O O . GLU A 1 309 ? -15.68 27.391 -4.285 1 98.5 309 GLU A O 1
ATOM 2328 N N . HIS A 1 310 ? -14.523 26.156 -2.9 1 98.31 310 HIS A N 1
ATOM 2329 C CA . HIS A 1 310 ? -15.688 25.359 -2.551 1 98.31 310 HIS A CA 1
ATOM 2330 C C . HIS A 1 310 ? -16.266 25.766 -1.206 1 98.31 310 HIS A C 1
ATOM 2332 O O . HIS A 1 310 ? -17.188 25.141 -0.699 1 98.31 310 HIS A O 1
ATOM 2338 N N . GLY A 1 311 ? -15.625 26.781 -0.592 1 97.94 311 GLY A N 1
ATOM 2339 C CA . GLY A 1 311 ? -16.125 27.281 0.68 1 97.94 311 GLY A CA 1
ATOM 2340 C C . GLY A 1 311 ? -15.883 26.328 1.833 1 97.94 311 GLY A C 1
ATOM 2341 O O . GLY A 1 311 ? -16.719 26.219 2.734 1 97.94 311 GLY A O 1
ATOM 2342 N N . ILE A 1 312 ? -14.812 25.594 1.77 1 98.75 312 ILE A N 1
ATOM 2343 C CA . ILE A 1 312 ? -14.516 24.594 2.793 1 98.75 312 ILE A CA 1
ATOM 2344 C C . ILE A 1 312 ? -13.602 25.203 3.855 1 98.75 312 ILE A C 1
ATOM 2346 O O . ILE A 1 312 ? -12.57 25.797 3.531 1 98.75 312 ILE A O 1
ATOM 2350 N N . VAL A 1 313 ? -13.969 25.109 5.094 1 98.81 313 VAL A N 1
ATOM 2351 C CA . VAL A 1 313 ? -13.156 25.438 6.266 1 98.81 313 VAL A CA 1
ATOM 2352 C C . VAL A 1 313 ? -13.305 24.344 7.316 1 98.81 313 VAL A C 1
ATOM 2354 O O . VAL A 1 313 ? -14.102 23.422 7.148 1 98.81 313 VAL A O 1
ATOM 2357 N N . ALA A 1 314 ? -12.547 24.391 8.336 1 98.75 314 ALA A N 1
ATOM 2358 C CA . ALA A 1 314 ? -12.688 23.469 9.445 1 98.75 314 ALA A CA 1
ATOM 2359 C C . ALA A 1 314 ? -13.766 23.922 10.422 1 98.75 314 ALA A C 1
ATOM 2361 O O . ALA A 1 314 ? -14.023 25.125 10.547 1 98.75 314 ALA A O 1
ATOM 2362 N N . ASP A 1 315 ? -14.414 22.953 11.031 1 98.25 315 ASP A N 1
ATOM 2363 C CA . ASP A 1 315 ? -15.195 23.266 12.219 1 98.25 315 ASP A CA 1
ATOM 2364 C C . ASP A 1 315 ? -14.297 23.422 13.445 1 98.25 315 ASP A C 1
ATOM 2366 O O . ASP A 1 315 ? -13.461 22.562 13.727 1 98.25 315 ASP A O 1
ATOM 2370 N N . ILE A 1 316 ? -14.531 24.625 14.172 1 98.44 316 ILE A N 1
ATOM 2371 C CA . ILE A 1 316 ? -13.516 24.922 15.172 1 98.44 316 ILE A CA 1
ATOM 2372 C C . ILE A 1 316 ? -14.18 25.359 16.469 1 98.44 316 ILE A C 1
ATOM 2374 O O . ILE A 1 316 ? -15.359 25.734 16.469 1 98.44 316 ILE A O 1
ATOM 2378 N N . GLU A 1 317 ? -13.469 25.219 17.516 1 98.44 317 GLU A N 1
ATOM 2379 C CA . GLU A 1 317 ? -13.68 25.906 18.781 1 98.44 317 GLU A CA 1
ATOM 2380 C C . GLU A 1 317 ? -12.562 26.906 19.062 1 98.44 317 GLU A C 1
ATOM 2382 O O . GLU A 1 317 ? -11.398 26.531 19.219 1 98.44 317 GLU A O 1
ATOM 2387 N N . MET A 1 318 ? -12.922 28.188 19.141 1 98.25 318 MET A N 1
ATOM 2388 C CA . MET A 1 318 ? -11.938 29.219 19.422 1 98.25 318 MET A CA 1
ATOM 2389 C C . MET A 1 318 ? -11.594 29.25 20.906 1 98.25 318 MET A C 1
ATOM 2391 O O . MET A 1 318 ? -12.477 29.141 21.75 1 98.25 318 MET A O 1
ATOM 2395 N N . ILE A 1 319 ? -10.367 29.438 21.172 1 98.56 319 ILE A N 1
ATOM 2396 C CA . ILE A 1 319 ? -9.953 29.562 22.562 1 98.56 319 ILE A CA 1
ATOM 2397 C C . ILE A 1 319 ? -9.016 30.766 22.703 1 98.56 319 ILE A C 1
ATOM 2399 O O . ILE A 1 319 ? -8.398 31.203 21.734 1 98.56 319 ILE A O 1
ATOM 2403 N N . ARG A 1 320 ? -8.938 31.219 23.922 1 98.38 320 ARG A N 1
ATOM 2404 C CA . ARG A 1 320 ? -7.895 32.156 24.297 1 98.38 320 ARG A CA 1
ATOM 2405 C C . ARG A 1 320 ? -6.578 31.453 24.578 1 98.38 320 ARG A C 1
ATOM 2407 O O . ARG A 1 320 ? -6.57 30.25 24.844 1 98.38 320 ARG A O 1
ATOM 2414 N N . ALA A 1 321 ? -5.539 32.188 24.547 1 98 321 ALA A N 1
ATOM 2415 C CA . ALA A 1 321 ? -4.219 31.625 24.781 1 98 321 ALA A CA 1
ATOM 2416 C C . ALA A 1 321 ? -4.125 31 26.172 1 98 321 ALA A C 1
ATOM 2418 O O . ALA A 1 321 ? -3.475 29.969 26.344 1 98 321 ALA A O 1
ATOM 2419 N N . ASP A 1 322 ? -4.77 31.609 27.141 1 97.12 322 ASP A N 1
ATOM 2420 C CA . ASP A 1 322 ? -4.66 31.141 28.516 1 97.12 322 ASP A CA 1
ATOM 2421 C C . ASP A 1 322 ? -5.504 29.891 28.75 1 97.12 322 ASP A C 1
ATOM 2423 O O . ASP A 1 322 ? -5.465 29.297 29.828 1 97.12 322 ASP A O 1
ATOM 2427 N N . GLN A 1 323 ? -6.238 29.438 27.766 1 98.25 323 GLN A N 1
ATOM 2428 C CA . GLN A 1 323 ? -7.078 28.25 27.859 1 98.25 323 GLN A CA 1
ATOM 2429 C C . GLN A 1 323 ? -6.402 27.047 27.219 1 98.25 323 GLN A C 1
ATOM 2431 O O . GLN A 1 323 ? -6.992 25.969 27.141 1 98.25 323 GLN A O 1
ATOM 2436 N N . ILE A 1 324 ? -5.18 27.188 26.781 1 98.44 324 ILE A N 1
ATOM 2437 C CA . ILE A 1 324 ? -4.512 26.188 25.953 1 98.44 324 ILE A CA 1
ATOM 2438 C C . ILE A 1 324 ? -4.324 24.906 26.75 1 98.44 324 ILE A C 1
ATOM 2440 O O . ILE A 1 324 ? -4.496 23.812 26.219 1 98.44 324 ILE A O 1
ATOM 2444 N N . ASN A 1 325 ? -4 25 28.031 1 98.31 325 ASN A N 1
ATOM 2445 C CA . ASN A 1 325 ? -3.797 23.797 28.828 1 98.31 325 ASN A CA 1
ATOM 2446 C C . ASN A 1 325 ? -5.09 23 28.984 1 98.31 325 ASN A C 1
ATOM 2448 O O . ASN A 1 325 ? -5.082 21.766 28.891 1 98.31 325 ASN A O 1
ATOM 2452 N N . GLU A 1 326 ? -6.109 23.703 29.234 1 98.25 326 GLU A N 1
ATOM 2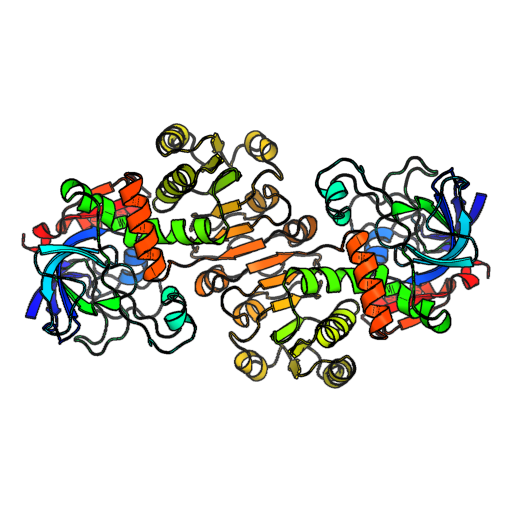453 C CA . GLU A 1 326 ? -7.406 23.031 29.297 1 98.25 326 GLU A CA 1
ATOM 2454 C C . GLU A 1 326 ? -7.781 22.422 27.953 1 98.25 326 GLU A C 1
ATOM 2456 O O . GLU A 1 326 ? -8.344 21.328 27.906 1 98.25 326 GLU A O 1
ATOM 2461 N N . ALA A 1 327 ? -7.52 23.125 26.891 1 98.38 327 ALA A N 1
ATOM 2462 C CA . ALA A 1 327 ? -7.797 22.625 25.547 1 98.38 327 ALA A CA 1
ATOM 2463 C C . ALA A 1 327 ? -7.039 21.312 25.297 1 98.38 327 ALA A C 1
ATOM 2465 O O . ALA A 1 327 ? -7.59 20.375 24.719 1 98.38 327 ALA A O 1
ATOM 2466 N N . TYR A 1 328 ? -5.746 21.219 25.703 1 97.62 328 TYR A N 1
ATOM 2467 C CA . TYR A 1 328 ? -4.953 20 25.578 1 97.62 328 TYR A CA 1
ATOM 2468 C C . TYR A 1 328 ? -5.637 18.828 26.266 1 97.62 328 TYR A C 1
ATOM 2470 O O . TYR A 1 328 ? -5.762 17.75 25.688 1 97.62 328 TYR A O 1
ATOM 2478 N N . GLU A 1 329 ? -6.129 19.062 27.453 1 97.25 329 GLU A N 1
ATOM 2479 C CA . GLU A 1 329 ? -6.801 18.016 28.219 1 97.25 329 GLU A CA 1
ATOM 2480 C C . GLU A 1 329 ? -8.086 17.562 27.531 1 97.25 329 GLU A C 1
ATOM 2482 O O . GLU A 1 329 ? -8.375 16.359 27.469 1 97.25 329 GLU A O 1
ATOM 2487 N N . ARG A 1 330 ? -8.789 18.516 27.062 1 97.25 330 ARG A N 1
ATOM 2488 C CA . ARG A 1 330 ? -10.031 18.203 26.359 1 97.25 330 ARG A CA 1
ATOM 2489 C C . ARG A 1 330 ? -9.75 17.391 25.094 1 97.25 330 ARG A C 1
ATOM 2491 O O . ARG A 1 330 ? -10.469 16.438 24.797 1 97.25 330 ARG A O 1
ATOM 2498 N N . MET A 1 331 ? -8.711 17.75 24.375 1 95.56 331 MET A N 1
ATOM 2499 C CA . MET A 1 331 ? -8.336 17.031 23.156 1 95.56 331 MET A CA 1
ATOM 2500 C C . MET A 1 331 ? -7.996 15.578 23.469 1 95.56 331 MET A C 1
ATOM 2502 O O . MET A 1 331 ? -8.383 14.672 22.734 1 95.56 331 MET A O 1
ATOM 2506 N N . LEU A 1 332 ? -7.309 15.367 24.578 1 92.44 332 LEU A N 1
ATOM 2507 C CA . LEU A 1 332 ? -6.887 14.031 24.969 1 92.44 332 LEU A CA 1
ATOM 2508 C C . LEU A 1 332 ? -8.094 13.164 25.312 1 92.44 332 LEU A C 1
ATOM 2510 O O . LEU A 1 332 ? -8.047 11.938 25.156 1 92.44 332 LEU A O 1
ATOM 2514 N N . ARG A 1 333 ? -9.203 13.875 25.719 1 92 333 ARG A N 1
ATOM 2515 C CA . ARG A 1 333 ? -10.422 13.156 26.062 1 92 333 ARG A CA 1
ATOM 2516 C C . ARG A 1 333 ? -11.367 13.07 24.875 1 92 333 ARG A C 1
ATOM 2518 O O . ARG A 1 333 ? -12.477 12.555 25 1 92 333 ARG A O 1
ATOM 2525 N N . GLY A 1 334 ? -10.938 13.648 23.828 1 89.5 334 GLY A N 1
ATOM 2526 C CA . GLY A 1 334 ? -11.781 13.641 22.641 1 89.5 334 GLY A CA 1
ATOM 2527 C C . GLY A 1 334 ? -12.938 14.617 22.719 1 89.5 334 GLY A C 1
ATOM 2528 O O . GLY A 1 334 ? -13.906 14.508 21.969 1 89.5 334 GLY A O 1
ATOM 2529 N N . ASP A 1 335 ? -12.812 15.508 23.625 1 93.12 335 ASP A N 1
ATOM 2530 C CA . ASP A 1 335 ? -13.844 16.516 23.828 1 93.12 335 ASP A CA 1
ATOM 2531 C C . ASP A 1 335 ? -13.539 17.797 23.047 1 93.12 335 ASP A C 1
ATOM 2533 O O . ASP A 1 335 ? -13.211 18.828 23.641 1 93.12 335 ASP A O 1
ATOM 2537 N N . VAL A 1 336 ? -13.664 17.812 21.828 1 94.06 336 VAL A N 1
ATOM 2538 C CA . VAL A 1 336 ? -13.445 18.938 20.938 1 94.06 336 VAL A CA 1
ATOM 2539 C C . VAL A 1 336 ? -14.305 18.781 19.688 1 94.06 336 VAL A C 1
ATOM 2541 O O . VAL A 1 336 ? -14.445 17.688 19.156 1 94.06 336 VAL A O 1
ATOM 2544 N N . LYS A 1 337 ? -15.016 19.875 19.406 1 93.06 337 LYS A N 1
ATOM 2545 C CA . LYS A 1 337 ? -15.695 19.891 18.109 1 93.06 337 LYS A CA 1
ATOM 2546 C C . LYS A 1 337 ? -14.695 20.094 16.984 1 93.06 337 LYS A C 1
ATOM 2548 O O . LYS A 1 337 ? -14.648 21.188 16.391 1 93.06 337 LYS A O 1
ATOM 2553 N N . TYR A 1 338 ? -14.062 19.234 16.766 1 94.69 338 TYR A N 1
ATOM 2554 C CA . TYR A 1 338 ? -13.102 18.766 15.773 1 94.69 338 TYR A CA 1
ATOM 2555 C C . TYR A 1 338 ? -11.75 19.422 15.977 1 94.69 338 TYR A C 1
ATOM 25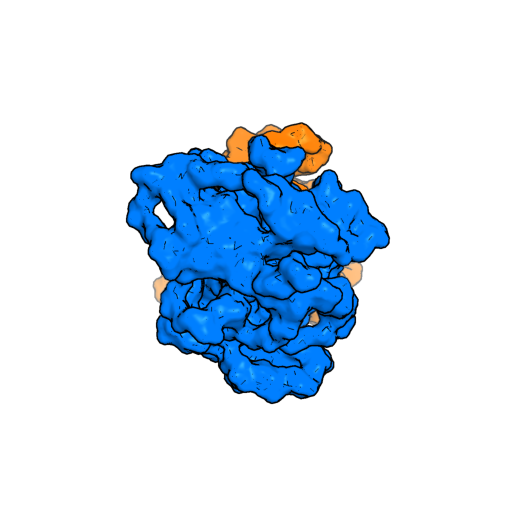57 O O . TYR A 1 338 ? -10.719 18.75 16.016 1 94.69 338 TYR A O 1
ATOM 2565 N N . ARG A 1 339 ? -11.633 20.859 15.984 1 97.94 339 ARG A N 1
ATOM 2566 C CA . ARG A 1 339 ? -10.328 21.5 16.094 1 97.94 339 ARG A CA 1
ATOM 2567 C C . ARG A 1 339 ? -10.383 22.719 17.016 1 97.94 339 ARG A C 1
ATOM 2569 O O . ARG A 1 339 ? -11.328 23.5 16.953 1 97.94 339 ARG A O 1
ATOM 2576 N N . PHE A 1 340 ? -9.438 22.891 17.906 1 98.75 340 PHE A N 1
ATOM 2577 C CA . PHE A 1 340 ? -9.242 24.141 18.625 1 98.75 340 PHE A CA 1
ATOM 2578 C C . PHE A 1 340 ? -8.375 25.094 17.812 1 98.75 340 PHE A C 1
ATOM 2580 O O . PHE A 1 340 ? -7.484 24.672 17.078 1 98.75 340 PHE A O 1
ATOM 2587 N N . VAL A 1 341 ? -8.672 26.406 17.953 1 98.88 341 VAL A N 1
ATOM 2588 C CA . VAL A 1 341 ? -7.867 27.469 17.359 1 98.88 341 VAL A CA 1
ATOM 2589 C C . VAL A 1 341 ? -7.633 28.578 18.375 1 98.88 341 VAL A C 1
ATOM 2591 O O . VAL A 1 341 ? -8.578 29.047 19.016 1 98.88 341 VAL A O 1
ATOM 2594 N N . ILE A 1 342 ? -6.441 29 18.531 1 98.88 342 ILE A N 1
ATOM 2595 C CA . ILE A 1 342 ? -6.074 30.062 19.453 1 98.88 342 ILE A CA 1
ATOM 2596 C C . ILE A 1 342 ? -6.277 31.422 18.797 1 98.88 342 ILE A C 1
ATOM 2598 O O . ILE A 1 342 ? -5.848 31.641 17.672 1 98.88 342 ILE A O 1
ATOM 2602 N N . ASP A 1 343 ? -6.98 32.312 19.469 1 98.69 343 ASP A N 1
ATOM 2603 C CA . ASP A 1 343 ? -6.922 33.719 19.141 1 98.69 343 ASP A CA 1
ATOM 2604 C C . ASP A 1 343 ? -5.625 34.344 19.656 1 98.69 343 ASP A C 1
ATOM 2606 O O . ASP A 1 343 ? -5.523 34.688 20.828 1 98.69 343 ASP A O 1
ATOM 2610 N N . ASN A 1 344 ? -4.766 34.562 18.797 1 98.5 344 ASN A N 1
ATOM 2611 C CA . ASN A 1 344 ? -3.414 34.938 19.203 1 98.5 344 ASN A CA 1
ATOM 2612 C C . ASN A 1 344 ? -3.363 36.344 19.75 1 98.5 344 ASN A C 1
ATOM 2614 O O . ASN A 1 344 ? -2.395 36.719 20.406 1 98.5 344 ASN A O 1
ATOM 2618 N N . ARG A 1 345 ? -4.352 37.188 19.547 1 94.94 345 ARG A N 1
ATOM 2619 C CA . ARG A 1 345 ? -4.426 38.5 20.125 1 94.94 345 ARG A CA 1
ATOM 2620 C C . ARG A 1 345 ? -4.449 38.469 21.656 1 94.94 345 ARG A C 1
ATOM 2622 O O . ARG A 1 345 ? -4.141 39.438 22.312 1 94.94 345 ARG A O 1
ATOM 2629 N N . THR A 1 346 ? -4.789 37.25 22.078 1 96.88 346 THR A N 1
ATOM 2630 C CA . THR A 1 346 ? -4.957 37.125 23.531 1 96.88 346 THR A CA 1
ATOM 2631 C C . THR A 1 346 ? -3.641 36.719 24.188 1 96.88 346 THR A C 1
ATOM 2633 O O . THR A 1 346 ? -3.582 36.531 25.406 1 96.88 346 THR A O 1
ATOM 2636 N N . LEU A 1 347 ? -2.611 36.594 23.453 1 95.31 347 LEU A N 1
ATOM 2637 C CA . LEU A 1 347 ? -1.299 36.25 23.984 1 95.31 347 LEU A CA 1
ATOM 2638 C C . LEU A 1 347 ? -0.754 37.406 24.844 1 95.31 347 LEU A C 1
ATOM 2640 O O . LEU A 1 347 ? 0.175 37.188 25.641 1 95.31 347 LEU A O 1
ATOM 2644 N N . THR A 1 348 ? -1.275 38.625 24.703 1 86.62 348 THR A N 1
ATOM 2645 C CA . THR A 1 348 ? -0.779 39.781 25.406 1 86.62 348 THR A CA 1
ATOM 2646 C C . THR A 1 348 ? -1.606 40.062 26.672 1 86.62 348 THR A C 1
ATOM 2648 O O . THR A 1 348 ? -1.347 41.031 27.391 1 86.62 348 THR A O 1
ATOM 2651 N N . ASP A 1 349 ? -2.555 39.281 26.922 1 80.44 349 ASP A N 1
ATOM 2652 C CA . ASP A 1 349 ? -3.41 39.5 28.094 1 80.44 349 ASP A CA 1
ATOM 2653 C C . ASP A 1 349 ? -2.828 38.781 29.312 1 80.44 349 ASP A C 1
ATOM 2655 O O . ASP A 1 349 ? -2.158 37.75 29.203 1 80.44 349 ASP A O 1
ATOM 2659 N N . MET B 1 1 ? -13.609 -40.625 -19.156 1 91.62 1 MET B N 1
ATOM 2660 C CA . MET B 1 1 ? -12.57 -41.625 -19.375 1 91.62 1 MET B CA 1
ATOM 2661 C C . MET B 1 1 ? -11.781 -41.875 -18.094 1 91.62 1 MET B C 1
ATOM 2663 O O . MET B 1 1 ? -11.586 -40.969 -17.297 1 91.62 1 MET B O 1
ATOM 2667 N N . LYS B 1 2 ? -11.32 -43.062 -17.953 1 95.38 2 LYS B N 1
ATOM 2668 C CA . LYS B 1 2 ? -10.523 -43.406 -16.766 1 95.38 2 LYS B CA 1
ATOM 2669 C C . LYS B 1 2 ? -9.031 -43.25 -17.047 1 95.38 2 LYS B C 1
ATOM 2671 O O . LYS B 1 2 ? -8.531 -43.75 -18.062 1 95.38 2 LYS B O 1
ATOM 2676 N N . ILE B 1 3 ? -8.383 -42.5 -16.172 1 96.56 3 ILE B N 1
ATOM 2677 C CA . ILE B 1 3 ? -6.949 -42.281 -16.375 1 96.56 3 ILE B CA 1
ATOM 2678 C C . ILE B 1 3 ? -6.223 -42.406 -15.039 1 96.56 3 ILE B C 1
ATOM 2680 O O . ILE B 1 3 ? -6.852 -42.406 -13.977 1 96.56 3 ILE B O 1
ATOM 2684 N N . LYS B 1 4 ? -4.891 -42.5 -15.117 1 97.75 4 LYS B N 1
ATOM 2685 C CA . LYS B 1 4 ? -4.062 -42.594 -13.922 1 97.75 4 LYS B CA 1
ATOM 2686 C C . LYS B 1 4 ? -3.717 -41.188 -13.383 1 97.75 4 LYS B C 1
ATOM 2688 O O . LYS B 1 4 ? -3.521 -40.25 -14.156 1 97.75 4 LYS B O 1
ATOM 2693 N N . ALA B 1 5 ? -3.66 -41.156 -12.102 1 98.44 5 ALA B N 1
ATOM 2694 C CA . ALA B 1 5 ? -3.264 -39.938 -11.375 1 98.44 5 ALA B CA 1
ATOM 2695 C C . ALA B 1 5 ? -2.555 -40.281 -10.07 1 98.44 5 ALA B C 1
ATOM 2697 O O . ALA B 1 5 ? -2.486 -41.469 -9.688 1 98.44 5 ALA B O 1
ATOM 2698 N N . VAL B 1 6 ? -1.943 -39.344 -9.508 1 98.56 6 VAL B N 1
ATOM 2699 C CA . VAL B 1 6 ? -1.4 -39.469 -8.156 1 98.56 6 VAL B CA 1
ATOM 2700 C C . VAL B 1 6 ? -2.121 -38.469 -7.23 1 98.56 6 VAL B C 1
ATOM 2702 O O . VAL B 1 6 ? -2.223 -37.281 -7.539 1 98.56 6 VAL B O 1
ATOM 2705 N N . GLY B 1 7 ? -2.688 -38.938 -6.195 1 98.19 7 GLY B N 1
ATOM 2706 C CA . GLY B 1 7 ? -3.436 -38.125 -5.246 1 98.19 7 GLY B CA 1
ATOM 2707 C C . GLY B 1 7 ? -3.568 -38.75 -3.881 1 98.19 7 GLY B C 1
ATOM 2708 O O . GLY B 1 7 ? -2.838 -39.688 -3.559 1 98.19 7 GLY B O 1
ATOM 2709 N N . ALA B 1 8 ? -4.363 -38.156 -3.07 1 98.12 8 ALA B N 1
ATOM 2710 C CA . ALA B 1 8 ? -4.59 -38.625 -1.712 1 98.12 8 ALA B CA 1
ATOM 2711 C C . ALA B 1 8 ? -6.082 -38.781 -1.425 1 98.12 8 ALA B C 1
ATOM 2713 O O . ALA B 1 8 ? -6.902 -38.062 -1.991 1 98.12 8 ALA B O 1
ATOM 2714 N N . TYR B 1 9 ? -6.344 -39.75 -0.475 1 97.44 9 TYR B N 1
ATOM 2715 C CA . TYR B 1 9 ? -7.734 -39.969 -0.094 1 97.44 9 TYR B CA 1
ATOM 2716 C C . TYR B 1 9 ? -8.055 -39.281 1.23 1 97.44 9 TYR B C 1
ATOM 2718 O O . TYR B 1 9 ? -9.219 -39.25 1.643 1 97.44 9 TYR B O 1
ATOM 2726 N N . SER B 1 10 ? -7.027 -38.812 1.863 1 96.44 10 SER B N 1
ATOM 2727 C CA . SER B 1 10 ? -7.199 -38.062 3.107 1 96.44 10 SER B CA 1
ATOM 2728 C C . SER B 1 10 ? -5.953 -37.25 3.434 1 96.44 10 SER B C 1
ATOM 2730 O O . SER B 1 10 ? -4.895 -37.469 2.84 1 96.44 10 SER B O 1
ATOM 2732 N N . ALA B 1 11 ? -6.094 -36.375 4.387 1 95.06 11 ALA B N 1
ATOM 2733 C CA . ALA B 1 11 ? -5.016 -35.469 4.766 1 95.06 11 ALA B CA 1
ATOM 2734 C C . ALA B 1 11 ? -3.846 -36.219 5.379 1 95.06 11 ALA B C 1
ATOM 2736 O O . ALA B 1 11 ? -2.713 -35.75 5.383 1 95.06 11 ALA B O 1
ATOM 2737 N N . LYS B 1 12 ? -4.078 -37.438 5.906 1 93.12 12 LYS B N 1
ATOM 2738 C CA . LYS B 1 12 ? -3.08 -38.156 6.676 1 93.12 12 LYS B CA 1
ATOM 2739 C C . LYS B 1 12 ? -2.406 -39.219 5.816 1 93.12 12 LYS B C 1
ATOM 2741 O O . LYS B 1 12 ? -1.455 -39.875 6.258 1 93.12 12 LYS B O 1
ATOM 2746 N N . GLN B 1 13 ? -2.834 -39.406 4.629 1 94.88 13 GLN B N 1
ATOM 2747 C CA . GLN B 1 13 ? -2.281 -40.438 3.76 1 94.88 13 GLN B CA 1
ATOM 2748 C C . GLN B 1 13 ? -1.317 -39.844 2.738 1 94.88 13 GLN B C 1
ATOM 2750 O O . GLN B 1 13 ? -1.522 -38.719 2.264 1 94.88 13 GLN B O 1
ATOM 2755 N N . PRO B 1 14 ? -0.298 -40.594 2.486 1 96.69 14 PRO B N 1
ATOM 2756 C CA . PRO B 1 14 ? 0.58 -40.156 1.407 1 96.69 14 PRO B CA 1
ATOM 2757 C C . PRO B 1 14 ? -0.109 -40.156 0.044 1 96.69 14 PRO B C 1
ATOM 2759 O O . PRO B 1 14 ? -1.147 -40.812 -0.124 1 96.69 14 PRO B O 1
ATOM 2762 N N . LEU B 1 15 ? 0.442 -39.469 -0.862 1 98.25 15 LEU B N 1
ATOM 2763 C CA . LEU B 1 15 ? -0.037 -39.531 -2.238 1 98.25 15 LEU B CA 1
ATOM 2764 C C . LEU B 1 15 ? 0.182 -40.938 -2.818 1 98.25 15 LEU B C 1
ATOM 2766 O O . LEU B 1 15 ? 1.215 -41.562 -2.57 1 98.25 15 LEU B O 1
ATOM 2770 N N . GLU B 1 16 ? -0.744 -41.406 -3.539 1 97.44 16 GLU B N 1
ATOM 2771 C CA . GLU B 1 16 ? -0.655 -42.719 -4.152 1 97.44 16 GLU B CA 1
ATOM 2772 C C . GLU B 1 16 ? -1.303 -42.719 -5.535 1 97.44 16 GLU B C 1
ATOM 2774 O O . GLU B 1 16 ? -2.061 -41.812 -5.879 1 97.44 16 GLU B O 1
ATOM 2779 N N . SER B 1 17 ? -0.912 -43.75 -6.27 1 97.38 17 SER B N 1
ATOM 2780 C CA . SER B 1 17 ? -1.523 -43.938 -7.582 1 97.38 17 SER B CA 1
ATOM 2781 C C . SER B 1 17 ? -3.021 -44.188 -7.461 1 97.38 17 SER B C 1
ATOM 2783 O O . SER B 1 17 ? -3.463 -44.906 -6.566 1 97.38 17 SER B O 1
ATOM 2785 N N . MET B 1 18 ? -3.781 -43.531 -8.336 1 96.94 18 MET B N 1
ATOM 2786 C CA . MET B 1 18 ? -5.227 -43.75 -8.336 1 96.94 18 MET B CA 1
ATOM 2787 C C . MET B 1 18 ? -5.801 -43.594 -9.742 1 96.94 18 MET B C 1
ATOM 2789 O O . MET B 1 18 ? -5.145 -43.031 -10.617 1 96.94 18 MET B O 1
ATOM 2793 N N . ASP B 1 19 ? -6.977 -44.156 -9.898 1 97.12 19 ASP B N 1
ATOM 2794 C CA . ASP B 1 19 ? -7.746 -43.938 -11.125 1 97.12 19 ASP B CA 1
ATOM 2795 C C . ASP B 1 19 ? -8.75 -42.812 -10.945 1 97.12 19 ASP B C 1
ATOM 2797 O O . ASP B 1 19 ? -9.477 -42.781 -9.945 1 97.12 19 ASP B O 1
ATOM 2801 N N . ILE B 1 20 ? -8.719 -41.938 -11.898 1 97.5 20 ILE B N 1
ATOM 2802 C CA . ILE B 1 20 ? -9.719 -40.875 -11.852 1 97.5 20 ILE B CA 1
ATOM 2803 C C . ILE B 1 20 ? -10.484 -40.812 -13.172 1 97.5 20 ILE B C 1
ATOM 2805 O O . ILE B 1 20 ? -10.078 -41.438 -14.156 1 97.5 20 ILE B O 1
ATOM 2809 N N . THR B 1 21 ? -11.609 -40.156 -13.109 1 96.56 21 THR B N 1
ATOM 2810 C CA . THR B 1 21 ? -12.438 -39.969 -14.305 1 96.56 21 THR B CA 1
ATOM 2811 C C . THR B 1 21 ? -12.297 -38.562 -14.867 1 96.56 21 THR B C 1
ATOM 2813 O O . THR B 1 21 ? -12.344 -37.594 -14.117 1 96.56 21 THR B O 1
ATOM 2816 N N . ARG B 1 22 ? -12.055 -38.438 -16.172 1 96.69 22 ARG B N 1
ATOM 2817 C CA . ARG B 1 22 ? -12.102 -37.188 -16.891 1 96.69 22 ARG B CA 1
ATOM 2818 C C . ARG B 1 22 ? -13.258 -37.156 -17.891 1 96.69 22 ARG B C 1
ATOM 2820 O O . ARG B 1 22 ? -13.547 -38.188 -18.531 1 96.69 22 ARG B O 1
ATOM 2827 N N . ARG B 1 23 ? -13.836 -36.062 -18.016 1 95.94 23 ARG B N 1
ATOM 2828 C CA . ARG B 1 23 ? -14.906 -35.938 -18.984 1 95.94 23 ARG B CA 1
ATOM 2829 C C . ARG B 1 23 ? -14.359 -35.938 -20.406 1 95.94 23 ARG B C 1
ATOM 2831 O O . ARG B 1 23 ? -13.18 -35.625 -20.625 1 95.94 23 ARG B O 1
ATOM 2838 N N . GLU B 1 24 ? -15.227 -36.281 -21.359 1 95.88 24 GLU B N 1
ATOM 2839 C CA . GLU B 1 24 ? -14.891 -36.094 -22.781 1 95.88 24 GLU B CA 1
ATOM 2840 C C . GLU B 1 24 ? -14.906 -34.594 -23.141 1 95.88 24 GLU B C 1
ATOM 2842 O O . GLU B 1 24 ? -15.656 -33.812 -22.547 1 95.88 24 GLU B O 1
ATOM 2847 N N . PRO B 1 25 ? -14.117 -34.219 -24.094 1 97.12 25 PRO B N 1
ATOM 2848 C CA . PRO B 1 25 ? -14.102 -32.812 -24.516 1 97.12 25 PRO B CA 1
ATOM 2849 C C . PRO B 1 25 ? -15.43 -32.375 -25.109 1 97.12 25 PRO B C 1
ATOM 2851 O O . PRO B 1 25 ? -15.977 -33.062 -25.984 1 97.12 25 PRO B O 1
ATOM 2854 N N . GLY B 1 26 ? -15.992 -31.266 -24.609 1 97.19 26 GLY B N 1
ATOM 2855 C CA . GLY B 1 26 ? -17.109 -30.609 -25.25 1 97.19 26 GLY B CA 1
ATOM 2856 C C . GLY B 1 26 ? -16.688 -29.734 -26.422 1 97.19 26 GLY B C 1
ATOM 2857 O O . GLY B 1 26 ? -15.516 -29.734 -26.812 1 97.19 26 GLY B O 1
ATOM 2858 N N . PRO B 1 27 ? -17.578 -28.953 -26.984 1 98.19 27 PRO B N 1
ATOM 2859 C CA . PRO B 1 27 ? -17.328 -28.172 -28.203 1 98.19 27 PRO B CA 1
ATOM 2860 C C . PRO B 1 27 ? -16.219 -27.141 -28.031 1 98.19 27 PRO B C 1
ATOM 2862 O O . PRO B 1 27 ? -15.523 -26.812 -29 1 98.19 27 PRO B O 1
ATOM 2865 N N . HIS B 1 28 ? -16 -26.688 -26.844 1 98.12 28 HIS B N 1
ATOM 2866 C CA . HIS B 1 28 ? -15.023 -25.625 -26.625 1 98.12 28 HIS B CA 1
ATOM 2867 C C . HIS B 1 28 ? -13.875 -26.109 -25.75 1 98.12 28 HIS B C 1
ATOM 2869 O O . HIS B 1 28 ? -13.172 -25.297 -25.141 1 98.12 28 HIS B O 1
ATOM 2875 N N . ASP B 1 29 ? -13.703 -27.375 -25.672 1 98.38 29 ASP B N 1
ATOM 2876 C CA . ASP B 1 29 ? -12.711 -27.953 -24.766 1 98.38 29 ASP B CA 1
ATOM 2877 C C . ASP B 1 29 ? -11.469 -28.406 -25.531 1 98.38 29 ASP B C 1
ATOM 2879 O O . ASP B 1 29 ? -11.531 -28.688 -26.734 1 98.38 29 ASP B O 1
ATOM 2883 N N . VAL B 1 30 ? -10.453 -28.422 -24.844 1 98.81 30 VAL B N 1
ATOM 2884 C CA . VAL B 1 30 ? -9.164 -28.938 -25.312 1 98.81 30 VAL B CA 1
ATOM 2885 C C . VAL B 1 30 ? -8.719 -30.094 -24.406 1 98.81 30 VAL B C 1
ATOM 2887 O O . VAL B 1 30 ? -8.711 -29.953 -23.172 1 98.81 30 VAL B O 1
ATOM 2890 N N . LYS B 1 31 ? -8.438 -31.234 -24.969 1 98.75 31 LYS B N 1
ATOM 2891 C CA . LYS B 1 31 ? -7.848 -32.344 -24.25 1 98.75 31 LYS B CA 1
ATOM 2892 C C . LYS B 1 31 ? -6.328 -32.344 -24.359 1 98.75 31 LYS B C 1
ATOM 2894 O O . LYS B 1 31 ? -5.781 -32.25 -25.469 1 98.75 31 LYS B O 1
ATOM 2899 N N . ILE B 1 32 ? -5.664 -32.438 -23.281 1 98.81 32 ILE B N 1
ATOM 2900 C CA . ILE B 1 32 ? -4.211 -32.281 -23.234 1 98.81 32 ILE B CA 1
ATOM 2901 C C . ILE B 1 32 ? -3.598 -33.531 -22.609 1 98.81 32 ILE B C 1
ATOM 2903 O O . ILE B 1 32 ? -4.035 -33.969 -21.547 1 98.81 32 ILE B O 1
ATOM 2907 N N . GLU B 1 33 ? -2.689 -34.156 -23.297 1 98.81 33 GLU B N 1
ATOM 2908 C CA . GLU B 1 33 ? -1.805 -35.125 -22.672 1 98.81 33 GLU B CA 1
ATOM 2909 C C . GLU B 1 33 ? -0.705 -34.438 -21.875 1 98.81 33 GLU B C 1
ATOM 2911 O O . GLU B 1 33 ? 0.13 -33.719 -22.438 1 98.81 33 GLU B O 1
ATOM 2916 N N . ILE B 1 34 ? -0.745 -34.625 -20.562 1 98.88 34 ILE B N 1
ATOM 2917 C CA . ILE B 1 34 ? 0.179 -33.906 -19.688 1 98.88 34 ILE B CA 1
ATOM 2918 C C . ILE B 1 34 ? 1.562 -34.562 -19.766 1 98.88 34 ILE B C 1
ATOM 2920 O O . ILE B 1 34 ? 1.71 -35.75 -19.5 1 98.88 34 ILE B O 1
ATOM 2924 N N . ALA B 1 35 ? 2.5 -33.781 -20.156 1 98.81 35 ALA B N 1
ATOM 2925 C CA . ALA B 1 35 ? 3.879 -34.25 -20.219 1 98.81 35 ALA B CA 1
ATOM 2926 C C . ALA B 1 35 ? 4.586 -34.062 -18.875 1 98.81 35 ALA B C 1
ATOM 2928 O O . ALA B 1 35 ? 5.258 -34.969 -18.391 1 98.81 35 ALA B O 1
ATOM 2929 N N . TYR B 1 36 ? 4.465 -32.875 -18.297 1 98.94 36 TYR B N 1
ATOM 2930 C CA . TYR B 1 36 ? 5.098 -32.5 -17.031 1 98.94 36 TYR B CA 1
ATOM 2931 C C . TYR B 1 36 ? 4.152 -31.672 -16.172 1 98.94 36 TYR B C 1
ATOM 2933 O O . TYR B 1 36 ? 3.275 -30.984 -16.688 1 98.94 36 TYR B O 1
ATOM 2941 N N . CYS B 1 37 ? 4.305 -31.719 -14.891 1 98.94 37 CYS B N 1
ATOM 2942 C CA . CYS B 1 37 ? 3.584 -30.891 -13.93 1 98.94 37 CYS B CA 1
ATOM 2943 C C . CYS B 1 37 ? 4.5 -30.438 -12.797 1 98.94 37 CYS B C 1
ATOM 2945 O O . CYS B 1 37 ? 5.113 -31.281 -12.125 1 98.94 37 CYS B O 1
ATOM 2947 N N . GLY B 1 38 ? 4.594 -29.125 -12.633 1 98.75 38 GLY B N 1
ATOM 2948 C CA . GLY B 1 38 ? 5.383 -28.625 -11.523 1 98.75 38 GLY B CA 1
ATOM 2949 C C . GLY B 1 38 ? 4.781 -28.953 -10.172 1 98.75 38 GLY B C 1
ATOM 2950 O O . GLY B 1 38 ? 3.602 -29.281 -10.07 1 98.75 38 GLY B O 1
ATOM 2951 N N . VAL B 1 39 ? 5.609 -28.906 -9.133 1 98.5 39 VAL B N 1
ATOM 2952 C CA . VAL B 1 39 ? 5.207 -29.125 -7.746 1 98.5 39 VAL B CA 1
ATOM 2953 C C . VAL B 1 39 ? 5.328 -27.812 -6.965 1 98.5 39 VAL B C 1
ATOM 2955 O O . VAL B 1 39 ? 6.367 -27.156 -7.016 1 98.5 39 VAL B O 1
ATOM 2958 N N . CYS B 1 40 ? 4.328 -27.438 -6.316 1 96.44 40 CYS B N 1
ATOM 2959 C CA . CYS B 1 40 ? 4.285 -26.172 -5.582 1 96.44 40 CYS B CA 1
ATOM 2960 C C . CYS B 1 40 ? 3.912 -26.406 -4.121 1 96.44 40 CYS B C 1
ATOM 2962 O O . CYS B 1 40 ? 3.291 -27.422 -3.791 1 96.44 40 CYS B O 1
ATOM 2964 N N . HIS B 1 41 ? 4.289 -25.5 -3.283 1 94.06 41 HIS B N 1
ATOM 2965 C CA . HIS B 1 41 ? 3.93 -25.594 -1.873 1 94.06 41 HIS B CA 1
ATOM 2966 C C . HIS B 1 41 ? 2.416 -25.625 -1.69 1 94.06 41 HIS B C 1
ATOM 2968 O O . HIS B 1 41 ? 1.908 -26.266 -0.771 1 94.06 41 HIS B O 1
ATOM 2974 N N . SER B 1 42 ? 1.709 -24.953 -2.514 1 94 42 SER B N 1
ATOM 2975 C CA . SER B 1 42 ? 0.252 -24.969 -2.432 1 94 42 SER B CA 1
ATOM 2976 C C . SER B 1 42 ? -0.299 -26.391 -2.57 1 94 42 SER B C 1
ATOM 2978 O O . SER B 1 42 ? -1.338 -26.703 -1.994 1 94 42 SER B O 1
ATOM 2980 N N . ASP B 1 43 ? 0.36 -27.25 -3.299 1 96.88 43 ASP B N 1
ATOM 2981 C CA . ASP B 1 43 ? -0.048 -28.656 -3.424 1 96.88 43 ASP B CA 1
ATOM 2982 C C . ASP B 1 43 ? -0.01 -29.359 -2.07 1 96.88 43 ASP B C 1
ATOM 2984 O O . ASP B 1 43 ? -0.943 -30.078 -1.715 1 96.88 43 ASP B O 1
ATOM 2988 N N . ILE B 1 44 ? 1.044 -29.062 -1.387 1 94.81 44 ILE B N 1
ATOM 2989 C CA . ILE B 1 44 ? 1.242 -29.688 -0.081 1 94.81 44 ILE B CA 1
ATOM 2990 C C . ILE B 1 44 ? 0.161 -29.203 0.886 1 94.81 44 ILE B C 1
ATOM 2992 O O . ILE B 1 44 ? -0.498 -30.016 1.54 1 94.81 44 ILE B O 1
ATOM 2996 N N . HIS B 1 45 ? -0.04 -27.891 0.875 1 92.25 45 HIS B N 1
ATOM 2997 C CA . HIS B 1 45 ? -1.026 -27.312 1.779 1 92.25 45 HIS B CA 1
ATOM 2998 C C . HIS B 1 45 ? -2.424 -27.859 1.491 1 92.25 45 HIS B C 1
ATOM 3000 O O . HIS B 1 45 ? -3.193 -28.125 2.416 1 92.25 45 HIS B O 1
ATOM 3006 N N . GLN B 1 46 ? -2.711 -28.031 0.245 1 94.5 46 GLN B N 1
ATOM 3007 C CA . GLN B 1 46 ? -4.02 -28.547 -0.15 1 94.5 46 GLN B CA 1
ATOM 3008 C C . GLN B 1 46 ? -4.188 -30 0.253 1 94.5 46 GLN B C 1
ATOM 3010 O O . GLN B 1 46 ? -5.16 -30.359 0.92 1 94.5 46 GLN B O 1
ATOM 3015 N N . VAL B 1 47 ? -3.238 -30.781 -0.076 1 96.19 47 VAL B N 1
ATOM 3016 C CA . VAL B 1 47 ? -3.334 -32.219 0.143 1 96.19 47 VAL B CA 1
ATOM 3017 C C . VAL B 1 47 ? -3.424 -32.5 1.64 1 96.19 47 VAL B C 1
ATOM 3019 O O . VAL B 1 47 ? -4.172 -33.406 2.062 1 96.19 47 VAL B O 1
ATOM 3022 N N . ARG B 1 48 ? -2.752 -31.703 2.402 1 94.75 48 ARG B N 1
ATOM 3023 C CA . ARG B 1 48 ? -2.676 -31.953 3.838 1 94.75 48 ARG B CA 1
ATOM 3024 C C . ARG B 1 48 ? -3.775 -31.203 4.582 1 94.75 48 ARG B C 1
ATOM 3026 O O . ARG B 1 48 ? -3.777 -31.156 5.812 1 94.75 48 ARG B O 1
ATOM 3033 N N . SER B 1 49 ? -4.645 -30.531 3.895 1 93.5 49 SER B N 1
ATOM 3034 C CA . SER B 1 49 ? -5.785 -29.797 4.441 1 93.5 49 SER B CA 1
ATOM 3035 C C . SER B 1 49 ? -5.336 -28.734 5.434 1 93.5 49 SER B C 1
ATOM 3037 O O . SER B 1 49 ? -5.957 -28.562 6.48 1 93.5 49 SER B O 1
ATOM 3039 N N . GLU B 1 50 ? -4.227 -28.188 5.082 1 85.62 50 GLU B N 1
ATOM 3040 C CA . GLU B 1 50 ? -3.748 -27.078 5.902 1 85.62 50 GLU B CA 1
ATOM 3041 C C . GLU B 1 50 ? -4.531 -25.797 5.613 1 85.62 50 GLU B C 1
ATOM 3043 O O . GLU B 1 50 ? -4.516 -24.859 6.414 1 85.62 50 GLU B O 1
ATOM 3048 N N . TRP B 1 51 ? -5.145 -25.75 4.492 1 78.69 51 TRP B N 1
ATOM 3049 C CA . TRP B 1 51 ? -6.188 -24.781 4.191 1 78.69 51 TRP B CA 1
ATOM 3050 C C . TRP B 1 51 ? -7.574 -25.391 4.398 1 78.69 51 TRP B C 1
ATOM 3052 O O . TRP B 1 51 ? -7.805 -26.547 4.059 1 78.69 51 TRP B O 1
ATOM 3062 N N . ALA B 1 52 ? -8.43 -24.734 4.961 1 76.94 52 ALA B N 1
ATOM 3063 C CA . ALA B 1 52 ? -9.742 -25.297 5.266 1 76.94 52 ALA B CA 1
ATOM 3064 C C . ALA B 1 52 ? -10.484 -25.688 3.988 1 76.94 52 ALA B C 1
ATOM 3066 O O . ALA B 1 52 ? -10.375 -25 2.969 1 76.94 52 ALA B O 1
ATOM 3067 N N . GLY B 1 53 ? -11.102 -26.938 3.984 1 86.5 53 GLY B N 1
ATOM 3068 C CA . GLY B 1 53 ? -12.109 -27.25 2.98 1 86.5 53 GLY B CA 1
ATOM 3069 C C . GLY B 1 53 ? -11.609 -28.172 1.895 1 86.5 53 GLY B C 1
ATOM 3070 O O . GLY B 1 53 ? -12.203 -28.266 0.818 1 86.5 53 GLY B O 1
ATOM 3071 N N . THR B 1 54 ? -10.555 -28.922 2.141 1 95.19 54 THR B N 1
ATOM 3072 C CA . THR B 1 54 ? -10.094 -29.844 1.119 1 95.19 54 THR B CA 1
ATOM 3073 C C . THR B 1 54 ? -11.102 -30.969 0.918 1 95.19 54 THR B C 1
ATOM 3075 O O . THR B 1 54 ? -11.617 -31.531 1.889 1 95.19 54 THR B O 1
ATOM 3078 N N . VAL B 1 55 ? -11.391 -31.234 -0.292 1 97.06 55 VAL B N 1
ATOM 3079 C CA . VAL B 1 55 ? -12.25 -32.344 -0.664 1 97.06 55 VAL B CA 1
ATOM 3080 C C . VAL B 1 55 ? -11.406 -33.469 -1.243 1 97.06 55 VAL B C 1
ATOM 3082 O O . VAL B 1 55 ? -10.492 -33.25 -2.033 1 97.06 55 VAL B O 1
ATOM 3085 N N . TYR B 1 56 ? -11.727 -34.688 -0.754 1 97 56 TYR B N 1
ATOM 3086 C CA . TYR B 1 56 ? -11.008 -35.844 -1.232 1 97 56 TYR B CA 1
ATOM 3087 C C . TYR B 1 56 ? -11.906 -36.75 -2.076 1 97 56 TYR B C 1
ATOM 3089 O O . TYR B 1 56 ? -13.125 -36.781 -1.866 1 97 56 TYR B O 1
ATOM 3097 N N . PRO B 1 57 ? -11.312 -37.594 -2.996 1 97.44 57 PRO B N 1
ATOM 3098 C CA . PRO B 1 57 ? -9.891 -37.656 -3.326 1 97.44 57 PRO B CA 1
ATOM 3099 C C . PRO B 1 57 ? -9.352 -36.344 -3.859 1 97.44 57 PRO B C 1
ATOM 3101 O O . PRO B 1 57 ? -10.062 -35.625 -4.555 1 97.44 57 PRO B O 1
ATOM 3104 N N . CYS B 1 58 ? -8.117 -36.031 -3.486 1 98.06 58 CYS B N 1
ATOM 3105 C CA . CYS B 1 58 ? -7.457 -34.812 -3.9 1 98.06 58 CYS B CA 1
ATOM 3106 C C . CYS B 1 58 ? -6.289 -35.094 -4.836 1 98.06 58 CYS B C 1
ATOM 3108 O O . CYS B 1 58 ? -5.363 -35.844 -4.465 1 98.06 58 CYS B O 1
ATOM 3110 N N . VAL B 1 59 ? -6.332 -34.656 -6.051 1 98.5 59 VAL B N 1
ATOM 3111 C CA . VAL B 1 59 ? -5.242 -34.719 -7.016 1 98.5 59 VAL B CA 1
ATOM 3112 C C . VAL B 1 59 ? -4.711 -33.312 -7.281 1 98.5 59 VAL B C 1
ATOM 3114 O O . VAL B 1 59 ? -5.312 -32.531 -8.039 1 98.5 59 VAL B O 1
ATOM 3117 N N . PRO B 1 60 ? -3.568 -32.938 -6.684 1 98.31 60 PRO B N 1
ATOM 3118 C CA . PRO B 1 60 ? -3.057 -31.562 -6.863 1 98.31 60 PRO B CA 1
ATOM 3119 C C . PRO B 1 60 ? -2.328 -31.375 -8.188 1 98.31 60 PRO B C 1
ATOM 3121 O O . PRO B 1 60 ? -2.396 -32.25 -9.062 1 98.31 60 PRO B O 1
ATOM 3124 N N . GLY B 1 61 ? -1.706 -30.203 -8.359 1 98.62 61 GLY B N 1
ATOM 3125 C CA . GLY B 1 61 ? -0.939 -29.875 -9.547 1 98.62 61 GLY B CA 1
ATOM 3126 C C . GLY B 1 61 ? -1.598 -28.797 -10.398 1 98.62 61 GLY B C 1
ATOM 3127 O O . GLY B 1 61 ? -2.672 -29.016 -10.961 1 98.62 61 GLY B O 1
ATOM 3128 N N . HIS B 1 62 ? -0.944 -27.672 -10.477 1 98.81 62 HIS B N 1
ATOM 3129 C CA . HIS B 1 62 ? -1.535 -26.578 -11.25 1 98.81 62 HIS B CA 1
ATOM 3130 C C . HIS B 1 62 ? -0.52 -25.984 -12.219 1 98.81 62 HIS B C 1
ATOM 3132 O O . HIS B 1 62 ? -0.719 -24.875 -12.719 1 98.81 62 HIS B O 1
ATOM 3138 N N . GLU B 1 63 ? 0.613 -26.594 -12.383 1 98.88 63 GLU B N 1
ATOM 3139 C CA . GLU B 1 63 ? 1.661 -26.203 -13.32 1 98.88 63 GLU B CA 1
ATOM 3140 C C . GLU B 1 63 ? 1.808 -27.234 -14.445 1 98.88 63 GLU B C 1
ATOM 3142 O O . GLU B 1 63 ? 2.752 -28.016 -14.453 1 98.88 63 GLU B O 1
ATOM 3147 N N . ILE B 1 64 ? 0.942 -27.172 -15.398 1 98.94 64 ILE B N 1
ATOM 3148 C CA . ILE B 1 64 ? 0.76 -28.266 -16.359 1 98.94 64 ILE B CA 1
ATOM 3149 C C . ILE B 1 64 ? 1.288 -27.844 -17.719 1 98.94 64 ILE B C 1
ATOM 3151 O O . ILE B 1 64 ? 0.982 -26.75 -18.203 1 98.94 64 ILE B O 1
ATOM 3155 N N . VAL B 1 65 ? 2.105 -28.656 -18.344 1 98.94 65 VAL B N 1
ATOM 3156 C CA . VAL B 1 65 ? 2.486 -28.5 -19.75 1 98.94 65 VAL B CA 1
ATOM 3157 C C . VAL B 1 65 ? 2.338 -29.828 -20.484 1 98.94 65 VAL B C 1
ATOM 3159 O O . VAL B 1 65 ? 2.514 -30.891 -19.891 1 98.94 65 VAL B O 1
ATOM 3162 N N . GLY B 1 66 ? 2.016 -29.734 -21.703 1 98.75 66 GLY B N 1
ATOM 3163 C CA . GLY B 1 66 ? 1.82 -30.922 -22.5 1 98.75 66 GLY B CA 1
ATOM 3164 C C . GLY B 1 66 ? 1.431 -30.625 -23.938 1 98.75 66 GLY B C 1
ATOM 3165 O O . GLY B 1 66 ? 1.836 -29.609 -24.484 1 98.75 66 GLY B O 1
ATOM 3166 N N . ARG B 1 67 ? 0.765 -31.609 -24.516 1 98.75 67 ARG B N 1
ATOM 3167 C CA . ARG B 1 67 ? 0.394 -31.516 -25.922 1 98.75 67 ARG B CA 1
ATOM 3168 C C . ARG B 1 67 ? -1.104 -31.734 -26.109 1 98.75 67 ARG B C 1
ATOM 3170 O O . ARG B 1 67 ? -1.695 -32.594 -25.469 1 98.75 67 ARG B O 1
ATOM 3177 N N . VAL B 1 68 ? -1.641 -30.938 -27.016 1 98.88 68 VAL B N 1
ATOM 3178 C CA . VAL B 1 68 ? -3.045 -31.109 -27.359 1 98.88 68 VAL B CA 1
ATOM 3179 C C . VAL B 1 68 ? -3.23 -32.438 -28.109 1 98.88 68 VAL B C 1
ATOM 3181 O O . VAL B 1 68 ? -2.502 -32.719 -29.062 1 98.88 68 VAL B O 1
ATOM 3184 N N . VAL B 1 69 ? -4.219 -33.219 -27.688 1 98.56 69 VAL B N 1
ATOM 3185 C CA . VAL B 1 69 ? -4.441 -34.5 -28.359 1 98.56 69 VAL B CA 1
ATOM 3186 C C . VAL B 1 69 ? -5.816 -34.5 -29.031 1 98.56 69 VAL B C 1
ATOM 3188 O O . VAL B 1 69 ? -6.055 -35.25 -29.984 1 98.56 69 VAL B O 1
ATOM 3191 N N . ALA B 1 70 ? -6.758 -33.688 -28.547 1 98.5 70 ALA B N 1
ATOM 3192 C CA . ALA B 1 70 ? -8.078 -33.5 -29.141 1 98.5 70 ALA B CA 1
ATOM 3193 C C . ALA B 1 70 ? -8.664 -32.156 -28.812 1 98.5 70 ALA B C 1
ATOM 3195 O O . ALA B 1 70 ? -8.32 -31.547 -27.797 1 98.5 70 ALA B O 1
ATOM 3196 N N . VAL B 1 71 ? -9.523 -31.625 -29.703 1 98.5 71 VAL B N 1
ATOM 3197 C CA . VAL B 1 71 ? -10.211 -30.359 -29.469 1 98.5 71 VAL B CA 1
ATOM 3198 C C . VAL B 1 71 ? -11.68 -30.5 -29.859 1 98.5 71 VAL B C 1
ATOM 3200 O O . VAL B 1 71 ? -12.031 -31.312 -30.719 1 98.5 71 VAL B O 1
ATOM 3203 N N . GLY B 1 72 ? -12.484 -29.703 -29.172 1 98.25 72 GLY B N 1
ATOM 3204 C CA . GLY B 1 72 ? -13.875 -29.594 -29.594 1 98.25 72 GLY B CA 1
ATOM 3205 C C . GLY B 1 72 ? -14.023 -28.938 -30.969 1 98.25 72 GLY B C 1
ATOM 3206 O O . GLY B 1 72 ? -13.109 -28.266 -31.438 1 98.25 72 GLY B O 1
ATOM 3207 N N . ASP B 1 73 ? -15.195 -29.062 -31.531 1 97.75 73 ASP B N 1
ATOM 3208 C CA . ASP B 1 73 ? -15.43 -28.656 -32.906 1 97.75 73 ASP B CA 1
ATOM 3209 C C . ASP B 1 73 ? -15.547 -27.125 -33.031 1 97.75 73 ASP B C 1
ATOM 3211 O O . ASP B 1 73 ? -15.523 -26.578 -34.125 1 97.75 73 ASP B O 1
ATOM 3215 N N . GLN B 1 74 ? -15.594 -26.438 -31.891 1 98.25 74 GLN B N 1
ATOM 3216 C CA . GLN B 1 74 ? -15.719 -24.984 -31.922 1 98.25 74 GLN B CA 1
ATOM 3217 C C . GLN B 1 74 ? -14.43 -24.312 -31.469 1 98.25 74 GLN B C 1
ATOM 3219 O O . GLN B 1 74 ? -14.383 -23.078 -31.344 1 98.25 74 GLN B O 1
ATOM 3224 N N . VAL B 1 75 ? -13.461 -25.156 -31.156 1 98.19 75 VAL B N 1
ATOM 3225 C CA . VAL B 1 75 ? -12.164 -24.609 -30.75 1 98.19 75 VAL B CA 1
ATOM 3226 C C . VAL B 1 75 ? -11.422 -24.094 -31.984 1 98.19 75 VAL B C 1
ATOM 3228 O O . VAL B 1 75 ? -11.297 -24.797 -33 1 98.19 75 VAL B O 1
ATOM 3231 N N . GLU B 1 76 ? -10.93 -22.828 -31.922 1 95.06 76 GLU B N 1
ATOM 3232 C CA . GLU B 1 76 ? -10.281 -22.234 -33.094 1 95.06 76 GLU B CA 1
ATOM 3233 C C . GLU B 1 76 ? -8.805 -21.969 -32.812 1 95.06 76 GLU B C 1
ATOM 3235 O O . GLU B 1 76 ? -7.988 -21.969 -33.75 1 95.06 76 GLU B O 1
ATOM 3240 N N . LYS B 1 77 ? -8.398 -21.828 -31.609 1 95.81 77 LYS B N 1
ATOM 3241 C CA . LYS B 1 77 ? -7.07 -21.297 -31.297 1 95.81 77 LYS B CA 1
ATOM 3242 C C . LYS B 1 77 ? -6.066 -22.422 -31.062 1 95.81 77 LYS B C 1
ATOM 3244 O O . LYS B 1 77 ? -4.863 -22.172 -30.953 1 95.81 77 LYS B O 1
ATOM 3249 N N . HIS B 1 78 ? -6.516 -23.688 -30.938 1 98.38 78 HIS B N 1
ATOM 3250 C CA . HIS B 1 78 ? -5.656 -24.828 -30.641 1 98.38 78 HIS B CA 1
ATOM 3251 C C . HIS B 1 78 ? -5.941 -26 -31.562 1 98.38 78 HIS B C 1
ATOM 3253 O O . HIS B 1 78 ? -7.055 -26.141 -32.062 1 98.38 78 HIS B O 1
ATOM 3259 N N . ALA B 1 79 ? -4.949 -26.797 -31.766 1 98.31 79 ALA B N 1
ATOM 3260 C CA . ALA B 1 79 ? -5.066 -28 -32.562 1 98.31 79 ALA B CA 1
ATOM 3261 C C . ALA B 1 79 ? -4.195 -29.125 -32.031 1 98.31 79 ALA B C 1
ATOM 3263 O O . ALA B 1 79 ? -3.229 -28.875 -31.312 1 98.31 79 ALA B O 1
ATOM 3264 N N . PRO B 1 80 ? -4.594 -30.359 -32.375 1 98.44 80 PRO B N 1
ATOM 3265 C CA . PRO B 1 80 ? -3.738 -31.469 -31.953 1 98.44 80 PRO B CA 1
ATOM 3266 C C . PRO B 1 80 ? -2.277 -31.281 -32.344 1 98.44 80 PRO B C 1
ATOM 3268 O O . PRO B 1 80 ? -1.992 -30.844 -33.469 1 98.44 80 PRO B O 1
ATOM 3271 N N . GLY B 1 81 ? -1.434 -31.516 -31.406 1 98.44 81 GLY B N 1
ATOM 3272 C CA . GLY B 1 81 ? -0.012 -31.344 -31.672 1 98.44 81 GLY B CA 1
ATOM 3273 C C . GLY B 1 81 ? 0.57 -30.109 -31.016 1 98.44 81 GLY B C 1
ATOM 3274 O O . GLY B 1 81 ? 1.777 -30.031 -30.781 1 98.44 81 GLY B O 1
ATOM 3275 N N . ASP B 1 82 ? -0.236 -29.141 -30.734 1 98.56 82 ASP B N 1
ATOM 3276 C CA . ASP B 1 82 ? 0.222 -27.891 -30.141 1 98.56 82 ASP B CA 1
ATOM 3277 C C . ASP B 1 82 ? 0.81 -28.125 -28.75 1 98.56 82 ASP B C 1
ATOM 3279 O O . ASP B 1 82 ? 0.27 -28.906 -27.969 1 98.56 82 ASP B O 1
ATOM 3283 N N . LEU B 1 83 ? 1.961 -27.469 -28.391 1 98.81 83 LEU B N 1
ATOM 3284 C CA . LEU B 1 83 ? 2.441 -27.391 -27.016 1 98.81 83 LEU B CA 1
ATOM 3285 C C . LEU B 1 83 ? 1.654 -26.344 -26.234 1 98.81 83 LEU B C 1
ATOM 3287 O O . LEU B 1 83 ? 1.537 -25.203 -26.656 1 98.81 83 LEU B O 1
ATOM 3291 N N . VAL B 1 84 ? 1.105 -26.781 -25.141 1 98.88 84 VAL B N 1
ATOM 3292 C CA . VAL B 1 84 ? 0.244 -25.875 -24.391 1 98.88 84 VAL B CA 1
ATOM 3293 C C . VAL B 1 84 ? 0.5 -26.031 -22.891 1 98.88 84 VAL B C 1
ATOM 3295 O O . VAL B 1 84 ? 1.213 -26.953 -22.469 1 98.88 84 VAL B O 1
ATOM 3298 N N . GLY B 1 85 ? 0.036 -25.109 -22.125 1 98.88 85 GLY B N 1
ATOM 3299 C CA . GLY B 1 85 ? 0.059 -25.141 -20.672 1 98.88 85 GLY B CA 1
ATOM 3300 C C . GLY B 1 85 ? -1.279 -24.797 -20.047 1 98.88 85 GLY B C 1
ATOM 3301 O O . GLY B 1 85 ? -2.133 -24.188 -20.688 1 98.88 85 GLY B O 1
ATOM 3302 N N . VAL B 1 86 ? -1.532 -25.266 -18.891 1 98.88 86 VAL B N 1
ATOM 3303 C CA . VAL B 1 86 ? -2.639 -24.875 -18.016 1 98.88 86 VAL B CA 1
ATOM 3304 C C . VAL B 1 86 ? -2.102 -24.484 -16.656 1 98.88 86 VAL B C 1
ATOM 3306 O O . VAL B 1 86 ? -1.347 -25.234 -16.031 1 98.88 86 VAL B O 1
ATOM 3309 N N . GLY B 1 87 ? -2.473 -23.281 -16.219 1 98.69 87 GLY B N 1
ATOM 3310 C CA . GLY B 1 87 ? -2.016 -22.766 -14.938 1 98.69 87 GLY B CA 1
ATOM 3311 C C . GLY B 1 87 ? -3.023 -22.969 -13.82 1 98.69 87 GLY B C 1
ATOM 3312 O O . GLY B 1 87 ? -3.639 -24.031 -13.719 1 98.69 87 GLY B O 1
ATOM 3313 N N . CYS B 1 88 ? -3.223 -22 -13.023 1 98.38 88 CYS B N 1
ATOM 3314 C CA . CYS B 1 88 ? -3.938 -22.109 -11.75 1 98.38 88 CYS B CA 1
ATOM 3315 C C . CYS B 1 88 ? -5.438 -21.938 -11.953 1 98.38 88 CYS B C 1
ATOM 3317 O O . CYS B 1 88 ? -6.223 -22.172 -11.031 1 98.38 88 CYS B O 1
ATOM 3319 N N . ILE B 1 89 ? -5.84 -21.531 -13.18 1 98.69 89 ILE B N 1
ATOM 3320 C CA . ILE B 1 89 ? -7.238 -21.203 -13.43 1 98.69 89 ILE B CA 1
ATOM 3321 C C . ILE B 1 89 ? -7.777 -22.062 -14.578 1 98.69 89 ILE B C 1
ATOM 3323 O O . ILE B 1 89 ? -7.18 -22.109 -15.656 1 98.69 89 ILE B O 1
ATOM 3327 N N . VAL B 1 90 ? -8.953 -22.688 -14.344 1 98.56 90 VAL B N 1
ATOM 3328 C CA . VAL B 1 90 ? -9.508 -23.516 -15.422 1 98.56 90 VAL B CA 1
ATOM 3329 C C . VAL B 1 90 ? -10.938 -23.078 -15.719 1 98.56 90 VAL B C 1
ATOM 3331 O O . VAL B 1 90 ? -11.586 -23.625 -16.609 1 98.56 90 VAL B O 1
ATOM 3334 N N . ASP B 1 91 ? -11.469 -22.141 -14.922 1 98 91 ASP B N 1
ATOM 3335 C CA . ASP B 1 91 ? -12.789 -21.562 -15.164 1 98 91 ASP B CA 1
ATOM 3336 C C . ASP B 1 91 ? -13.016 -20.312 -14.32 1 98 91 ASP B C 1
ATOM 3338 O O . ASP B 1 91 ? -12.242 -20.031 -13.398 1 98 91 ASP B O 1
ATOM 3342 N N . SER B 1 92 ? -13.953 -19.484 -14.68 1 97.81 92 SER B N 1
ATOM 3343 C CA . SER B 1 92 ? -14.422 -18.297 -13.969 1 97.81 92 SER B CA 1
ATOM 3344 C C . SER B 1 92 ? -15.875 -17.984 -14.32 1 97.81 92 SER B C 1
ATOM 3346 O O . SER B 1 92 ? -16.5 -18.703 -15.094 1 97.81 92 SER B O 1
ATOM 3348 N N . CYS B 1 93 ? -16.484 -16.906 -13.836 1 96.94 93 CYS B N 1
ATOM 3349 C CA . CYS B 1 93 ? -17.875 -16.609 -14.117 1 96.94 93 CYS B CA 1
ATOM 3350 C C . CYS B 1 93 ? -18.047 -16.047 -15.523 1 96.94 93 CYS B C 1
ATOM 3352 O O . CYS B 1 93 ? -19.125 -16.141 -16.109 1 96.94 93 CYS B O 1
ATOM 3354 N N . LYS B 1 94 ? -17.047 -15.398 -16.031 1 96.81 94 LYS B N 1
ATOM 3355 C CA . LYS B 1 94 ? -16.938 -14.922 -17.406 1 96.81 94 LYS B CA 1
ATOM 3356 C C . LYS B 1 94 ? -17.828 -13.719 -17.656 1 96.81 94 LYS B C 1
ATOM 3358 O O . LYS B 1 94 ? -18.031 -13.312 -18.812 1 96.81 94 LYS B O 1
ATOM 3363 N N . HIS B 1 95 ? -18.422 -13.141 -16.578 1 96.69 95 HIS B N 1
ATOM 3364 C CA . HIS B 1 95 ? -19.344 -12.039 -16.828 1 96.69 95 HIS B CA 1
ATOM 3365 C C . HIS B 1 95 ? -19.125 -10.898 -15.836 1 96.69 95 HIS B C 1
ATOM 3367 O O . HIS B 1 95 ? -19.781 -9.852 -15.93 1 96.69 95 HIS B O 1
ATOM 3373 N N . CYS B 1 96 ? -18.25 -11.078 -14.93 1 96.69 96 CYS B N 1
ATOM 3374 C CA . CYS B 1 96 ? -17.984 -10.008 -13.977 1 96.69 96 CYS B CA 1
ATOM 3375 C C . CYS B 1 96 ? -16.922 -9.062 -14.5 1 96.69 96 CYS B C 1
ATOM 3377 O O . CYS B 1 96 ? -16.312 -9.32 -15.547 1 96.69 96 CYS B O 1
ATOM 3379 N N . GLU B 1 97 ? -16.672 -7.969 -13.766 1 95.81 97 GLU B N 1
ATOM 3380 C CA . GLU B 1 97 ? -15.688 -6.965 -14.148 1 95.81 97 GLU B CA 1
ATOM 3381 C C . GLU B 1 97 ? -14.289 -7.566 -14.242 1 95.81 97 GLU B C 1
ATOM 3383 O O . GLU B 1 97 ? -13.523 -7.242 -15.156 1 95.81 97 GLU B O 1
ATOM 3388 N N . GLU B 1 98 ? -13.906 -8.398 -13.367 1 97.44 98 GLU B N 1
ATOM 3389 C CA . GLU B 1 98 ? -12.602 -9.047 -13.367 1 97.44 98 GLU B CA 1
ATOM 3390 C C . GLU B 1 98 ? -12.391 -9.883 -14.625 1 97.44 98 GLU B C 1
ATOM 3392 O O . GLU B 1 98 ? -11.344 -9.805 -15.266 1 97.44 98 GLU B O 1
ATOM 3397 N N . CYS B 1 99 ? -13.375 -10.672 -14.969 1 97.69 99 CYS B N 1
ATOM 3398 C CA . CYS B 1 99 ? -13.281 -11.516 -16.156 1 97.69 99 CYS B CA 1
ATOM 3399 C C . CYS B 1 99 ? -13.203 -10.68 -17.422 1 97.69 99 CYS B C 1
ATOM 3401 O O . CYS B 1 99 ? -12.445 -11 -18.328 1 97.69 99 CYS B O 1
ATOM 3403 N N . GLU B 1 100 ? -13.984 -9.617 -17.422 1 97.44 100 GLU B N 1
ATOM 3404 C CA . GLU B 1 100 ? -13.969 -8.734 -18.578 1 97.44 100 GLU B CA 1
ATOM 3405 C C . GLU B 1 100 ? -12.609 -8.062 -18.75 1 97.44 100 GLU B C 1
ATOM 3407 O O . GLU B 1 100 ? -12.156 -7.848 -19.875 1 97.44 100 GLU B O 1
ATOM 3412 N N . ASP B 1 101 ? -11.93 -7.812 -17.641 1 96.94 101 ASP B N 1
ATOM 3413 C CA . ASP B 1 101 ? -10.641 -7.137 -17.656 1 96.94 101 ASP B CA 1
ATOM 3414 C C . ASP B 1 101 ? -9.5 -8.133 -17.875 1 96.94 101 ASP B C 1
ATOM 3416 O O . ASP B 1 101 ? -8.328 -7.746 -17.906 1 96.94 101 ASP B O 1
ATOM 3420 N N . GLY B 1 102 ? -9.797 -9.391 -18.047 1 97.81 102 GLY B N 1
ATOM 3421 C CA . GLY B 1 102 ? -8.766 -10.406 -18.188 1 97.81 102 GLY B CA 1
ATOM 3422 C C . GLY B 1 102 ? -8.078 -10.727 -16.875 1 97.81 102 GLY B C 1
ATOM 3423 O O . GLY B 1 102 ? -6.914 -11.141 -16.859 1 97.81 102 GLY B O 1
ATOM 3424 N N . LEU B 1 103 ? -8.719 -10.422 -15.766 1 98.25 103 LEU B N 1
ATOM 3425 C CA . LEU B 1 103 ? -8.203 -10.648 -14.422 1 98.25 103 LEU B CA 1
ATOM 3426 C C . LEU B 1 103 ? -9.023 -11.711 -13.695 1 98.25 103 LEU B C 1
ATOM 3428 O O . LEU B 1 103 ? -9.484 -11.484 -12.578 1 98.25 103 LEU B O 1
ATOM 3432 N N . GLU B 1 104 ? -9.133 -12.883 -14.289 1 98.44 104 GLU B N 1
ATOM 3433 C CA . GLU B 1 104 ? -9.922 -13.977 -13.742 1 98.44 104 GLU B CA 1
ATOM 3434 C C . GLU B 1 104 ? -9.391 -14.406 -12.367 1 98.44 104 GLU B C 1
ATOM 3436 O O . GLU B 1 104 ? -10.133 -14.953 -11.555 1 98.44 104 GLU B O 1
ATOM 3441 N N . ASN B 1 105 ? -8.078 -14.117 -12.18 1 98.19 105 ASN B N 1
ATOM 3442 C CA . ASN B 1 105 ? -7.457 -14.461 -10.906 1 98.19 105 ASN B CA 1
ATOM 3443 C C . ASN B 1 105 ? -8.125 -13.734 -9.742 1 98.19 105 ASN B C 1
ATOM 3445 O O . ASN B 1 105 ? -8.016 -14.164 -8.594 1 98.19 105 ASN B O 1
ATOM 3449 N N . TYR B 1 106 ? -8.812 -12.656 -10 1 98.12 106 TYR B N 1
ATOM 3450 C CA . TYR B 1 106 ? -9.477 -11.898 -8.945 1 98.12 106 TYR B CA 1
ATOM 3451 C C . TYR B 1 106 ? -10.992 -12.078 -9.008 1 98.12 106 TYR B C 1
ATOM 3453 O O . TYR B 1 106 ? -11.734 -11.398 -8.289 1 98.12 106 TYR B O 1
ATOM 3461 N N . CYS B 1 107 ? -11.555 -12.969 -9.898 1 97.88 107 CYS B N 1
ATOM 3462 C CA . CYS B 1 107 ? -12.969 -13.297 -9.977 1 97.88 107 CYS B CA 1
ATOM 3463 C C . CYS B 1 107 ? -13.43 -14.047 -8.734 1 97.88 107 CYS B C 1
ATOM 3465 O O . CYS B 1 107 ? -12.805 -15.031 -8.344 1 97.88 107 CYS B O 1
ATOM 3467 N N . ASP B 1 108 ? -14.5 -13.641 -8.102 1 96.31 108 ASP B N 1
ATOM 3468 C CA . ASP B 1 108 ? -15.031 -14.297 -6.902 1 96.31 108 ASP B CA 1
ATOM 3469 C C . ASP B 1 108 ? -15.523 -15.703 -7.223 1 96.31 108 ASP B C 1
ATOM 3471 O O . ASP B 1 108 ? -15.766 -16.5 -6.312 1 96.31 108 ASP B O 1
ATOM 3475 N N . HIS B 1 109 ? -15.617 -16.031 -8.508 1 97.12 109 HIS B N 1
ATOM 3476 C CA . HIS B 1 109 ? -16.078 -17.344 -8.945 1 97.12 109 HIS B CA 1
ATOM 3477 C C . HIS B 1 109 ? -15.016 -18.031 -9.805 1 97.12 109 HIS B C 1
ATOM 3479 O O . HIS B 1 109 ? -15.344 -18.766 -10.742 1 97.12 109 HIS B O 1
ATOM 3485 N N . MET B 1 110 ? -13.812 -17.656 -9.5 1 97.44 110 MET B N 1
ATOM 3486 C CA . MET B 1 110 ? -12.695 -18.344 -10.148 1 97.44 110 MET B CA 1
ATOM 3487 C C . MET B 1 110 ? -12.68 -19.828 -9.805 1 97.44 110 MET B C 1
ATOM 3489 O O . MET B 1 110 ? -12.938 -20.203 -8.664 1 97.44 110 MET B O 1
ATOM 3493 N N . THR B 1 111 ? -12.461 -20.688 -10.742 1 98.12 111 THR B N 1
ATOM 3494 C CA . THR B 1 111 ? -12.281 -22.125 -10.523 1 98.12 111 THR B CA 1
ATOM 3495 C C . THR B 1 111 ? -10.82 -22.516 -10.688 1 98.12 111 THR B C 1
ATOM 3497 O O . THR B 1 111 ? -10.242 -22.359 -11.766 1 98.12 111 THR B O 1
ATOM 3500 N N . GLY B 1 112 ? -10.219 -23.016 -9.648 1 98.06 112 GLY B N 1
ATOM 3501 C CA . GLY B 1 112 ? -8.828 -23.453 -9.695 1 98.06 112 GLY B CA 1
ATOM 3502 C C . GLY B 1 112 ? -8.648 -24.781 -10.391 1 98.06 112 GLY B C 1
ATOM 3503 O O . GLY B 1 112 ? -9.625 -25.5 -10.633 1 98.06 112 GLY B O 1
ATOM 3504 N N . THR B 1 113 ? -7.422 -25.047 -10.664 1 98.5 113 THR B N 1
ATOM 3505 C CA . THR B 1 113 ? -7.074 -26.234 -11.438 1 98.5 113 THR B CA 1
ATOM 3506 C C . THR B 1 113 ? -7.309 -27.5 -10.625 1 98.5 113 THR B C 1
ATOM 3508 O O . THR B 1 113 ? -7.492 -28.578 -11.188 1 98.5 113 THR B O 1
ATOM 3511 N N . TYR B 1 114 ? -7.305 -27.359 -9.305 1 97.88 114 TYR B N 1
ATOM 3512 C CA . TYR B 1 114 ? -7.629 -28.516 -8.461 1 97.88 114 TYR B CA 1
ATOM 3513 C C . TYR B 1 114 ? -8.375 -28.078 -7.207 1 97.88 114 TYR B C 1
ATOM 3515 O O . TYR B 1 114 ? -8.234 -26.938 -6.754 1 97.88 114 TYR B O 1
ATOM 3523 N N . ASN B 1 115 ? -9.25 -28.922 -6.715 1 97.56 115 ASN B N 1
ATOM 3524 C CA . ASN B 1 115 ? -9.984 -28.844 -5.457 1 97.56 115 ASN B CA 1
ATOM 3525 C C . ASN B 1 115 ? -10.961 -27.672 -5.434 1 97.56 115 ASN B C 1
ATOM 3527 O O . ASN B 1 115 ? -11.273 -27.141 -4.371 1 97.56 115 ASN B O 1
ATOM 3531 N N . SER B 1 116 ? -11.375 -27.266 -6.551 1 97.31 116 SER B N 1
ATOM 3532 C CA . SER B 1 116 ? -12.461 -26.297 -6.691 1 97.31 116 SER B CA 1
ATOM 3533 C C . SER B 1 116 ? -13.75 -26.969 -7.145 1 97.31 116 SER B C 1
ATOM 3535 O O . SER B 1 116 ? -13.711 -27.953 -7.891 1 97.31 116 SER B O 1
ATOM 3537 N N . PRO B 1 117 ? -14.883 -26.438 -6.742 1 97.06 117 PRO B N 1
ATOM 3538 C CA . PRO B 1 117 ? -16.141 -27.016 -7.199 1 97.06 117 PRO B CA 1
ATOM 3539 C C . PRO B 1 117 ? -16.297 -26.984 -8.719 1 97.06 117 PRO B C 1
ATOM 3541 O O . PRO B 1 117 ? -15.898 -26 -9.359 1 97.06 117 PRO B O 1
ATOM 3544 N N . THR B 1 118 ? -16.781 -28 -9.32 1 96.5 118 THR B N 1
ATOM 3545 C CA . THR B 1 118 ? -17.062 -28.125 -10.75 1 96.5 118 THR B CA 1
ATOM 3546 C C . THR B 1 118 ? -18.188 -29.125 -11.008 1 96.5 118 THR B C 1
ATOM 3548 O O . THR B 1 118 ? -18.453 -29.984 -10.172 1 96.5 118 THR B O 1
ATOM 3551 N N . PRO B 1 119 ? -18.891 -28.969 -12.086 1 94.31 119 PRO B N 1
ATOM 3552 C CA . PRO B 1 119 ? -19.938 -29.953 -12.406 1 94.31 119 PRO B CA 1
ATOM 3553 C C . PRO B 1 119 ? -19.359 -31.297 -12.82 1 94.31 119 PRO B C 1
ATOM 3555 O O . PRO B 1 119 ? -20.094 -32.312 -12.836 1 94.31 119 PRO B O 1
ATOM 3558 N N . ASP B 1 120 ? -18.125 -31.359 -13.203 1 94 120 ASP B N 1
ATOM 3559 C CA . ASP B 1 120 ? -17.5 -32.625 -13.609 1 94 120 ASP B CA 1
ATOM 3560 C C . ASP B 1 120 ? -17.312 -33.531 -12.422 1 94 120 ASP B C 1
ATOM 3562 O O . ASP B 1 120 ? -17.219 -33.094 -11.281 1 94 120 ASP B O 1
ATOM 3566 N N . GLU B 1 121 ? -17.391 -34.844 -12.719 1 93 121 GLU B N 1
ATOM 3567 C CA . GLU B 1 121 ? -17.062 -35.812 -11.672 1 93 121 GLU B CA 1
ATOM 3568 C C . GLU B 1 121 ? -15.625 -35.625 -11.18 1 93 121 GLU B C 1
ATOM 3570 O O . GLU B 1 121 ? -14.719 -35.375 -11.984 1 93 121 GLU B O 1
ATOM 3575 N N . PRO B 1 122 ? -15.43 -35.812 -9.867 1 95.88 122 PRO B N 1
ATOM 3576 C CA . PRO B 1 122 ? -16.328 -36.188 -8.781 1 95.88 122 PRO B CA 1
ATOM 3577 C C . PRO B 1 122 ? -17.031 -34.969 -8.141 1 95.88 122 PRO B C 1
ATOM 3579 O O . PRO B 1 122 ? -17.594 -35.094 -7.051 1 95.88 122 PRO B O 1
ATOM 3582 N N . GLY B 1 123 ? -16.953 -33.875 -8.68 1 96.94 123 GLY B N 1
ATOM 3583 C CA . GLY B 1 123 ? -17.609 -32.688 -8.148 1 96.94 123 GLY B CA 1
ATOM 3584 C C . GLY B 1 123 ? -16.641 -31.578 -7.816 1 96.94 123 GLY B C 1
ATOM 3585 O O . GLY B 1 123 ? -17.062 -30.469 -7.441 1 96.94 123 GLY B O 1
ATOM 3586 N N . HIS B 1 124 ? -15.422 -31.906 -7.836 1 97.94 124 HIS B N 1
ATOM 3587 C CA . HIS B 1 124 ? -14.352 -30.922 -7.68 1 97.94 124 HIS B CA 1
ATOM 3588 C C . HIS B 1 124 ? -13.227 -31.172 -8.68 1 97.94 124 HIS B C 1
ATOM 3590 O O . HIS B 1 124 ? -13.086 -32.281 -9.195 1 97.94 124 HIS B O 1
ATOM 3596 N N . THR B 1 125 ? -12.539 -30.125 -9 1 98.19 125 THR B N 1
ATOM 3597 C CA . THR B 1 125 ? -11.484 -30.234 -10.008 1 98.19 125 THR B CA 1
ATOM 3598 C C . THR B 1 125 ? -10.344 -31.109 -9.5 1 98.19 125 THR B C 1
ATOM 3600 O O . THR B 1 125 ? -10 -31.078 -8.32 1 98.19 125 THR B O 1
ATOM 3603 N N . LEU B 1 126 ? -9.734 -31.875 -10.375 1 98.5 126 LEU B N 1
ATOM 3604 C CA . LEU B 1 126 ? -8.562 -32.719 -10.148 1 98.5 126 LEU B CA 1
ATOM 3605 C C . LEU B 1 126 ? -7.391 -32.25 -11.008 1 98.5 126 LEU B C 1
ATOM 3607 O O . LEU B 1 126 ? -7.547 -32.031 -12.211 1 98.5 126 LEU B O 1
ATOM 3611 N N . GLY B 1 127 ? -6.191 -32.188 -10.453 1 98.5 127 GLY B N 1
ATOM 3612 C CA . GLY B 1 127 ? -5.113 -31.391 -11.016 1 98.5 127 GLY B CA 1
ATOM 3613 C C . GLY B 1 127 ? -4.223 -32.156 -11.969 1 98.5 127 GLY B C 1
ATOM 3614 O O . GLY B 1 127 ? -4.668 -33.125 -12.578 1 98.5 127 GLY B O 1
ATOM 3615 N N . GLY B 1 128 ? -3.018 -31.656 -12.148 1 98.75 128 GLY B N 1
ATOM 3616 C CA . GLY B 1 128 ? -2.115 -32.062 -13.211 1 98.75 128 GLY B CA 1
ATOM 3617 C C . GLY B 1 128 ? -1.259 -33.25 -12.828 1 98.75 128 GLY B C 1
ATOM 3618 O O . GLY B 1 128 ? -0.537 -33.812 -13.664 1 98.75 128 GLY B O 1
ATOM 3619 N N . TYR B 1 129 ? -1.349 -33.656 -11.484 1 98.75 129 TYR B N 1
ATOM 3620 C CA . TYR B 1 129 ? -0.718 -34.938 -11.172 1 98.75 129 TYR B CA 1
ATOM 3621 C C . TYR B 1 129 ? -1.469 -36.094 -11.828 1 98.75 129 TYR B C 1
ATOM 3623 O O . TYR B 1 129 ? -1.85 -37.031 -11.156 1 98.75 129 TYR B O 1
ATOM 3631 N N . SER B 1 130 ? -1.682 -36.031 -13.117 1 98.69 130 SER B N 1
ATOM 3632 C CA . SER B 1 130 ? -2.479 -36.969 -13.875 1 98.69 130 SER B CA 1
ATOM 3633 C C . SER B 1 130 ? -2.014 -37.062 -15.32 1 98.69 130 SER B C 1
ATOM 3635 O O . SER B 1 130 ? -1.189 -36.25 -15.758 1 98.69 130 SER B O 1
ATOM 3637 N N . GLN B 1 131 ? -2.549 -38 -16.062 1 98.56 131 GLN B N 1
ATOM 3638 C CA . GLN B 1 131 ? -2.082 -38.281 -17.422 1 98.56 131 GLN B CA 1
ATOM 3639 C C . GLN B 1 131 ? -2.639 -37.25 -18.406 1 98.56 131 GLN B C 1
ATOM 3641 O O . GLN B 1 131 ? -1.984 -36.906 -19.406 1 98.56 131 GLN B O 1
ATOM 3646 N N . GLN B 1 132 ? -3.871 -36.844 -18.141 1 98.25 132 GLN B N 1
ATOM 3647 C CA . GLN B 1 132 ? -4.562 -35.938 -19.078 1 98.25 132 GLN B CA 1
ATOM 3648 C C . GLN B 1 132 ? -5.441 -34.938 -18.344 1 98.25 132 GLN B C 1
ATOM 3650 O O . GLN B 1 132 ? -5.754 -35.125 -17.172 1 98.25 132 GLN B O 1
ATOM 3655 N N . ILE B 1 133 ? -5.812 -33.969 -19.047 1 98.5 133 ILE B N 1
ATOM 3656 C CA . ILE B 1 133 ? -6.762 -33 -18.531 1 98.5 133 ILE B CA 1
ATOM 3657 C C . ILE B 1 133 ? -7.602 -32.438 -19.672 1 98.5 133 ILE B C 1
ATOM 3659 O O . ILE B 1 133 ? -7.152 -32.375 -20.812 1 98.5 133 ILE B O 1
ATOM 3663 N N . VAL B 1 134 ? -8.828 -32.094 -19.375 1 98.56 134 VAL B N 1
ATOM 3664 C CA . VAL B 1 134 ? -9.734 -31.438 -20.312 1 98.56 134 VAL B CA 1
ATOM 3665 C C . VAL B 1 134 ? -10.125 -30.062 -19.766 1 98.56 134 VAL B C 1
ATOM 3667 O O . VAL B 1 134 ? -10.625 -29.953 -18.656 1 98.56 134 VAL B O 1
ATOM 3670 N N . VAL B 1 135 ? -9.852 -29.016 -20.516 1 98.06 135 VAL B N 1
ATOM 3671 C CA . VAL B 1 135 ? -10.07 -27.656 -20.047 1 98.06 135 VAL B CA 1
ATOM 3672 C C . VAL B 1 135 ? -10.703 -26.828 -21.172 1 98.06 135 VAL B C 1
ATOM 3674 O O . VAL B 1 135 ? -10.469 -27.078 -22.344 1 98.06 135 VAL B O 1
ATOM 3677 N N . HIS B 1 136 ? -11.586 -25.906 -20.766 1 97.81 136 HIS B N 1
ATOM 3678 C CA . HIS B 1 136 ? -12.117 -24.953 -21.734 1 97.81 136 HIS B CA 1
ATOM 3679 C C . HIS B 1 136 ? -10.992 -24.188 -22.422 1 97.81 136 HIS B C 1
ATOM 3681 O O . HIS B 1 136 ? -10.023 -23.781 -21.781 1 97.81 136 HIS B O 1
ATOM 3687 N N . GLU B 1 137 ? -11.062 -23.891 -23.672 1 98.12 137 GLU B N 1
ATOM 3688 C CA . GLU B 1 137 ? -10.023 -23.312 -24.516 1 98.12 137 GLU B CA 1
ATOM 3689 C C . GLU B 1 137 ? -9.578 -21.953 -23.969 1 98.12 137 GLU B C 1
ATOM 3691 O O . GLU B 1 137 ? -8.43 -21.547 -24.172 1 98.12 137 GLU B O 1
ATOM 3696 N N . ARG B 1 138 ? -10.438 -21.219 -23.234 1 97 138 ARG B N 1
ATOM 3697 C CA . ARG B 1 138 ? -10.148 -19.906 -22.688 1 97 138 ARG B CA 1
ATOM 3698 C C . ARG B 1 138 ? -8.969 -19.953 -21.719 1 97 138 ARG B C 1
ATOM 3700 O O . ARG B 1 138 ? -8.227 -18.969 -21.578 1 97 138 ARG B O 1
ATOM 3707 N N . TYR B 1 139 ? -8.766 -21.078 -21.156 1 98.44 139 TYR B N 1
ATOM 3708 C CA . TYR B 1 139 ? -7.809 -21.172 -20.062 1 98.44 139 TYR B CA 1
ATOM 3709 C C . TYR B 1 139 ? -6.574 -21.953 -20.469 1 98.44 139 TYR B C 1
ATOM 3711 O O . TYR B 1 139 ? -5.734 -22.281 -19.625 1 98.44 139 TYR B O 1
ATOM 3719 N N . VAL B 1 140 ? -6.469 -22.328 -21.719 1 98.81 140 VAL B N 1
ATOM 3720 C CA . VAL B 1 140 ? -5.309 -23.016 -22.281 1 98.81 140 VAL B CA 1
ATOM 3721 C C . VAL B 1 140 ? -4.316 -22 -22.828 1 98.81 140 VAL B C 1
ATOM 3723 O O . VAL B 1 140 ? -4.703 -21.062 -23.531 1 98.81 140 VAL B O 1
ATOM 3726 N N . LEU B 1 141 ? -3.088 -22.156 -22.469 1 98.88 141 LEU B N 1
ATOM 3727 C CA . LEU B 1 141 ? -2.043 -21.203 -22.844 1 98.88 141 LEU B CA 1
ATOM 3728 C C . LEU B 1 141 ? -1.122 -21.812 -23.906 1 98.88 141 LEU B C 1
ATOM 3730 O O . LEU B 1 141 ? -0.787 -23 -23.844 1 98.88 141 LEU B O 1
ATOM 3734 N N . ARG B 1 142 ? -0.677 -20.969 -24.781 1 98.69 142 ARG B N 1
ATOM 3735 C CA . ARG B 1 142 ? 0.278 -21.391 -25.797 1 98.69 142 ARG B CA 1
ATOM 3736 C C . ARG B 1 142 ? 1.706 -21.344 -25.266 1 98.69 142 ARG B C 1
ATOM 3738 O O . ARG B 1 142 ? 2.07 -20.406 -24.547 1 98.69 142 ARG B O 1
ATOM 3745 N N . ILE B 1 143 ? 2.482 -22.297 -25.594 1 98.75 143 ILE B N 1
ATOM 3746 C CA . ILE B 1 143 ? 3.895 -22.312 -25.219 1 98.75 143 ILE B CA 1
ATOM 3747 C C . ILE B 1 143 ? 4.762 -22.188 -26.469 1 98.75 143 ILE B C 1
ATOM 3749 O O . ILE B 1 143 ? 4.672 -23 -27.391 1 98.75 143 ILE B O 1
ATOM 3753 N N . ARG B 1 144 ? 5.582 -21.172 -26.453 1 98.44 144 ARG B N 1
ATOM 3754 C CA . ARG B 1 144 ? 6.43 -20.906 -27.625 1 98.44 144 ARG B CA 1
ATOM 3755 C C . ARG B 1 144 ? 7.859 -21.359 -27.375 1 98.44 144 ARG B C 1
ATOM 3757 O O . ARG B 1 144 ? 8.695 -21.344 -28.281 1 98.44 144 ARG B O 1
ATOM 3764 N N . HIS B 1 145 ? 8.164 -21.75 -26.156 1 98.56 145 HIS B N 1
ATOM 3765 C CA . HIS B 1 145 ? 9.453 -22.359 -25.875 1 98.56 145 HIS B CA 1
ATOM 3766 C C . HIS B 1 145 ? 9.648 -23.641 -26.703 1 98.56 145 HIS B C 1
ATOM 3768 O O . HIS B 1 145 ? 8.672 -24.297 -27.062 1 98.56 145 HIS B O 1
ATOM 3774 N N . PRO B 1 146 ? 10.914 -23.984 -26.938 1 97.62 146 PRO B N 1
ATOM 3775 C CA . PRO B 1 146 ? 11.164 -25.281 -27.578 1 97.62 146 PRO B CA 1
ATOM 3776 C C . PRO B 1 146 ? 10.727 -26.469 -26.703 1 97.62 146 PRO B C 1
ATOM 3778 O O . PRO B 1 146 ? 10.781 -26.375 -25.469 1 97.62 146 PRO B O 1
ATOM 3781 N N . GLN B 1 147 ? 10.406 -27.547 -27.344 1 96.88 147 GLN B N 1
ATOM 3782 C CA . GLN B 1 147 ? 9.875 -28.734 -26.672 1 96.88 147 GLN B CA 1
ATOM 3783 C C . GLN B 1 147 ? 10.836 -29.266 -25.609 1 96.88 147 GLN B C 1
ATOM 3785 O O . GLN B 1 147 ? 10.414 -29.766 -24.578 1 96.88 147 GLN B O 1
ATOM 3790 N N . GLU B 1 148 ? 12.125 -29.094 -25.891 1 97.5 148 GLU B N 1
ATOM 3791 C CA . GLU B 1 148 ? 13.148 -29.625 -25 1 97.5 148 GLU B CA 1
ATOM 3792 C C . GLU B 1 148 ? 13.125 -28.891 -23.656 1 97.5 148 GLU B C 1
ATOM 3794 O O . GLU B 1 148 ? 13.688 -29.375 -22.672 1 97.5 148 GLU B O 1
ATOM 3799 N N . GLN B 1 149 ? 12.477 -27.75 -23.562 1 98.25 149 GLN B N 1
ATOM 3800 C CA . GLN B 1 149 ? 12.453 -26.938 -22.359 1 98.25 149 GLN B CA 1
ATOM 3801 C C . GLN B 1 149 ? 11.125 -27.078 -21.609 1 98.25 149 GLN B C 1
ATOM 3803 O O . GLN B 1 149 ? 10.906 -26.438 -20.578 1 98.25 149 GLN B O 1
ATOM 3808 N N . LEU B 1 150 ? 10.266 -27.891 -22.094 1 98.62 150 LEU B N 1
ATOM 3809 C CA . LEU B 1 150 ? 8.875 -27.922 -21.656 1 98.62 150 LEU B CA 1
ATOM 3810 C C . LEU B 1 150 ? 8.781 -28.188 -20.156 1 98.62 150 LEU B C 1
ATOM 3812 O O . LEU B 1 150 ? 7.996 -27.547 -19.453 1 98.62 150 LEU B O 1
ATOM 3816 N N . ALA B 1 151 ? 9.617 -29.078 -19.641 1 98.75 151 ALA B N 1
ATOM 3817 C CA . ALA B 1 151 ? 9.602 -29.375 -18.203 1 98.75 151 ALA B CA 1
ATOM 3818 C C . ALA B 1 151 ? 9.922 -28.125 -17.391 1 98.75 151 ALA B C 1
ATOM 3820 O O . ALA B 1 151 ? 9.258 -27.844 -16.391 1 98.75 151 ALA B O 1
ATOM 3821 N N . ALA B 1 152 ? 10.852 -27.359 -17.859 1 98.75 152 ALA B N 1
ATOM 3822 C CA . ALA B 1 152 ? 11.312 -26.172 -17.156 1 98.75 152 ALA B CA 1
ATOM 3823 C C . ALA B 1 152 ? 10.32 -25.031 -17.312 1 98.75 152 ALA B C 1
ATOM 3825 O O . ALA B 1 152 ? 10.391 -24.031 -16.578 1 98.75 152 ALA B O 1
ATOM 3826 N N . VAL B 1 153 ? 9.383 -25.125 -18.234 1 98.88 153 VAL B N 1
ATOM 3827 C CA . VAL B 1 153 ? 8.359 -24.109 -18.469 1 98.88 153 VAL B CA 1
ATOM 3828 C C . VAL B 1 153 ? 7.207 -24.297 -17.484 1 98.88 153 VAL B C 1
ATOM 3830 O O . VAL B 1 153 ? 6.527 -23.344 -17.125 1 98.88 153 VAL B O 1
ATOM 3833 N N . ALA B 1 154 ? 7.023 -25.484 -16.984 1 98.88 154 ALA B N 1
ATOM 3834 C CA . ALA B 1 154 ? 5.871 -25.828 -16.156 1 98.88 154 ALA B CA 1
ATOM 3835 C C . ALA B 1 154 ? 5.754 -24.906 -14.961 1 98.88 154 ALA B C 1
ATOM 3837 O O . ALA B 1 154 ? 4.703 -24.297 -14.742 1 98.88 154 ALA B O 1
ATOM 3838 N N . PRO B 1 155 ? 6.902 -24.641 -14.25 1 98.81 155 PRO B N 1
ATOM 3839 C CA . PRO B 1 155 ? 6.785 -23.797 -13.055 1 98.81 155 PRO B CA 1
ATOM 3840 C C . PRO B 1 155 ? 6.449 -22.344 -13.398 1 98.81 155 PRO B C 1
ATOM 3842 O O . PRO B 1 155 ? 6.043 -21.578 -12.516 1 98.81 155 PRO B O 1
ATOM 3845 N N . LEU B 1 156 ? 6.621 -21.906 -14.688 1 98.88 156 LEU B N 1
ATOM 3846 C CA . LEU B 1 156 ? 6.266 -20.547 -15.07 1 98.88 156 LEU B CA 1
ATOM 3847 C C . LEU B 1 156 ? 4.773 -20.297 -14.867 1 98.88 156 LEU B C 1
ATOM 3849 O O . LEU B 1 156 ? 4.352 -19.172 -14.617 1 98.88 156 LEU B O 1
ATOM 3853 N N . LEU B 1 157 ? 3.986 -21.344 -14.914 1 98.88 157 LEU B N 1
ATOM 3854 C CA . LEU B 1 157 ? 2.531 -21.25 -14.875 1 98.88 157 LEU B CA 1
ATOM 3855 C C . LEU B 1 157 ? 2.043 -20.953 -13.461 1 98.88 157 LEU B C 1
ATOM 3857 O O . LEU B 1 157 ? 0.852 -20.703 -13.25 1 98.88 157 LEU B O 1
ATOM 3861 N N . CYS B 1 158 ? 2.893 -20.891 -12.492 1 98.31 158 CYS B N 1
ATOM 3862 C CA . CYS B 1 158 ? 2.617 -20.391 -11.148 1 98.31 158 CYS B CA 1
ATOM 3863 C C . CYS B 1 158 ? 3.723 -19.469 -10.672 1 98.31 158 CYS B C 1
ATOM 3865 O O . CYS B 1 158 ? 3.547 -18.25 -10.656 1 98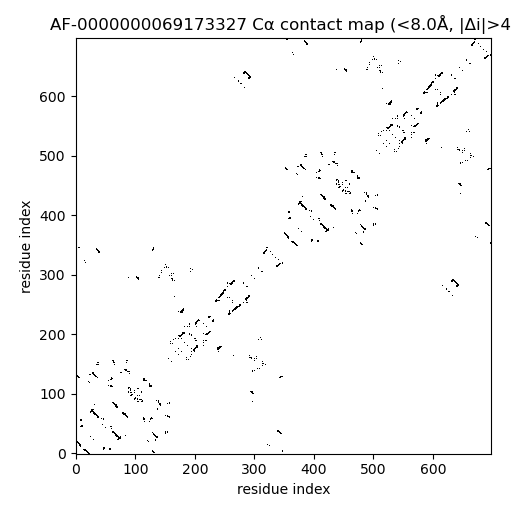.31 158 CYS B O 1
ATOM 3867 N N . ALA B 1 159 ? 4.949 -19.984 -10.508 1 98.12 159 ALA B N 1
ATOM 3868 C CA . ALA B 1 159 ? 6.07 -19.172 -10.016 1 98.12 159 ALA B CA 1
ATOM 3869 C C . ALA B 1 159 ? 6.367 -18.016 -10.961 1 98.12 159 ALA B C 1
ATOM 3871 O O . ALA B 1 159 ? 6.625 -16.891 -10.516 1 98.12 159 ALA B O 1
ATOM 3872 N N . GLY B 1 160 ? 6.352 -18.312 -12.258 1 98.75 160 GLY B N 1
ATOM 3873 C CA . GLY B 1 160 ? 6.59 -17.266 -13.234 1 98.75 160 GLY B CA 1
ATOM 3874 C C . GLY B 1 160 ? 5.562 -16.156 -13.18 1 98.75 160 GLY B C 1
ATOM 3875 O O . GLY B 1 160 ? 5.906 -15 -12.914 1 98.75 160 GLY B O 1
ATOM 3876 N N . ILE B 1 161 ? 4.25 -16.531 -13.328 1 98.88 161 ILE B N 1
ATOM 3877 C CA . ILE B 1 161 ? 3.201 -15.516 -13.414 1 98.88 161 ILE B CA 1
ATOM 3878 C C . ILE B 1 161 ? 3.033 -14.82 -12.07 1 98.88 161 ILE B C 1
ATOM 3880 O O . ILE B 1 161 ? 2.75 -13.625 -12.016 1 98.88 161 ILE B O 1
ATOM 3884 N N . THR B 1 162 ? 3.254 -15.531 -10.945 1 98.69 162 THR B N 1
ATOM 3885 C CA . THR B 1 162 ? 3.131 -14.953 -9.609 1 98.69 162 THR B CA 1
ATOM 3886 C C . THR B 1 162 ? 4.133 -13.82 -9.422 1 98.69 162 THR B C 1
ATOM 3888 O O . THR B 1 162 ? 3.828 -12.82 -8.766 1 98.69 162 THR B O 1
ATOM 3891 N N . THR B 1 163 ? 5.336 -13.969 -10.008 1 98.81 163 THR B N 1
ATOM 3892 C CA . THR B 1 163 ? 6.367 -12.953 -9.828 1 98.81 163 THR B CA 1
ATOM 3893 C C . THR B 1 163 ? 6.328 -11.938 -10.961 1 98.81 163 THR B C 1
ATOM 3895 O O . THR B 1 163 ? 6.641 -10.758 -10.758 1 98.81 163 THR B O 1
ATOM 3898 N N . TYR B 1 164 ? 5.883 -12.352 -12.141 1 98.88 164 TYR B N 1
ATOM 3899 C CA . TYR B 1 164 ? 5.762 -11.445 -13.273 1 98.88 164 TYR B CA 1
ATOM 3900 C C . TYR B 1 164 ? 4.699 -10.383 -13.016 1 98.88 164 TYR B C 1
ATOM 3902 O O . TYR B 1 164 ? 4.906 -9.211 -13.32 1 98.88 164 TYR B O 1
ATOM 3910 N N . SER B 1 165 ? 3.592 -10.781 -12.453 1 98.81 165 SER B N 1
ATOM 3911 C CA . SER B 1 165 ? 2.422 -9.922 -12.328 1 98.81 165 SER B CA 1
ATOM 3912 C C . SER B 1 165 ? 2.748 -8.664 -11.523 1 98.81 165 SER B C 1
ATOM 3914 O O . SER B 1 165 ? 2.537 -7.547 -12 1 98.81 165 SER B O 1
ATOM 3916 N N . PRO B 1 166 ? 3.32 -8.797 -10.312 1 98.69 166 PRO B N 1
ATOM 3917 C CA . PRO B 1 166 ? 3.648 -7.574 -9.57 1 98.69 166 PRO B CA 1
ATOM 3918 C C . PRO B 1 166 ? 4.785 -6.781 -10.219 1 98.69 166 PRO B C 1
ATOM 3920 O O . PRO B 1 166 ? 4.781 -5.547 -10.172 1 98.69 166 PRO B O 1
ATOM 3923 N N . LEU B 1 167 ? 5.777 -7.449 -10.812 1 98.81 167 LEU B N 1
ATOM 3924 C CA . LEU B 1 167 ? 6.855 -6.73 -11.492 1 98.81 167 LEU B CA 1
ATOM 3925 C C . LEU B 1 167 ? 6.309 -5.883 -12.633 1 98.81 167 LEU B C 1
ATOM 3927 O O . LEU B 1 167 ? 6.719 -4.73 -12.805 1 98.81 167 LEU B O 1
ATOM 3931 N N . ARG B 1 168 ? 5.391 -6.465 -13.352 1 98.25 168 ARG B N 1
ATOM 3932 C CA . ARG B 1 168 ? 4.75 -5.762 -14.453 1 98.25 168 ARG B CA 1
ATOM 3933 C C . ARG B 1 168 ? 3.854 -4.641 -13.945 1 98.25 168 ARG B C 1
ATOM 3935 O O . ARG B 1 168 ? 3.904 -3.516 -14.453 1 98.25 168 ARG B O 1
ATOM 3942 N N . HIS B 1 169 ? 3.037 -4.934 -12.977 1 98 169 HIS B N 1
ATOM 3943 C CA . HIS B 1 169 ? 2.059 -3.998 -12.43 1 98 169 HIS B CA 1
ATOM 3944 C C . HIS B 1 169 ? 2.736 -2.75 -11.875 1 98 169 HIS B C 1
ATOM 3946 O O . HIS B 1 169 ? 2.264 -1.633 -12.094 1 98 169 HIS B O 1
ATOM 3952 N N . TRP B 1 170 ? 3.863 -2.916 -11.172 1 97.94 170 TRP B N 1
ATOM 3953 C CA . TRP B 1 170 ? 4.543 -1.792 -10.539 1 97.94 170 TRP B CA 1
ATOM 3954 C C . TRP B 1 170 ? 5.727 -1.324 -11.383 1 97.94 170 TRP B C 1
ATOM 3956 O O . TRP B 1 170 ? 6.633 -0.662 -10.875 1 97.94 170 TRP B O 1
ATOM 3966 N N . LEU B 1 171 ? 5.758 -1.7 -12.602 1 96.81 171 LEU B N 1
ATOM 3967 C CA . LEU B 1 171 ? 6.668 -1.174 -13.617 1 96.81 171 LEU B CA 1
ATOM 3968 C C . LEU B 1 171 ? 8.117 -1.324 -13.18 1 96.81 171 LEU B C 1
ATOM 3970 O O . LEU B 1 171 ? 8.867 -0.347 -13.156 1 96.81 171 LEU B O 1
ATOM 3974 N N . ALA B 1 172 ? 8.562 -2.477 -12.859 1 93.69 172 ALA B N 1
ATOM 3975 C CA . ALA B 1 172 ? 9.883 -2.795 -12.312 1 93.69 172 ALA B CA 1
ATOM 3976 C C . ALA B 1 172 ? 10.984 -2.502 -13.328 1 93.69 172 ALA B C 1
ATOM 3978 O O . ALA B 1 172 ? 12.141 -2.324 -12.961 1 93.69 172 ALA B O 1
ATOM 3979 N N . GLY B 1 173 ? 10.5 -2.336 -14.703 1 87.12 173 GLY B N 1
ATOM 3980 C CA . GLY B 1 173 ? 11.633 -2.305 -15.609 1 87.12 173 GLY B CA 1
ATOM 3981 C C . GLY B 1 173 ? 11.875 -0.936 -16.219 1 87.12 173 GLY B C 1
ATOM 3982 O O . GLY B 1 173 ? 11.328 0.064 -15.734 1 87.12 173 GLY B O 1
ATOM 3983 N N . PRO B 1 174 ? 12.609 -0.646 -17.344 1 89.62 174 PRO B N 1
ATOM 3984 C CA . PRO B 1 174 ? 14.047 -0.398 -17.406 1 89.62 174 PRO B CA 1
ATOM 3985 C C . PRO B 1 174 ? 14.484 0.76 -16.516 1 89.62 174 PRO B C 1
ATOM 3987 O O . PRO B 1 174 ? 13.781 1.768 -16.406 1 89.62 174 PRO B O 1
ATOM 3990 N N . GLY B 1 175 ? 15.5 0.602 -15.688 1 92.88 175 GLY B N 1
ATOM 3991 C CA . GLY B 1 175 ? 16.109 1.682 -14.93 1 92.88 175 GLY B CA 1
ATOM 3992 C C . GLY B 1 175 ? 15.664 1.727 -13.477 1 92.88 175 GLY B C 1
ATOM 3993 O O . GLY B 1 175 ? 16.156 2.545 -12.695 1 92.88 175 GLY B O 1
ATOM 3994 N N . LYS B 1 176 ? 14.758 0.89 -13.07 1 97.88 176 LYS B N 1
ATOM 3995 C CA . LYS B 1 176 ? 14.297 0.845 -11.68 1 97.88 176 LYS B CA 1
ATOM 3996 C C . LYS B 1 176 ? 15.18 -0.062 -10.836 1 97.88 176 LYS B C 1
ATOM 3998 O O . LYS B 1 176 ? 15.75 -1.031 -11.344 1 97.88 176 LYS B O 1
ATOM 4003 N N . LYS B 1 177 ? 15.453 0.294 -9.656 1 98.69 177 LYS B N 1
ATOM 4004 C CA . LYS B 1 177 ? 16.109 -0.577 -8.688 1 98.69 177 LYS B CA 1
ATOM 4005 C C . LYS B 1 177 ? 15.086 -1.455 -7.965 1 98.69 177 LYS B C 1
ATOM 4007 O O . LYS B 1 177 ? 14.211 -0.948 -7.258 1 98.69 177 LYS B O 1
ATOM 4012 N N . VAL B 1 178 ? 15.203 -2.762 -8.125 1 98.88 178 VAL B N 1
ATOM 4013 C CA . VAL B 1 178 ? 14.211 -3.715 -7.637 1 98.88 178 VAL B CA 1
ATOM 4014 C C . VAL B 1 178 ? 14.867 -4.691 -6.66 1 98.88 178 VAL B C 1
ATOM 4016 O O . VAL B 1 178 ? 15.922 -5.25 -6.945 1 98.88 178 VAL B O 1
ATOM 4019 N N . GLY B 1 179 ? 14.234 -4.805 -5.477 1 98.88 179 GLY B N 1
ATOM 4020 C CA . GLY B 1 179 ? 14.641 -5.836 -4.535 1 98.88 179 GLY B CA 1
ATOM 4021 C C . GLY B 1 179 ? 13.812 -7.102 -4.633 1 98.88 179 GLY B C 1
ATOM 4022 O O . GLY B 1 179 ? 12.594 -7.035 -4.805 1 98.88 179 GLY B O 1
ATOM 4023 N N . VAL B 1 180 ? 14.438 -8.227 -4.559 1 98.81 180 VAL B N 1
ATOM 4024 C CA . VAL B 1 180 ? 13.758 -9.516 -4.457 1 98.81 180 VAL B CA 1
ATOM 4025 C C . VAL B 1 180 ? 14.133 -10.195 -3.143 1 98.81 180 VAL B C 1
ATOM 4027 O O . VAL B 1 180 ? 15.297 -10.555 -2.934 1 98.81 180 VAL B O 1
ATOM 4030 N N . VAL B 1 181 ? 13.141 -10.359 -2.305 1 98.12 181 VAL B N 1
ATOM 4031 C CA . VAL B 1 181 ? 13.383 -10.93 -0.982 1 98.12 181 VAL B CA 1
ATOM 4032 C C . VAL B 1 181 ? 13.109 -12.43 -1.009 1 98.12 181 VAL B C 1
ATOM 4034 O O . VAL B 1 181 ? 11.984 -12.859 -1.259 1 98.12 181 VAL B O 1
ATOM 4037 N N . GLY B 1 182 ? 14.109 -13.211 -0.708 1 95 182 GLY B N 1
ATOM 4038 C CA . GLY B 1 182 ? 14 -14.656 -0.763 1 95 182 GLY B CA 1
ATOM 4039 C C . GLY B 1 182 ? 14.438 -15.242 -2.096 1 95 182 GLY B C 1
ATOM 4040 O O . GLY B 1 182 ? 13.977 -14.797 -3.15 1 95 182 GLY B O 1
ATOM 4041 N N . ILE B 1 183 ? 15.336 -16.172 -2.031 1 93.75 183 ILE B N 1
ATOM 4042 C CA . ILE B 1 183 ? 15.828 -16.828 -3.234 1 93.75 183 ILE B CA 1
ATOM 4043 C C . ILE B 1 183 ? 15.391 -18.281 -3.246 1 93.75 183 ILE B C 1
ATOM 4045 O O . ILE B 1 183 ? 16.219 -19.188 -3.102 1 93.75 183 ILE B O 1
ATOM 4049 N N . GLY B 1 184 ? 14.133 -18.5 -3.414 1 93.69 184 GLY B N 1
ATOM 4050 C CA . GLY B 1 184 ? 13.531 -19.812 -3.531 1 93.69 184 GLY B CA 1
ATOM 4051 C C . GLY B 1 184 ? 12.773 -20 -4.828 1 93.69 184 GLY B C 1
ATOM 4052 O O . GLY B 1 184 ? 13.195 -19.531 -5.883 1 93.69 184 GLY B O 1
ATOM 4053 N N . GLY B 1 185 ? 11.758 -20.812 -4.703 1 94.56 185 GLY B N 1
ATOM 4054 C CA . GLY B 1 185 ? 10.984 -21.141 -5.887 1 94.56 185 GLY B CA 1
ATOM 4055 C C . GLY B 1 185 ? 10.445 -19.922 -6.605 1 94.56 185 GLY B C 1
ATOM 4056 O O . GLY B 1 185 ? 10.57 -19.812 -7.828 1 94.56 185 GLY B O 1
ATOM 4057 N N . LEU B 1 186 ? 9.883 -19 -5.863 1 97.38 186 LEU B N 1
ATOM 4058 C CA . LEU B 1 186 ? 9.375 -17.766 -6.465 1 97.38 186 LEU B CA 1
ATOM 4059 C C . LEU B 1 186 ? 10.508 -16.781 -6.707 1 97.38 186 LEU B C 1
ATOM 4061 O O . LEU B 1 186 ? 10.57 -16.156 -7.77 1 97.38 186 LEU B O 1
ATOM 4065 N N . GLY B 1 187 ? 11.406 -16.734 -5.789 1 97.5 187 GLY B N 1
ATOM 4066 C CA . GLY B 1 187 ? 12.469 -15.742 -5.82 1 97.5 187 GLY B CA 1
ATOM 4067 C C . GLY B 1 187 ? 13.375 -15.883 -7.027 1 97.5 187 GLY B C 1
ATOM 4068 O O . GLY B 1 187 ? 13.805 -14.883 -7.609 1 97.5 187 GLY B O 1
ATOM 4069 N N . HIS B 1 188 ? 13.711 -17.125 -7.363 1 98.31 188 HIS B N 1
ATOM 4070 C CA . HIS B 1 188 ? 14.609 -17.312 -8.5 1 98.31 188 HIS B CA 1
ATOM 4071 C C . HIS B 1 188 ? 13.969 -16.797 -9.789 1 98.31 188 HIS B C 1
ATOM 4073 O O . HIS B 1 188 ? 14.648 -16.203 -10.625 1 98.31 188 HIS B O 1
ATOM 4079 N N . MET B 1 189 ? 12.664 -16.969 -9.914 1 98.69 189 MET B N 1
ATOM 4080 C CA . MET B 1 189 ? 11.961 -16.422 -11.07 1 98.69 189 MET B CA 1
ATOM 4081 C C . MET B 1 189 ? 11.906 -14.906 -10.992 1 98.69 189 MET B C 1
ATOM 4083 O O . MET B 1 189 ? 12.078 -14.219 -12.008 1 98.69 189 MET B O 1
ATOM 4087 N N . GLY B 1 190 ? 11.672 -14.406 -9.781 1 98.75 190 GLY B N 1
ATOM 4088 C CA . GLY B 1 190 ? 11.648 -12.969 -9.602 1 98.75 190 GLY B CA 1
ATOM 4089 C C . GLY B 1 190 ? 12.922 -12.289 -10.078 1 98.75 190 GLY B C 1
ATOM 4090 O O . GLY B 1 190 ? 12.867 -11.242 -10.734 1 98.75 190 GLY B O 1
ATOM 4091 N N . ILE B 1 191 ? 14.047 -12.852 -9.766 1 98.75 191 ILE B N 1
ATOM 4092 C CA . ILE B 1 191 ? 15.344 -12.297 -10.148 1 98.75 191 ILE B CA 1
ATOM 4093 C C . ILE B 1 191 ? 15.484 -12.344 -11.672 1 98.75 191 ILE B C 1
ATOM 4095 O O . ILE B 1 191 ? 15.805 -11.328 -12.297 1 98.75 191 ILE B O 1
ATOM 4099 N N . LYS B 1 192 ? 15.195 -13.516 -12.273 1 98.81 192 LYS B N 1
ATOM 4100 C CA . LYS B 1 192 ? 15.336 -13.672 -13.719 1 98.81 192 LYS B CA 1
ATOM 4101 C C . LYS B 1 192 ? 14.461 -12.672 -14.469 1 98.81 192 LYS B C 1
ATOM 4103 O O . LYS B 1 192 ? 14.914 -12.023 -15.414 1 98.81 192 LYS B O 1
ATOM 4108 N N . LEU B 1 193 ? 13.234 -12.547 -14.031 1 98.81 193 LEU B N 1
ATOM 4109 C CA . LEU B 1 193 ? 12.258 -11.711 -14.727 1 98.81 193 LEU B CA 1
ATOM 4110 C C . LEU B 1 193 ? 12.594 -10.234 -14.57 1 98.81 193 LEU B C 1
ATOM 4112 O O . LEU B 1 193 ? 12.586 -9.477 -15.547 1 98.81 193 LEU B O 1
ATOM 4116 N N . ALA B 1 194 ? 12.891 -9.805 -13.344 1 98.75 194 ALA B N 1
ATOM 4117 C CA . ALA B 1 194 ? 13.25 -8.406 -13.109 1 98.75 194 ALA B CA 1
ATOM 4118 C C . ALA B 1 194 ? 14.477 -8.008 -13.93 1 98.75 194 ALA B C 1
ATOM 4120 O O . ALA B 1 194 ? 14.523 -6.926 -14.508 1 98.75 194 ALA B O 1
ATOM 4121 N N . HIS B 1 195 ? 15.453 -8.93 -13.953 1 98.56 195 HIS B N 1
ATOM 4122 C CA . HIS B 1 195 ? 16.656 -8.695 -14.742 1 98.56 195 HIS B CA 1
ATOM 4123 C C . HIS B 1 195 ? 16.312 -8.523 -16.219 1 98.56 195 HIS B C 1
ATOM 4125 O O . HIS B 1 195 ? 16.781 -7.582 -16.859 1 98.56 195 HIS B O 1
ATOM 4131 N N . ALA B 1 196 ? 15.516 -9.391 -16.719 1 98.5 196 ALA B N 1
ATOM 4132 C CA . ALA B 1 196 ? 15.148 -9.359 -18.141 1 98.5 196 ALA B CA 1
ATOM 4133 C C . ALA B 1 196 ? 14.344 -8.109 -18.469 1 98.5 196 ALA B C 1
ATOM 4135 O O . ALA B 1 196 ? 14.383 -7.621 -19.594 1 98.5 196 ALA B O 1
ATOM 4136 N N . MET B 1 197 ? 13.664 -7.566 -17.484 1 98.44 197 MET B N 1
ATOM 4137 C CA . MET B 1 197 ? 12.867 -6.355 -17.672 1 98.44 197 MET B CA 1
ATOM 4138 C C . MET B 1 197 ? 13.758 -5.117 -17.672 1 98.44 197 MET B C 1
ATOM 4140 O O . MET B 1 197 ? 13.297 -4.02 -18 1 98.44 197 MET B O 1
ATOM 4144 N N . GLY B 1 198 ? 15 -5.293 -17.312 1 98.25 198 GLY B N 1
ATOM 4145 C CA . GLY B 1 198 ? 15.961 -4.199 -17.375 1 98.25 198 GLY B CA 1
ATOM 4146 C C . GLY B 1 198 ? 16.156 -3.504 -16.031 1 98.25 198 GLY B C 1
ATOM 4147 O O . GLY B 1 198 ? 16.688 -2.395 -15.977 1 98.25 198 GLY B O 1
ATOM 4148 N N . ALA B 1 199 ? 15.75 -4.117 -14.938 1 98.56 199 ALA B N 1
ATOM 4149 C CA . ALA B 1 199 ? 15.914 -3.543 -13.602 1 98.56 199 ALA B CA 1
ATOM 4150 C C . ALA B 1 199 ? 17.328 -3.748 -13.086 1 98.56 199 ALA B C 1
ATOM 4152 O O . ALA B 1 199 ? 18.047 -4.637 -13.555 1 98.56 199 ALA B O 1
ATOM 4153 N N . HIS B 1 200 ? 17.781 -2.836 -12.242 1 98.62 200 HIS B N 1
ATOM 4154 C CA . HIS B 1 200 ? 18.875 -3.148 -11.344 1 98.62 200 HIS B CA 1
ATOM 4155 C C . HIS B 1 200 ? 18.422 -4.016 -10.18 1 98.62 200 HIS B C 1
ATOM 4157 O O . HIS B 1 200 ? 17.734 -3.527 -9.273 1 98.62 200 HIS B O 1
ATOM 4163 N N . VAL B 1 201 ? 18.781 -5.262 -10.172 1 98.75 201 VAL B N 1
ATOM 4164 C CA . VAL B 1 201 ? 18.188 -6.246 -9.273 1 98.75 201 VAL B CA 1
ATOM 4165 C C . VAL B 1 201 ? 19.094 -6.473 -8.07 1 98.75 201 VAL B C 1
ATOM 4167 O O . VAL B 1 201 ? 20.281 -6.789 -8.234 1 98.75 201 VAL B O 1
ATOM 4170 N N . VAL B 1 202 ? 18.562 -6.293 -6.914 1 98.81 202 VAL B N 1
ATOM 4171 C CA . VAL B 1 202 ? 19.234 -6.637 -5.664 1 98.81 202 VAL B CA 1
ATOM 4172 C C . VAL B 1 202 ? 18.516 -7.801 -4.992 1 98.81 202 VAL B C 1
ATOM 4174 O O . VAL B 1 202 ? 17.344 -7.688 -4.637 1 98.81 202 VAL B O 1
ATOM 4177 N N . ALA B 1 203 ? 19.172 -8.898 -4.824 1 98.69 203 ALA B N 1
ATOM 4178 C CA . ALA B 1 203 ? 18.594 -10.07 -4.164 1 98.69 203 ALA B CA 1
ATOM 4179 C C . ALA B 1 203 ? 18.906 -10.078 -2.674 1 98.69 203 ALA B C 1
ATOM 4181 O O . ALA B 1 203 ? 20.047 -9.82 -2.277 1 98.69 203 ALA B O 1
ATOM 4182 N N . PHE B 1 204 ? 17.922 -10.305 -1.869 1 98.44 204 PHE B N 1
ATOM 4183 C CA . PHE B 1 204 ? 18.094 -10.422 -0.426 1 98.44 204 PHE B CA 1
ATOM 4184 C C . PHE B 1 204 ? 18.062 -11.891 -0.002 1 98.44 204 PHE B C 1
ATOM 4186 O O . PHE B 1 204 ? 17.188 -12.648 -0.423 1 98.44 204 PHE B O 1
ATOM 4193 N N . THR B 1 205 ? 18.984 -12.297 0.762 1 95.62 205 THR B N 1
ATOM 4194 C CA . THR B 1 205 ? 19.078 -13.648 1.304 1 95.62 205 THR B CA 1
ATOM 4195 C C . THR B 1 205 ? 19.578 -13.625 2.74 1 95.62 205 THR B C 1
ATOM 4197 O O . THR B 1 205 ? 20.109 -12.602 3.201 1 95.62 205 THR B O 1
ATOM 4200 N N . THR B 1 206 ? 19.297 -14.656 3.443 1 91.62 206 THR B N 1
ATOM 4201 C CA . THR B 1 206 ? 19.875 -14.797 4.781 1 91.62 206 THR B CA 1
ATOM 4202 C C . THR B 1 206 ? 21.078 -15.719 4.758 1 91.62 206 THR B C 1
ATOM 4204 O O . THR B 1 206 ? 21.781 -15.867 5.766 1 91.62 206 THR B O 1
ATOM 4207 N N . SER B 1 207 ? 21.344 -16.328 3.586 1 88.56 207 SER B N 1
ATOM 4208 C CA . SER B 1 207 ? 22.406 -17.312 3.465 1 88.56 207 SER B CA 1
ATOM 4209 C C . SER B 1 207 ? 23.5 -16.844 2.498 1 88.56 207 SER B C 1
ATOM 4211 O O . SER B 1 207 ? 23.219 -16.609 1.319 1 88.56 207 SER B O 1
ATOM 4213 N N . GLU B 1 208 ? 24.703 -16.844 2.967 1 89 208 GLU B N 1
ATOM 4214 C CA . GLU B 1 208 ? 25.828 -16.438 2.115 1 89 208 GLU B CA 1
ATOM 4215 C C . GLU B 1 208 ? 26.047 -17.438 0.988 1 89 208 GLU B C 1
ATOM 4217 O O . GLU B 1 208 ? 26.5 -17.078 -0.099 1 89 208 GLU B O 1
ATOM 4222 N N . SER B 1 209 ? 25.609 -18.625 1.252 1 86.75 209 SER B N 1
ATOM 4223 C CA . SER B 1 209 ? 25.828 -19.688 0.275 1 86.75 209 SER B CA 1
ATOM 4224 C C . SER B 1 209 ? 25 -19.453 -0.982 1 86.75 209 SER B C 1
ATOM 4226 O O . SER B 1 209 ? 25.281 -20.031 -2.031 1 86.75 209 SER B O 1
ATOM 4228 N N . LYS B 1 210 ? 24.031 -18.594 -0.909 1 89.69 210 LYS B N 1
ATOM 4229 C CA . LYS B 1 210 ? 23.141 -18.375 -2.043 1 89.69 210 LYS B CA 1
ATOM 4230 C C . LYS B 1 210 ? 23.578 -17.156 -2.854 1 89.69 210 LYS B C 1
ATOM 4232 O O . LYS B 1 210 ? 22.984 -16.844 -3.891 1 89.69 210 LYS B O 1
ATOM 4237 N N . ARG B 1 211 ? 24.578 -16.469 -2.449 1 93.06 211 ARG B N 1
ATOM 4238 C CA . ARG B 1 211 ? 25 -15.227 -3.084 1 93.06 211 ARG B CA 1
ATOM 4239 C C . ARG B 1 211 ? 25.359 -15.453 -4.551 1 93.06 211 ARG B C 1
ATOM 4241 O O . ARG B 1 211 ? 24.828 -14.773 -5.434 1 93.06 211 ARG B O 1
ATOM 4248 N N . GLU B 1 212 ? 26.188 -16.406 -4.77 1 93.81 212 GLU B N 1
ATOM 4249 C CA . GLU B 1 212 ? 26.625 -16.656 -6.137 1 93.81 212 GLU B CA 1
ATOM 4250 C C . GLU B 1 212 ? 25.484 -17.188 -7.004 1 93.81 212 GLU B C 1
ATOM 4252 O O . GLU B 1 212 ? 25.406 -16.844 -8.188 1 93.81 212 GLU B O 1
ATOM 4257 N N . ALA B 1 213 ? 24.688 -17.984 -6.379 1 94.12 213 ALA B N 1
ATOM 4258 C CA . ALA B 1 213 ? 23.531 -18.484 -7.109 1 94.12 213 ALA B CA 1
ATOM 4259 C C . ALA B 1 213 ? 22.625 -17.328 -7.559 1 94.12 213 ALA B C 1
ATOM 4261 O O . ALA B 1 213 ? 22.141 -17.328 -8.688 1 94.12 213 ALA B O 1
ATOM 4262 N N . ALA B 1 214 ? 22.453 -16.359 -6.711 1 96.75 214 ALA B N 1
ATOM 4263 C CA . ALA B 1 214 ? 21.609 -15.219 -7.035 1 96.75 214 ALA B CA 1
ATOM 4264 C C . ALA B 1 214 ? 22.203 -14.398 -8.18 1 96.75 214 ALA B C 1
ATOM 4266 O O . ALA B 1 214 ? 21.469 -13.938 -9.062 1 96.75 214 ALA B O 1
ATOM 4267 N N . LYS B 1 215 ? 23.469 -14.273 -8.156 1 97.75 215 LYS B N 1
ATOM 4268 C CA . LYS B 1 215 ? 24.141 -13.547 -9.234 1 97.75 215 LYS B CA 1
ATOM 4269 C C . LYS B 1 215 ? 24 -14.281 -10.562 1 97.75 215 LYS B C 1
ATOM 4271 O O . LYS B 1 215 ? 23.781 -13.648 -11.602 1 97.75 215 LYS B O 1
ATOM 4276 N N . ALA B 1 216 ? 24.109 -15.578 -10.477 1 97.19 216 ALA B N 1
ATOM 4277 C CA . ALA B 1 216 ? 23.969 -16.391 -11.68 1 97.19 216 ALA B CA 1
ATOM 4278 C C . ALA B 1 216 ? 22.562 -16.281 -12.258 1 97.19 216 ALA B C 1
ATOM 4280 O O . ALA B 1 216 ? 22.375 -16.422 -13.469 1 97.19 216 ALA B O 1
ATOM 4281 N N . LEU B 1 217 ? 21.641 -15.977 -11.391 1 98 217 LEU B N 1
ATOM 4282 C CA . LEU B 1 217 ? 20.25 -15.844 -11.82 1 98 217 LEU B CA 1
ATOM 4283 C C . LEU B 1 217 ? 20.016 -14.484 -12.477 1 98 217 LEU B C 1
ATOM 4285 O O . LEU B 1 217 ? 19 -14.281 -13.148 1 98 217 LEU B O 1
ATOM 4289 N N . GLY B 1 218 ? 20.875 -13.477 -12.227 1 98.12 218 GLY B N 1
ATOM 4290 C CA . GLY B 1 218 ? 20.734 -12.18 -12.867 1 98.12 218 GLY B CA 1
ATOM 4291 C C . GLY B 1 218 ? 20.75 -11.023 -11.883 1 98.12 218 GLY B C 1
ATOM 4292 O O . GLY B 1 218 ? 20.625 -9.867 -12.273 1 98.12 218 GLY B O 1
ATOM 4293 N N . ALA B 1 219 ? 20.984 -11.289 -10.617 1 98.62 219 ALA B N 1
ATOM 4294 C CA . ALA B 1 219 ? 21.062 -10.219 -9.633 1 98.62 219 ALA B CA 1
ATOM 4295 C C . ALA B 1 219 ? 22.312 -9.367 -9.836 1 98.62 219 ALA B C 1
ATOM 4297 O O . ALA B 1 219 ? 23.406 -9.906 -10.047 1 98.62 219 ALA B O 1
ATOM 4298 N N . ASP B 1 220 ? 22.141 -8.109 -9.812 1 98.31 220 ASP B N 1
ATOM 4299 C CA . ASP B 1 220 ? 23.297 -7.207 -9.891 1 98.31 220 ASP B CA 1
ATOM 4300 C C . ASP B 1 220 ? 24.031 -7.141 -8.562 1 98.31 220 ASP B C 1
ATOM 4302 O O . ASP B 1 220 ? 25.266 -7.02 -8.531 1 98.31 220 ASP B O 1
ATOM 4306 N N . GLU B 1 221 ? 23.312 -7.184 -7.508 1 98.25 221 GLU B N 1
ATOM 4307 C CA . GLU B 1 221 ? 23.828 -7.18 -6.148 1 98.25 221 GLU B CA 1
ATOM 4308 C C . GLU B 1 221 ? 23.094 -8.188 -5.27 1 98.25 221 GLU B C 1
ATOM 4310 O O . GLU B 1 221 ? 21.969 -8.578 -5.57 1 98.25 221 GLU B O 1
ATOM 4315 N N . VAL B 1 222 ? 23.812 -8.617 -4.238 1 98.31 222 VAL B N 1
ATOM 4316 C CA . VAL B 1 222 ? 23.219 -9.5 -3.242 1 98.31 222 VAL B CA 1
ATOM 4317 C C . VAL B 1 222 ? 23.469 -8.945 -1.842 1 98.31 222 VAL B C 1
ATOM 4319 O O . VAL B 1 222 ? 24.562 -8.5 -1.528 1 98.31 222 VAL B O 1
ATOM 4322 N N . VAL B 1 223 ? 22.391 -8.906 -1.064 1 98.06 223 VAL B N 1
ATOM 4323 C CA . VAL B 1 223 ? 22.453 -8.398 0.302 1 98.06 223 VAL B CA 1
ATOM 4324 C C . VAL B 1 223 ? 22.078 -9.508 1.282 1 98.06 223 VAL B C 1
ATOM 4326 O O . VAL B 1 223 ? 21.062 -10.188 1.1 1 98.06 223 VAL B O 1
ATOM 4329 N N . ASN B 1 224 ? 22.938 -9.734 2.248 1 96.75 224 ASN B N 1
ATOM 4330 C CA . ASN B 1 224 ? 22.547 -10.562 3.385 1 96.75 224 ASN B CA 1
ATOM 4331 C C . ASN B 1 224 ? 21.719 -9.766 4.387 1 96.75 224 ASN B C 1
ATOM 4333 O O . ASN B 1 224 ? 22.234 -8.875 5.062 1 96.75 224 ASN B O 1
ATOM 4337 N N . SER B 1 225 ? 20.453 -10.086 4.527 1 95.44 225 SER B N 1
ATOM 4338 C CA . SER B 1 225 ? 19.516 -9.289 5.305 1 95.44 225 SER B CA 1
ATOM 4339 C C . SER B 1 225 ? 19.859 -9.312 6.789 1 95.44 225 SER B C 1
ATOM 4341 O O . SER B 1 225 ? 19.328 -8.516 7.566 1 95.44 225 SER B O 1
ATOM 4343 N N . ARG B 1 226 ? 20.766 -10.164 7.191 1 94.44 226 ARG B N 1
ATOM 4344 C CA . ARG B 1 226 ? 21.219 -10.211 8.578 1 94.44 226 ARG B CA 1
ATOM 4345 C C . ARG B 1 226 ? 22.406 -9.273 8.805 1 94.44 226 ARG B C 1
ATOM 4347 O O . ARG B 1 226 ? 22.797 -9.039 9.945 1 94.44 226 ARG B O 1
ATOM 4354 N N . ASN B 1 227 ? 23.031 -8.883 7.781 1 95.56 227 ASN B N 1
ATOM 4355 C CA . ASN B 1 227 ? 24.125 -7.934 7.852 1 95.56 227 ASN B CA 1
ATOM 4356 C C . ASN B 1 227 ? 23.641 -6.492 7.844 1 95.56 227 ASN B C 1
ATOM 4358 O O . ASN B 1 227 ? 23.266 -5.961 6.797 1 95.56 227 ASN B O 1
ATOM 4362 N N . ALA B 1 228 ? 23.703 -5.805 8.945 1 95.5 228 ALA B N 1
ATOM 4363 C CA . ALA B 1 228 ? 23.156 -4.465 9.133 1 95.5 228 ALA B CA 1
ATOM 4364 C C . ALA B 1 228 ? 23.844 -3.455 8.211 1 95.5 228 ALA B C 1
ATOM 4366 O O . ALA B 1 228 ? 23.188 -2.551 7.68 1 95.5 228 ALA B O 1
ATOM 4367 N N . ASP B 1 229 ? 25.109 -3.605 8.031 1 96.88 229 ASP B N 1
ATOM 4368 C CA . ASP B 1 229 ? 25.844 -2.676 7.184 1 96.88 229 ASP B CA 1
ATOM 4369 C C . ASP B 1 229 ? 25.391 -2.77 5.73 1 96.88 229 ASP B C 1
ATOM 4371 O O . ASP B 1 229 ? 25.234 -1.749 5.059 1 96.88 229 ASP B O 1
ATOM 4375 N N . GLU B 1 230 ? 25.219 -3.996 5.207 1 96.81 230 GLU B N 1
ATOM 4376 C CA . GLU B 1 230 ? 24.734 -4.18 3.842 1 96.81 230 GLU B CA 1
ATOM 4377 C C . GLU B 1 230 ? 23.328 -3.596 3.672 1 96.81 230 GLU B C 1
ATOM 4379 O O . GLU B 1 230 ? 23.031 -2.982 2.645 1 96.81 230 GLU B O 1
ATOM 4384 N N . MET B 1 231 ? 22.516 -3.801 4.688 1 97.56 231 MET B N 1
ATOM 4385 C CA . MET B 1 231 ? 21.141 -3.287 4.637 1 97.56 231 MET B CA 1
ATOM 4386 C C . MET B 1 231 ? 21.141 -1.763 4.629 1 97.56 231 MET B C 1
ATOM 4388 O O . MET B 1 231 ? 20.438 -1.146 3.814 1 97.56 231 MET B O 1
ATOM 4392 N N . VAL B 1 232 ? 21.906 -1.104 5.496 1 97.19 232 VAL B N 1
ATOM 4393 C CA . VAL B 1 232 ? 21.953 0.346 5.656 1 97.19 232 VAL B CA 1
ATOM 4394 C C . VAL B 1 232 ? 22.422 0.997 4.359 1 97.19 232 VAL B C 1
ATOM 4396 O O . VAL B 1 232 ? 21.969 2.082 3.996 1 97.19 232 VAL B O 1
ATOM 4399 N N . ALA B 1 233 ? 23.281 0.277 3.611 1 97.56 233 ALA B N 1
ATOM 4400 C CA . ALA B 1 233 ? 23.844 0.797 2.369 1 97.56 233 ALA B CA 1
ATOM 4401 C C . ALA B 1 233 ? 22.766 1.013 1.319 1 97.56 233 ALA B C 1
ATOM 4403 O O . ALA B 1 233 ? 22.969 1.725 0.335 1 97.56 233 ALA B O 1
ATOM 4404 N N . HIS B 1 234 ? 21.562 0.429 1.54 1 98.19 234 HIS B N 1
ATOM 4405 C CA . HIS B 1 234 ? 20.531 0.484 0.516 1 98.19 234 HIS B CA 1
ATOM 4406 C C . HIS B 1 234 ? 19.297 1.234 1.018 1 98.19 234 HIS B C 1
ATOM 4408 O O . HIS B 1 234 ? 18.25 1.196 0.383 1 98.19 234 HIS B O 1
ATOM 4414 N N . VAL B 1 235 ? 19.406 1.904 2.145 1 97.75 235 VAL B N 1
ATOM 4415 C CA . VAL B 1 235 ? 18.266 2.615 2.727 1 97.75 235 VAL B CA 1
ATOM 4416 C C . VAL B 1 235 ? 17.719 3.623 1.72 1 97.75 235 VAL B C 1
ATOM 4418 O O . VAL B 1 235 ? 18.484 4.324 1.053 1 97.75 235 VAL B O 1
ATOM 4421 N N . LYS B 1 236 ? 16.391 3.629 1.487 1 97.56 236 LYS B N 1
ATOM 4422 C CA . LYS B 1 236 ? 15.664 4.57 0.645 1 97.56 236 LYS B CA 1
ATOM 4423 C C . LYS B 1 236 ? 16.203 4.559 -0.785 1 97.56 236 LYS B C 1
ATOM 4425 O O . LYS B 1 236 ? 16.344 5.613 -1.403 1 97.56 236 LYS B O 1
ATOM 4430 N N . SER B 1 237 ? 16.453 3.346 -1.312 1 98.12 237 SER B N 1
ATOM 4431 C CA . SER B 1 237 ? 17.078 3.32 -2.629 1 98.12 237 SER B CA 1
ATOM 4432 C C . SER B 1 237 ? 16.281 2.461 -3.604 1 98.12 237 SER B C 1
ATOM 4434 O O . SER B 1 237 ? 16.578 2.434 -4.801 1 98.12 237 SER B O 1
ATOM 4436 N N . PHE B 1 238 ? 15.258 1.745 -3.135 1 98.75 238 PHE B N 1
ATOM 4437 C CA . PHE B 1 238 ? 14.531 0.83 -4.004 1 98.75 238 PHE B CA 1
ATOM 4438 C C . PHE B 1 238 ? 13.258 1.479 -4.527 1 98.75 238 PHE B C 1
ATOM 4440 O O . PHE B 1 238 ? 12.523 2.123 -3.773 1 98.75 238 PHE B O 1
ATOM 4447 N N . ASP B 1 239 ? 13.008 1.326 -5.793 1 98.62 239 ASP B N 1
ATOM 4448 C CA . ASP B 1 239 ? 11.734 1.728 -6.391 1 98.62 239 ASP B CA 1
ATOM 4449 C C . ASP B 1 239 ? 10.633 0.725 -6.062 1 98.62 239 ASP B C 1
ATOM 4451 O O . ASP B 1 239 ? 9.469 1.1 -5.926 1 98.62 239 ASP B O 1
ATOM 4455 N N . PHE B 1 240 ? 11.039 -0.504 -5.969 1 98.81 240 PHE B N 1
ATOM 4456 C CA . PHE B 1 240 ? 10.094 -1.603 -5.777 1 98.81 240 PHE B CA 1
ATOM 4457 C C . PHE B 1 240 ? 10.781 -2.795 -5.121 1 98.81 240 PHE B C 1
ATOM 4459 O O . PHE B 1 240 ? 11.953 -3.076 -5.398 1 98.81 240 PHE B O 1
ATOM 4466 N N . ILE B 1 241 ? 10.031 -3.529 -4.234 1 98.88 241 ILE B N 1
ATOM 4467 C CA . ILE B 1 241 ? 10.539 -4.754 -3.627 1 98.88 241 ILE B CA 1
ATOM 4468 C C . ILE B 1 241 ? 9.508 -5.871 -3.781 1 98.88 241 ILE B C 1
ATOM 4470 O O . ILE B 1 241 ? 8.352 -5.715 -3.398 1 98.88 241 ILE B O 1
ATOM 4474 N N . LEU B 1 242 ? 9.898 -6.902 -4.395 1 98.81 242 LEU B N 1
ATOM 4475 C CA . LEU B 1 242 ? 9.125 -8.141 -4.469 1 98.81 242 LEU B CA 1
ATOM 4476 C C . LEU B 1 242 ? 9.492 -9.078 -3.32 1 98.81 242 LEU B C 1
ATOM 4478 O O . LEU B 1 242 ? 10.617 -9.586 -3.26 1 98.81 242 LEU B O 1
ATOM 4482 N N . ASN B 1 243 ? 8.586 -9.297 -2.42 1 98.62 243 ASN B N 1
ATOM 4483 C CA . ASN B 1 243 ? 8.82 -10.164 -1.273 1 98.62 243 ASN B CA 1
ATOM 4484 C C . ASN B 1 243 ? 8.188 -11.539 -1.475 1 98.62 243 ASN B C 1
ATOM 4486 O O . ASN B 1 243 ? 6.965 -11.672 -1.479 1 98.62 243 ASN B O 1
ATOM 4490 N N . THR B 1 244 ? 9.016 -12.562 -1.615 1 97.25 244 THR B N 1
ATOM 4491 C CA . THR B 1 244 ? 8.539 -13.898 -1.952 1 97.25 244 THR B CA 1
ATOM 4492 C C . THR B 1 244 ? 8.602 -14.82 -0.737 1 97.25 244 THR B C 1
ATOM 4494 O O . THR B 1 244 ? 8.375 -16.031 -0.851 1 97.25 244 THR B O 1
ATOM 4497 N N . VAL B 1 245 ? 8.883 -14.312 0.416 1 94.56 245 VAL B N 1
ATOM 4498 C CA . VAL B 1 245 ? 9.07 -15.109 1.622 1 94.56 245 VAL B CA 1
ATOM 4499 C C . VAL B 1 245 ? 7.715 -15.461 2.225 1 94.56 245 VAL B C 1
ATOM 4501 O O . VAL B 1 245 ? 6.887 -14.586 2.475 1 94.56 245 VAL B O 1
ATOM 4504 N N . ALA B 1 246 ? 7.496 -16.703 2.473 1 90.56 246 ALA B N 1
ATOM 4505 C CA . ALA B 1 246 ? 6.219 -17.188 3.002 1 90.56 246 ALA B CA 1
ATOM 4506 C C . ALA B 1 246 ? 6.328 -17.516 4.488 1 90.56 246 ALA B C 1
ATOM 4508 O O . ALA B 1 246 ? 5.562 -18.328 5.008 1 90.56 246 ALA B O 1
ATOM 4509 N N . ALA B 1 247 ? 7.242 -17.016 5.184 1 91.25 247 ALA B N 1
ATOM 4510 C CA . ALA B 1 247 ? 7.414 -17.172 6.625 1 91.25 247 ALA B CA 1
ATOM 4511 C C . ALA B 1 247 ? 7.348 -15.812 7.324 1 91.25 247 ALA B C 1
ATOM 4513 O O . ALA B 1 247 ? 7.738 -14.789 6.75 1 91.25 247 ALA B O 1
ATOM 4514 N N . PRO B 1 248 ? 6.828 -15.859 8.562 1 94.12 248 PRO B N 1
ATOM 4515 C CA . PRO B 1 248 ? 6.758 -14.586 9.281 1 94.12 248 PRO B CA 1
ATOM 4516 C C . PRO B 1 248 ? 8.125 -13.922 9.438 1 94.12 248 PRO B C 1
ATOM 4518 O O . PRO B 1 248 ? 9.117 -14.594 9.711 1 94.12 248 PRO B O 1
ATOM 4521 N N . HIS B 1 249 ? 8.188 -12.656 9.227 1 94.75 249 HIS B N 1
ATOM 4522 C CA . HIS B 1 249 ? 9.391 -11.852 9.375 1 94.75 249 HIS B CA 1
ATOM 4523 C C . HIS B 1 249 ? 9.047 -10.375 9.523 1 94.75 249 HIS B C 1
ATOM 4525 O O . HIS B 1 249 ? 7.871 -10.008 9.594 1 94.75 249 HIS B O 1
ATOM 4531 N N . ASN B 1 250 ? 10.039 -9.578 9.75 1 95.75 250 ASN B N 1
ATOM 4532 C CA . ASN B 1 250 ? 9.836 -8.141 9.945 1 95.75 250 ASN B CA 1
ATOM 4533 C C . ASN B 1 250 ? 9.828 -7.395 8.617 1 95.75 250 ASN B C 1
ATOM 4535 O O . ASN B 1 250 ? 10.883 -7.184 8.008 1 95.75 250 ASN B O 1
ATOM 4539 N N . LEU B 1 251 ? 8.68 -6.926 8.148 1 96.88 251 LEU B N 1
ATOM 4540 C CA . LEU B 1 251 ? 8.547 -6.234 6.871 1 96.88 251 LEU B CA 1
ATOM 4541 C C . LEU B 1 251 ? 9.25 -4.883 6.91 1 96.88 251 LEU B C 1
ATOM 4543 O O . LEU B 1 251 ? 9.68 -4.371 5.871 1 96.88 251 LEU B O 1
ATOM 4547 N N . ASP B 1 252 ? 9.414 -4.309 8.086 1 96.5 252 ASP B N 1
ATOM 4548 C CA . ASP B 1 252 ? 10 -2.98 8.227 1 96.5 252 ASP B CA 1
ATOM 4549 C C . ASP B 1 252 ? 11.461 -2.98 7.785 1 96.5 252 ASP B C 1
ATOM 4551 O O . ASP B 1 252 ? 11.984 -1.956 7.34 1 96.5 252 ASP B O 1
ATOM 4555 N N . ASP B 1 253 ? 12.094 -4.145 7.938 1 96.88 253 ASP B N 1
ATOM 4556 C CA . ASP B 1 253 ? 13.469 -4.258 7.477 1 96.88 253 ASP B CA 1
ATOM 4557 C C . ASP B 1 253 ? 13.586 -3.914 5.992 1 96.88 253 ASP B C 1
ATOM 4559 O O . ASP B 1 253 ? 14.633 -3.453 5.535 1 96.88 253 ASP B O 1
ATOM 4563 N N . PHE B 1 254 ? 12.492 -4.051 5.277 1 98.12 254 PHE B N 1
ATOM 4564 C CA . PHE B 1 254 ? 12.523 -3.859 3.832 1 98.12 254 PHE B CA 1
ATOM 4565 C C . PHE B 1 254 ? 11.781 -2.592 3.436 1 98.12 254 PHE B C 1
ATOM 4567 O O . PHE B 1 254 ? 12.188 -1.891 2.508 1 98.12 254 PHE B O 1
ATOM 4574 N N . THR B 1 255 ? 10.703 -2.273 4.133 1 97.88 255 THR B N 1
ATOM 4575 C CA . THR B 1 255 ? 9.93 -1.083 3.785 1 97.88 255 THR B CA 1
ATOM 4576 C C . THR B 1 255 ? 10.797 0.171 3.898 1 97.88 255 THR B C 1
ATOM 4578 O O . THR B 1 255 ? 10.641 1.107 3.111 1 97.88 255 THR B O 1
ATOM 4581 N N . THR B 1 256 ? 11.734 0.221 4.863 1 97.69 256 THR B N 1
ATOM 4582 C CA . THR B 1 256 ? 12.586 1.386 5.082 1 97.69 256 THR B CA 1
ATOM 4583 C C . THR B 1 256 ? 13.586 1.549 3.938 1 97.69 256 THR B C 1
ATOM 4585 O O . THR B 1 256 ? 14.211 2.6 3.803 1 97.69 256 THR B O 1
ATOM 4588 N N . LEU B 1 257 ? 13.734 0.504 3.109 1 98.56 257 LEU B N 1
ATOM 4589 C CA . LEU B 1 257 ? 14.664 0.543 1.986 1 98.56 257 LEU B CA 1
ATOM 4590 C C . LEU B 1 257 ? 14.023 1.208 0.772 1 98.56 257 LEU B C 1
ATOM 4592 O O . LEU B 1 257 ? 14.719 1.556 -0.188 1 98.56 257 LEU B O 1
ATOM 4596 N N . LEU B 1 258 ? 12.734 1.369 0.789 1 98.69 258 LEU B N 1
ATOM 4597 C CA . LEU B 1 258 ? 11.992 1.901 -0.345 1 98.69 258 LEU B CA 1
ATOM 4598 C C . LEU B 1 258 ? 12.18 3.41 -0.463 1 98.69 258 LEU B C 1
ATOM 4600 O O . LEU B 1 258 ? 12.227 4.113 0.548 1 98.69 258 LEU B O 1
ATOM 4604 N N . LYS B 1 259 ? 12.273 3.865 -1.711 1 97.88 259 LYS B N 1
ATOM 4605 C CA . LYS B 1 259 ? 12.156 5.289 -2.014 1 97.88 259 LYS B CA 1
ATOM 4606 C C . LYS B 1 259 ? 10.75 5.801 -1.72 1 97.88 259 LYS B C 1
ATOM 4608 O O . LYS B 1 259 ? 9.859 5.02 -1.375 1 97.88 259 LYS B O 1
ATOM 4613 N N . ARG B 1 260 ? 10.633 7.129 -1.813 1 97.62 260 ARG B N 1
ATOM 4614 C CA . ARG B 1 260 ? 9.297 7.715 -1.808 1 97.62 260 ARG B CA 1
ATOM 4615 C C . ARG B 1 260 ? 8.406 7.051 -2.848 1 97.62 260 ARG B C 1
ATOM 4617 O O . ARG B 1 260 ? 8.836 6.801 -3.975 1 97.62 260 ARG B O 1
ATOM 4624 N N . ASP B 1 261 ? 7.152 6.746 -2.488 1 97.75 261 ASP B N 1
ATOM 4625 C CA . ASP B 1 261 ? 6.137 6.164 -3.359 1 97.75 261 ASP B CA 1
ATOM 4626 C C . ASP B 1 261 ? 6.445 4.695 -3.656 1 97.75 261 ASP B C 1
ATOM 4628 O O . ASP B 1 261 ? 5.773 4.07 -4.48 1 97.75 261 ASP B O 1
ATOM 4632 N N . GLY B 1 262 ? 7.531 4.148 -3.045 1 98.38 262 GLY B N 1
ATOM 4633 C CA . GLY B 1 262 ? 7.871 2.754 -3.27 1 98.38 262 GLY B CA 1
ATOM 4634 C C . GLY B 1 262 ? 6.863 1.789 -2.676 1 98.38 262 GLY B C 1
ATOM 4635 O O . GLY B 1 262 ? 6.141 2.137 -1.738 1 98.38 262 GLY B O 1
ATOM 4636 N N . THR B 1 263 ? 6.832 0.562 -3.188 1 98.75 263 THR B N 1
ATOM 4637 C CA . THR B 1 263 ? 5.91 -0.469 -2.727 1 98.75 263 THR B CA 1
ATOM 4638 C C . THR B 1 263 ? 6.641 -1.794 -2.52 1 98.75 263 THR B C 1
ATOM 4640 O O . THR B 1 263 ? 7.473 -2.184 -3.338 1 98.75 263 THR B O 1
ATOM 4643 N N . ILE B 1 264 ? 6.422 -2.402 -1.392 1 98.81 264 ILE B N 1
ATOM 4644 C CA . ILE B 1 264 ? 6.766 -3.811 -1.227 1 98.81 264 ILE B CA 1
ATOM 4645 C C . ILE B 1 264 ? 5.531 -4.672 -1.492 1 98.81 264 ILE B C 1
ATOM 4647 O O . ILE B 1 264 ? 4.465 -4.434 -0.927 1 98.81 264 ILE B O 1
ATOM 4651 N N . THR B 1 265 ? 5.652 -5.598 -2.357 1 98.75 265 THR B N 1
ATOM 4652 C CA . THR B 1 265 ? 4.527 -6.465 -2.695 1 98.75 265 THR B CA 1
ATOM 4653 C C . THR B 1 265 ? 4.773 -7.887 -2.195 1 98.75 265 THR B C 1
ATOM 4655 O O . THR B 1 265 ? 5.824 -8.469 -2.455 1 98.75 265 THR B O 1
ATOM 4658 N N . LEU B 1 266 ? 3.812 -8.352 -1.485 1 98.38 266 LEU B N 1
ATOM 4659 C CA . LEU B 1 266 ? 3.852 -9.695 -0.92 1 98.38 266 LEU B CA 1
ATOM 4660 C C . LEU B 1 266 ? 3.182 -10.703 -1.855 1 98.38 266 LEU B C 1
ATOM 4662 O O . LEU B 1 266 ? 2.037 -10.5 -2.266 1 98.38 266 LEU B O 1
ATOM 4666 N N . VAL B 1 267 ? 3.9 -11.773 -2.189 1 97.56 267 VAL B N 1
ATOM 4667 C CA . VAL B 1 267 ? 3.316 -12.828 -3.008 1 97.56 267 VAL B CA 1
ATOM 4668 C C . VAL B 1 267 ? 3.334 -14.148 -2.234 1 97.56 267 VAL B C 1
ATOM 4670 O O . VAL B 1 267 ? 2.697 -15.125 -2.643 1 97.56 267 VAL B O 1
ATOM 4673 N N . GLY B 1 268 ? 4.062 -14.195 -1.144 1 90.25 268 GLY B N 1
ATOM 4674 C CA . GLY B 1 268 ? 4.047 -15.32 -0.223 1 90.25 268 GLY B CA 1
ATOM 4675 C C . GLY B 1 268 ? 3.246 -15.047 1.036 1 90.25 268 GLY B C 1
ATOM 4676 O O . GLY B 1 268 ? 3.373 -13.984 1.644 1 90.25 268 GLY B O 1
ATOM 4677 N N . ALA B 1 269 ? 2.389 -15.984 1.418 1 81.12 269 ALA B N 1
ATOM 4678 C CA . ALA B 1 269 ? 1.604 -15.812 2.639 1 81.12 269 ALA B CA 1
ATOM 4679 C C . ALA B 1 269 ? 2.074 -16.781 3.729 1 81.12 269 ALA B C 1
ATOM 4681 O O . ALA B 1 269 ? 2.055 -18 3.539 1 81.12 269 ALA B O 1
ATOM 4682 N N . PRO B 1 270 ? 2.428 -16.219 4.789 1 84.56 270 PRO B N 1
ATOM 4683 C CA . PRO B 1 270 ? 2.836 -17.078 5.898 1 84.56 270 PRO B CA 1
ATOM 4684 C C . PRO B 1 270 ? 1.648 -17.719 6.617 1 84.56 270 PRO B C 1
ATOM 4686 O O . PRO B 1 270 ? 0.512 -17.266 6.461 1 84.56 270 PRO B O 1
ATOM 4689 N N . ALA B 1 271 ? 1.945 -18.734 7.359 1 79.88 271 ALA B N 1
ATOM 4690 C CA . ALA B 1 271 ? 0.921 -19.406 8.156 1 79.88 271 ALA B CA 1
ATOM 4691 C C . ALA B 1 271 ? 0.439 -18.5 9.289 1 79.88 271 ALA B C 1
ATOM 4693 O O . ALA B 1 271 ? -0.715 -18.594 9.719 1 79.88 271 ALA B O 1
ATOM 4694 N N . THR B 1 272 ? 1.336 -17.688 9.773 1 84.81 272 THR B N 1
ATOM 4695 C CA . THR B 1 272 ? 1.03 -16.688 10.781 1 84.81 272 THR B CA 1
ATOM 4696 C C . THR B 1 272 ? 1.445 -15.297 10.305 1 84.81 272 THR B C 1
ATOM 4698 O O . THR B 1 272 ? 2.359 -15.164 9.484 1 84.81 272 THR B O 1
ATOM 4701 N N . PRO B 1 273 ? 0.779 -14.289 10.82 1 88.44 273 PRO B N 1
ATOM 4702 C CA . PRO B 1 273 ? 1.038 -12.938 10.305 1 88.44 273 PRO B CA 1
ATOM 4703 C C . PRO B 1 273 ? 2.475 -12.484 10.547 1 88.44 273 PRO B C 1
ATOM 4705 O O . PRO B 1 273 ? 3.117 -12.93 11.5 1 88.44 273 PRO B O 1
ATOM 4708 N N . HIS B 1 274 ? 2.93 -11.656 9.695 1 93.69 274 HIS B N 1
ATOM 4709 C CA . HIS B 1 274 ? 4.168 -10.93 9.945 1 93.69 274 HIS B CA 1
ATOM 4710 C C . HIS B 1 274 ? 4.059 -10.086 11.211 1 93.69 274 HIS B C 1
ATOM 4712 O O . HIS B 1 274 ? 2.961 -9.891 11.742 1 93.69 274 HIS B O 1
ATOM 4718 N N . LYS B 1 275 ? 5.234 -9.695 11.688 1 92.19 275 LYS B N 1
ATOM 4719 C CA . LYS B 1 275 ? 5.195 -8.641 12.688 1 92.19 275 LYS B CA 1
ATOM 4720 C C . LYS B 1 275 ? 4.477 -7.402 12.156 1 92.19 275 LYS B C 1
ATOM 4722 O O . LYS B 1 275 ? 4.629 -7.047 10.984 1 92.19 275 LYS B O 1
ATOM 4727 N N . SER B 1 276 ? 3.697 -6.789 13.023 1 93.56 276 SER B N 1
ATOM 4728 C CA . SER B 1 276 ? 2.947 -5.617 12.586 1 93.56 276 SER B CA 1
ATOM 4729 C C . SER B 1 276 ? 3.881 -4.512 12.102 1 93.56 276 SER B C 1
ATOM 4731 O O . SER B 1 276 ? 4.828 -4.141 12.797 1 93.56 276 SER B O 1
ATOM 4733 N N . PRO B 1 277 ? 3.613 -3.963 10.945 1 92.94 277 PRO B N 1
ATOM 4734 C CA . PRO B 1 277 ? 4.465 -2.887 10.438 1 92.94 277 PRO B CA 1
ATOM 4735 C C . PRO B 1 277 ? 4.293 -1.58 11.203 1 92.94 277 PRO B C 1
ATOM 4737 O O . PRO B 1 277 ? 3.203 -1.294 11.703 1 92.94 277 PRO B O 1
ATOM 4740 N N . GLU B 1 278 ? 5.363 -0.87 11.281 1 93.06 278 GLU B N 1
ATOM 4741 C CA . GLU B 1 278 ? 5.297 0.481 11.828 1 93.06 278 GLU B CA 1
ATOM 4742 C C . GLU B 1 278 ? 4.66 1.45 10.836 1 93.06 278 GLU B C 1
ATOM 4744 O O . GLU B 1 278 ? 5.211 1.688 9.758 1 93.06 278 GLU B O 1
ATOM 4749 N N . VAL B 1 279 ? 3.664 2.078 11.258 1 93.88 279 VAL B N 1
ATOM 4750 C CA . VAL B 1 279 ? 2.881 2.951 10.391 1 93.88 279 VAL B CA 1
ATOM 4751 C C . VAL B 1 279 ? 3.738 4.125 9.93 1 93.88 279 VAL B C 1
ATOM 4753 O O . VAL B 1 279 ? 3.65 4.551 8.773 1 93.88 279 VAL B 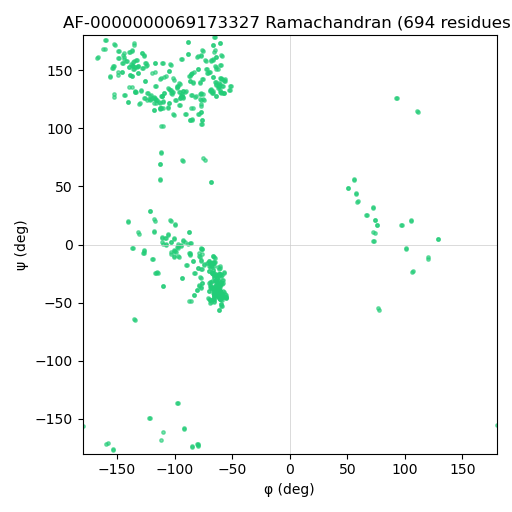O 1
ATOM 4756 N N . PHE B 1 280 ? 4.598 4.605 10.766 1 93.44 280 PHE B N 1
ATOM 4757 C CA . PHE B 1 280 ? 5.422 5.77 10.461 1 93.44 280 PHE B CA 1
ATOM 4758 C C . PHE B 1 280 ? 6.34 5.492 9.281 1 93.44 280 PHE B C 1
ATOM 4760 O O . PHE B 1 280 ? 6.633 6.391 8.484 1 93.44 280 PHE B O 1
ATOM 4767 N N . ASN B 1 281 ? 6.801 4.219 9.109 1 95.06 281 ASN B N 1
ATOM 4768 C CA . ASN B 1 281 ? 7.656 3.846 7.98 1 95.06 281 ASN B CA 1
ATOM 4769 C C . ASN B 1 281 ? 6.938 4.027 6.648 1 95.06 281 ASN B C 1
ATOM 4771 O O . ASN B 1 281 ? 7.57 4.301 5.629 1 95.06 281 ASN B O 1
ATOM 4775 N N . LEU B 1 282 ? 5.613 3.891 6.684 1 97.69 282 LEU B N 1
ATOM 4776 C CA . LEU B 1 282 ? 4.812 4.078 5.477 1 97.69 282 LEU B CA 1
ATOM 4777 C C . LEU B 1 282 ? 4.527 5.559 5.238 1 97.69 282 LEU B C 1
ATOM 4779 O O . LEU B 1 282 ? 4.684 6.051 4.117 1 97.69 282 LEU B O 1
ATOM 4783 N N . ILE B 1 283 ? 4.184 6.293 6.262 1 97.31 283 ILE B N 1
ATOM 4784 C CA . ILE B 1 283 ? 3.734 7.676 6.191 1 97.31 283 ILE B CA 1
ATOM 4785 C C . ILE B 1 283 ? 4.883 8.57 5.723 1 97.31 283 ILE B C 1
ATOM 4787 O O . ILE B 1 283 ? 4.695 9.438 4.867 1 97.31 283 ILE B O 1
ATOM 4791 N N . MET B 1 284 ? 6.066 8.336 6.117 1 96.5 284 MET B N 1
ATOM 4792 C CA . MET B 1 284 ? 7.172 9.289 6.008 1 96.5 284 MET B CA 1
ATOM 4793 C C . MET B 1 284 ? 7.664 9.383 4.57 1 96.5 284 MET B C 1
ATOM 4795 O O . MET B 1 284 ? 8.391 10.32 4.223 1 96.5 284 MET B O 1
ATOM 4799 N N . LYS B 1 285 ? 7.316 8.414 3.748 1 98.06 285 LYS B N 1
ATOM 4800 C CA . LYS B 1 285 ? 7.727 8.453 2.346 1 98.06 285 LYS B CA 1
ATOM 4801 C C . LYS B 1 285 ? 6.602 7.973 1.433 1 98.06 285 LYS B C 1
ATOM 4803 O O . LYS B 1 285 ? 6.855 7.559 0.3 1 98.06 285 LYS B O 1
ATOM 4808 N N . ARG B 1 286 ? 5.359 7.996 1.962 1 98.44 286 ARG B N 1
ATOM 4809 C CA . ARG B 1 286 ? 4.211 7.535 1.187 1 98.44 286 ARG B CA 1
ATOM 4810 C C . ARG B 1 286 ? 4.469 6.156 0.59 1 98.44 286 ARG B C 1
ATOM 4812 O O . ARG B 1 286 ? 4.305 5.957 -0.615 1 98.44 286 ARG B O 1
ATOM 4819 N N . ARG B 1 287 ? 4.934 5.234 1.398 1 98.69 287 ARG B N 1
ATOM 4820 C CA . ARG B 1 287 ? 5.223 3.863 0.998 1 98.69 287 ARG B CA 1
ATOM 4821 C C . ARG B 1 287 ? 3.988 2.979 1.151 1 98.69 287 ARG B C 1
ATOM 4823 O O . ARG B 1 287 ? 3.025 3.357 1.822 1 98.69 287 ARG B O 1
ATOM 4830 N N . ALA B 1 288 ? 4.051 1.811 0.5 1 98.75 288 ALA B N 1
ATOM 4831 C CA . ALA B 1 288 ? 2.898 0.913 0.553 1 98.75 288 ALA B CA 1
ATOM 4832 C C . ALA B 1 288 ? 3.342 -0.538 0.719 1 98.75 288 ALA B C 1
ATOM 4834 O O . ALA B 1 288 ? 4.422 -0.92 0.261 1 98.75 288 ALA B O 1
ATOM 4835 N N . ILE B 1 289 ? 2.57 -1.284 1.423 1 98.56 289 ILE B N 1
ATOM 4836 C CA . ILE B 1 289 ? 2.592 -2.744 1.44 1 98.56 289 ILE B CA 1
ATOM 4837 C C . ILE B 1 289 ? 1.402 -3.287 0.653 1 98.56 289 ILE B C 1
ATOM 4839 O O . ILE B 1 289 ? 0.251 -2.957 0.949 1 98.56 289 ILE B O 1
ATOM 4843 N N . ALA B 1 290 ? 1.673 -4.051 -0.338 1 98.69 290 ALA B N 1
ATOM 4844 C CA . ALA B 1 290 ? 0.612 -4.574 -1.197 1 98.69 290 ALA B CA 1
ATOM 4845 C C . ALA B 1 290 ? 0.717 -6.086 -1.342 1 98.69 290 ALA B C 1
ATOM 4847 O O . ALA B 1 290 ? 1.707 -6.691 -0.922 1 98.69 290 ALA B O 1
ATOM 4848 N N . GLY B 1 291 ? -0.32 -6.672 -1.806 1 98.38 291 GLY B N 1
ATOM 4849 C CA . GLY B 1 291 ? -0.329 -8.07 -2.197 1 98.38 291 GLY B CA 1
ATOM 4850 C C . GLY B 1 291 ? -0.6 -8.273 -3.676 1 98.38 291 GLY B C 1
ATOM 4851 O O . GLY B 1 291 ? -1.158 -7.398 -4.336 1 98.38 291 GLY B O 1
ATOM 4852 N N . SER B 1 292 ? -0.173 -9.359 -4.16 1 98.44 292 SER B N 1
ATOM 4853 C CA . SER B 1 292 ? -0.434 -9.711 -5.551 1 98.44 292 SER B CA 1
ATOM 4854 C C . SER B 1 292 ? -0.676 -11.203 -5.707 1 98.44 292 SER B C 1
ATOM 4856 O O . SER B 1 292 ? 0.075 -12.023 -5.168 1 98.44 292 SER B O 1
ATOM 4858 N N . MET B 1 293 ? -1.734 -11.539 -6.34 1 97.44 293 MET B N 1
ATOM 4859 C CA . MET B 1 293 ? -2.021 -12.922 -6.691 1 97.44 293 MET B CA 1
ATOM 4860 C C . MET B 1 293 ? -1.341 -13.305 -8 1 97.44 293 MET B C 1
ATOM 4862 O O . MET B 1 293 ? -0.422 -12.625 -8.453 1 97.44 293 MET B O 1
ATOM 4866 N N . ILE B 1 294 ? -1.601 -14.461 -8.492 1 97.75 294 ILE B N 1
ATOM 4867 C CA . ILE B 1 294 ? -1.207 -14.82 -9.852 1 97.75 294 ILE B CA 1
ATOM 4868 C C . ILE B 1 294 ? -1.874 -13.875 -10.852 1 97.75 294 ILE B C 1
ATOM 4870 O O . ILE B 1 294 ? -2.641 -12.992 -10.461 1 97.75 294 ILE B O 1
ATOM 4874 N N . GLY B 1 295 ? -1.538 -13.977 -12.062 1 98.19 295 GLY B N 1
ATOM 4875 C CA . GLY B 1 295 ? -2.125 -13.141 -13.094 1 98.19 295 GLY B CA 1
ATOM 4876 C C . GLY B 1 295 ? -3.305 -13.789 -13.797 1 98.19 295 GLY B C 1
ATOM 4877 O O . GLY B 1 295 ? -3.516 -15 -13.672 1 98.19 295 GLY B O 1
ATOM 4878 N N . GLY B 1 296 ? -4.121 -12.992 -14.414 1 98.5 296 GLY B N 1
ATOM 4879 C CA . GLY B 1 296 ? -5.164 -13.516 -15.281 1 98.5 296 GLY B CA 1
ATOM 4880 C C . GLY B 1 296 ? -4.621 -14.219 -16.5 1 98.5 296 GLY B C 1
ATOM 4881 O O . GLY B 1 296 ? -3.406 -14.305 -16.703 1 98.5 296 GLY B O 1
ATOM 4882 N N . ILE B 1 297 ? -5.508 -14.742 -17.312 1 98.62 297 ILE B N 1
ATOM 4883 C CA . ILE B 1 297 ? -5.113 -15.586 -18.438 1 98.62 297 ILE B CA 1
ATOM 4884 C C . ILE B 1 297 ? -4.332 -14.758 -19.453 1 98.62 297 ILE B C 1
ATOM 4886 O O . ILE B 1 297 ? -3.25 -15.156 -19.891 1 98.62 297 ILE B O 1
ATOM 4890 N N . PRO B 1 298 ? -4.781 -13.5 -19.781 1 98.69 298 PRO B N 1
ATOM 4891 C CA . PRO B 1 298 ? -3.996 -12.727 -20.75 1 98.69 298 PRO B CA 1
ATOM 4892 C C . PRO B 1 298 ? -2.59 -12.406 -20.25 1 98.69 298 PRO B C 1
ATOM 4894 O O . PRO B 1 298 ? -1.624 -12.484 -21.016 1 98.69 298 PRO B O 1
ATOM 4897 N N . GLU B 1 299 ? -2.496 -12.078 -19 1 98.81 299 GLU B N 1
ATOM 4898 C CA . GLU B 1 299 ? -1.186 -11.75 -18.453 1 98.81 299 GLU B CA 1
ATOM 4899 C C . GLU B 1 299 ? -0.29 -12.984 -18.391 1 98.81 299 GLU B C 1
ATOM 4901 O O . GLU B 1 299 ? 0.922 -12.891 -18.594 1 98.81 299 GLU B O 1
ATOM 4906 N N . THR B 1 300 ? -0.856 -14.125 -18.078 1 98.88 300 THR B N 1
ATOM 4907 C CA . THR B 1 300 ? -0.08 -15.359 -18.062 1 98.88 300 THR B CA 1
ATOM 4908 C C . THR B 1 300 ? 0.488 -15.672 -19.438 1 98.88 300 THR B C 1
ATOM 4910 O O . THR B 1 300 ? 1.651 -16.062 -19.562 1 98.88 300 THR B O 1
ATOM 4913 N N . GLN B 1 301 ? -0.337 -15.453 -20.469 1 98.88 301 GLN B N 1
ATOM 4914 C CA . GLN B 1 301 ? 0.162 -15.633 -21.828 1 98.88 301 GLN B CA 1
ATOM 4915 C C . GLN B 1 301 ? 1.292 -14.648 -22.125 1 98.88 301 GLN B C 1
ATOM 4917 O O . GLN B 1 301 ? 2.311 -15.023 -22.719 1 98.88 301 GLN B O 1
ATOM 4922 N N . GLU B 1 302 ? 1.074 -13.422 -21.703 1 98.88 302 GLU B N 1
ATOM 4923 C CA . GLU B 1 302 ? 2.1 -12.398 -21.906 1 98.88 302 GLU B CA 1
ATOM 4924 C C . GLU B 1 302 ? 3.412 -12.805 -21.234 1 98.88 302 GLU B C 1
ATOM 4926 O O . GLU B 1 302 ? 4.484 -12.656 -21.812 1 98.88 302 GLU B O 1
ATOM 4931 N N . MET B 1 303 ? 3.307 -13.273 -20.047 1 98.88 303 MET B N 1
ATOM 4932 C CA . MET B 1 303 ? 4.484 -13.719 -19.312 1 98.88 303 MET B CA 1
ATOM 4933 C C . MET B 1 303 ? 5.184 -14.867 -20.031 1 98.88 303 MET B C 1
ATOM 4935 O O . MET B 1 303 ? 6.406 -14.867 -20.172 1 98.88 303 MET B O 1
ATOM 4939 N N . LEU B 1 304 ? 4.426 -15.859 -20.484 1 98.94 304 LEU B N 1
ATOM 4940 C CA . LEU B 1 304 ? 5.008 -16.984 -21.219 1 98.94 304 LEU B CA 1
ATOM 4941 C C . LEU B 1 304 ? 5.719 -16.5 -22.484 1 98.94 304 LEU B C 1
ATOM 4943 O O . LEU B 1 304 ? 6.824 -16.953 -22.781 1 98.94 304 LEU B O 1
ATOM 4947 N N . ASP B 1 305 ? 5.07 -15.578 -23.219 1 98.88 305 ASP B N 1
ATOM 4948 C CA . ASP B 1 305 ? 5.676 -15.023 -24.422 1 98.88 305 ASP B CA 1
ATOM 4949 C C . ASP B 1 305 ? 6.965 -14.273 -24.109 1 98.88 305 ASP B C 1
ATOM 4951 O O . ASP B 1 305 ? 7.969 -14.414 -24.812 1 98.88 305 ASP B O 1
ATOM 4955 N N . PHE B 1 306 ? 6.938 -13.508 -23.078 1 98.88 306 PHE B N 1
ATOM 4956 C CA . PHE B 1 306 ? 8.109 -12.773 -22.625 1 98.88 306 PHE B CA 1
ATOM 4957 C C . PHE B 1 306 ? 9.25 -13.727 -22.281 1 98.88 306 PHE B C 1
ATOM 4959 O O . PHE B 1 306 ? 10.391 -13.508 -22.703 1 98.88 306 PHE B O 1
ATOM 4966 N N . CYS B 1 307 ? 8.938 -14.773 -21.531 1 98.88 307 CYS B N 1
ATOM 4967 C CA . CYS B 1 307 ? 9.945 -15.75 -21.141 1 98.88 307 CYS B CA 1
ATOM 4968 C C . CYS B 1 307 ? 10.523 -16.469 -22.359 1 98.88 307 CYS B C 1
ATOM 4970 O O . CYS B 1 307 ? 11.727 -16.703 -22.422 1 98.88 307 CYS B O 1
ATOM 4972 N N . ALA B 1 308 ? 9.672 -16.797 -23.297 1 98.81 308 ALA B N 1
ATOM 4973 C CA . ALA B 1 308 ? 10.148 -17.438 -24.516 1 98.81 308 ALA B CA 1
ATOM 4974 C C . ALA B 1 308 ? 11.086 -16.531 -25.297 1 98.81 308 ALA B C 1
ATOM 4976 O O . ALA B 1 308 ? 12.133 -16.969 -25.766 1 98.81 308 ALA B O 1
ATOM 4977 N N . GLU B 1 309 ? 10.719 -15.289 -25.375 1 98.56 309 GLU B N 1
ATOM 4978 C CA . GLU B 1 309 ? 11.516 -14.305 -26.109 1 98.56 309 GLU B CA 1
ATOM 4979 C C . GLU B 1 309 ? 12.891 -14.117 -25.469 1 98.56 309 GLU B C 1
ATOM 4981 O O . GLU B 1 309 ? 13.883 -13.906 -26.172 1 98.56 309 GLU B O 1
ATOM 4986 N N . HIS B 1 310 ? 12.977 -14.273 -24.219 1 98.31 310 HIS B N 1
ATOM 4987 C CA . HIS B 1 310 ? 14.219 -13.969 -23.516 1 98.31 310 HIS B CA 1
ATOM 4988 C C . HIS B 1 310 ? 14.93 -15.242 -23.078 1 98.31 310 HIS B C 1
ATOM 4990 O O . HIS B 1 310 ? 15.938 -15.18 -22.375 1 98.31 310 HIS B O 1
ATOM 4996 N N . GLY B 1 311 ? 14.305 -16.391 -23.406 1 97.94 311 GLY B N 1
ATOM 4997 C CA . GLY B 1 311 ? 14.922 -17.656 -23.062 1 97.94 311 GLY B CA 1
ATOM 4998 C C . GLY B 1 311 ? 14.875 -17.969 -21.578 1 97.94 311 GLY B C 1
ATOM 4999 O O . GLY B 1 311 ? 15.812 -18.547 -21.031 1 97.94 311 GLY B O 1
ATOM 5000 N N . ILE B 1 312 ? 13.844 -17.516 -20.922 1 98.81 312 ILE B N 1
ATOM 5001 C CA . ILE B 1 312 ? 13.727 -17.688 -19.484 1 98.81 312 ILE B CA 1
ATOM 5002 C C . ILE B 1 312 ? 12.914 -18.953 -19.188 1 98.81 312 ILE B C 1
ATOM 5004 O O . ILE B 1 312 ? 11.828 -19.141 -19.734 1 98.81 312 ILE B O 1
ATOM 5008 N N . VAL B 1 313 ? 13.43 -19.844 -18.375 1 98.81 313 VAL B N 1
ATOM 5009 C CA . VAL B 1 313 ? 12.742 -20.984 -17.797 1 98.81 313 VAL B CA 1
ATOM 5010 C C . VAL B 1 313 ? 13.07 -21.109 -16.312 1 98.81 313 VAL B C 1
ATOM 5012 O O . VAL B 1 313 ? 13.891 -20.344 -15.797 1 98.81 313 VAL B O 1
ATOM 5015 N N . ALA B 1 314 ? 12.438 -21.984 -15.648 1 98.75 314 ALA B N 1
ATOM 5016 C CA . ALA B 1 314 ? 12.75 -22.25 -14.242 1 98.75 314 ALA B CA 1
ATOM 5017 C C . ALA B 1 314 ? 13.906 -23.234 -14.117 1 98.75 314 ALA B C 1
ATOM 5019 O O . ALA B 1 314 ? 14.109 -24.078 -15 1 98.75 314 ALA B O 1
ATOM 5020 N N . ASP B 1 315 ? 14.68 -23.047 -13.07 1 98.31 315 ASP B N 1
ATOM 5021 C CA . ASP B 1 315 ? 15.578 -24.125 -12.656 1 98.31 315 ASP B CA 1
ATOM 5022 C C . ASP B 1 315 ? 14.812 -25.219 -11.914 1 98.31 315 ASP B C 1
ATOM 5024 O O . ASP B 1 315 ? 14.07 -24.938 -10.969 1 98.31 315 ASP B O 1
ATOM 5028 N N . ILE B 1 316 ? 15.07 -26.531 -12.422 1 98.44 316 ILE B N 1
ATOM 5029 C CA . ILE B 1 316 ? 14.156 -27.547 -11.914 1 98.44 316 ILE B CA 1
ATOM 5030 C C . ILE B 1 316 ? 14.945 -28.812 -11.531 1 98.44 316 ILE B C 1
ATOM 5032 O O . ILE B 1 316 ? 16.094 -28.984 -11.953 1 98.44 316 ILE B O 1
ATOM 5036 N N . GLU B 1 317 ? 14.367 -29.562 -10.672 1 98.44 317 GLU B N 1
ATOM 5037 C CA . GLU B 1 317 ? 14.68 -30.969 -10.445 1 98.44 317 GLU B CA 1
ATOM 5038 C C . GLU B 1 317 ? 13.555 -31.875 -10.922 1 98.44 317 GLU B C 1
ATOM 5040 O O . GLU B 1 317 ? 12.445 -31.828 -10.391 1 98.44 317 GLU B O 1
ATOM 5045 N N . MET B 1 318 ? 13.852 -32.719 -11.906 1 98.25 318 MET B N 1
ATOM 5046 C CA . MET B 1 318 ? 12.852 -33.656 -12.422 1 98.25 318 MET B CA 1
ATOM 5047 C C . MET B 1 318 ? 12.68 -34.844 -11.484 1 98.25 318 MET B C 1
ATOM 5049 O O . MET B 1 318 ? 13.664 -35.375 -10.977 1 98.25 318 MET B O 1
ATOM 5053 N N . ILE B 1 319 ? 11.477 -35.219 -11.32 1 98.62 319 ILE B N 1
ATOM 5054 C CA . ILE B 1 319 ? 11.219 -36.406 -10.508 1 98.62 319 ILE B CA 1
ATOM 5055 C C . ILE B 1 319 ? 10.242 -37.312 -11.234 1 98.62 319 ILE B C 1
ATOM 5057 O O . ILE B 1 319 ? 9.492 -36.875 -12.109 1 98.62 319 ILE B O 1
ATOM 5061 N N . ARG B 1 320 ? 10.281 -38.531 -10.836 1 98.44 320 ARG B N 1
ATOM 5062 C CA . ARG B 1 320 ? 9.234 -39.5 -11.203 1 98.44 320 ARG B CA 1
ATOM 5063 C C . ARG B 1 320 ? 8 -39.312 -10.32 1 98.44 320 ARG B C 1
ATOM 5065 O O . ARG B 1 320 ? 8.094 -38.781 -9.211 1 98.44 320 ARG B O 1
ATOM 5072 N N . ALA B 1 321 ? 6.926 -39.844 -10.797 1 98 321 ALA B N 1
ATOM 5073 C CA . ALA B 1 321 ? 5.676 -39.719 -10.047 1 98 321 ALA B CA 1
ATOM 5074 C C . ALA B 1 321 ? 5.781 -40.406 -8.695 1 98 321 ALA B C 1
ATOM 5076 O O . ALA B 1 321 ? 5.215 -39.938 -7.703 1 98 321 ALA B O 1
ATOM 5077 N N . ASP B 1 322 ? 6.496 -41.5 -8.633 1 97.19 322 ASP B N 1
ATOM 5078 C CA . ASP B 1 322 ? 6.578 -42.312 -7.41 1 97.19 322 ASP B CA 1
ATOM 5079 C C . ASP B 1 322 ? 7.512 -41.656 -6.395 1 97.19 322 ASP B C 1
ATOM 5081 O O . ASP B 1 322 ? 7.637 -42.125 -5.262 1 97.19 322 ASP B O 1
ATOM 5085 N N . GLN B 1 323 ? 8.148 -40.562 -6.75 1 98.25 323 GLN B N 1
ATOM 5086 C CA . GLN B 1 323 ? 9.055 -39.844 -5.859 1 98.25 323 GLN B CA 1
ATOM 5087 C C . GLN B 1 323 ? 8.383 -38.625 -5.246 1 98.25 323 GLN B C 1
ATOM 5089 O O . GLN B 1 323 ? 9.023 -37.844 -4.527 1 98.25 323 GLN B O 1
ATOM 5094 N N . ILE B 1 324 ? 7.109 -38.438 -5.484 1 98.44 324 ILE B N 1
ATOM 5095 C CA . ILE B 1 324 ? 6.41 -37.219 -5.145 1 98.44 324 ILE B CA 1
ATOM 5096 C C . ILE B 1 324 ? 6.395 -37.031 -3.631 1 98.44 324 ILE B C 1
ATOM 5098 O O . ILE B 1 324 ? 6.566 -35.906 -3.133 1 98.44 324 ILE B O 1
ATOM 5102 N N . ASN B 1 325 ? 6.223 -38.094 -2.865 1 98.38 325 ASN B N 1
ATOM 5103 C CA . ASN B 1 325 ? 6.184 -37.938 -1.412 1 98.38 325 ASN B CA 1
ATOM 5104 C C . ASN B 1 325 ? 7.527 -37.5 -0.85 1 98.38 325 ASN B C 1
ATOM 5106 O O . ASN B 1 325 ? 7.578 -36.656 0.043 1 98.38 325 ASN B O 1
ATOM 5110 N N . GLU B 1 326 ? 8.523 -38.094 -1.372 1 98.25 326 GLU B N 1
ATOM 5111 C CA . GLU B 1 326 ? 9.859 -37.625 -0.968 1 98.25 326 GLU B CA 1
ATOM 5112 C C . GLU B 1 326 ? 10.109 -36.188 -1.373 1 98.25 326 GLU B C 1
ATOM 5114 O O . GLU B 1 326 ? 10.711 -35.438 -0.621 1 98.25 326 GLU B O 1
ATOM 5119 N N . ALA B 1 327 ? 9.68 -35.844 -2.543 1 98.38 327 ALA B N 1
ATOM 5120 C CA . ALA B 1 327 ? 9.82 -34.469 -3.014 1 98.38 327 ALA B CA 1
ATOM 5121 C C . ALA B 1 327 ? 9.117 -33.5 -2.078 1 98.38 327 ALA B C 1
ATOM 5123 O O . ALA B 1 327 ? 9.648 -32.406 -1.77 1 98.38 327 ALA B O 1
ATOM 5124 N N . TYR B 1 328 ? 7.891 -33.812 -1.592 1 97.62 328 TYR B N 1
ATOM 5125 C CA . TYR B 1 328 ? 7.156 -33 -0.638 1 97.62 328 TYR B CA 1
ATOM 5126 C C . TYR B 1 328 ? 7.98 -32.75 0.622 1 97.62 328 TYR B C 1
ATOM 5128 O O . TYR B 1 328 ? 8.094 -31.609 1.089 1 97.62 328 TYR B O 1
ATOM 5136 N N . GLU B 1 329 ? 8.594 -33.781 1.128 1 97.25 329 GLU B N 1
ATOM 5137 C CA . GLU B 1 329 ? 9.406 -33.688 2.336 1 97.25 329 GLU B CA 1
ATOM 5138 C C . GLU B 1 329 ? 10.625 -32.781 2.105 1 97.25 329 GLU B C 1
ATOM 5140 O O . GLU B 1 329 ? 10.977 -31.969 2.965 1 97.25 329 GLU B O 1
ATOM 5145 N N . ARG B 1 330 ? 11.211 -33 0.986 1 97.31 330 ARG B N 1
ATOM 5146 C CA . ARG B 1 330 ? 12.383 -32.188 0.654 1 97.31 330 ARG B CA 1
ATOM 5147 C C . ARG B 1 330 ? 12 -30.703 0.526 1 97.31 330 ARG B C 1
ATOM 5149 O O . ARG B 1 330 ? 12.719 -29.828 1.006 1 97.31 330 ARG B O 1
ATOM 5156 N N . MET B 1 331 ? 10.867 -30.422 -0.081 1 95.5 331 MET B N 1
ATOM 5157 C CA . MET B 1 331 ? 10.391 -29.062 -0.231 1 95.5 331 MET B CA 1
ATOM 5158 C C . MET B 1 331 ? 10.172 -28.406 1.13 1 95.5 331 MET B C 1
ATOM 5160 O O . MET B 1 331 ? 10.523 -27.234 1.332 1 95.5 331 MET B O 1
ATOM 5164 N N . LEU B 1 332 ? 9.641 -29.156 2.059 1 92.38 332 LEU B N 1
ATOM 5165 C CA . LEU B 1 332 ? 9.336 -28.641 3.389 1 92.38 332 LEU B CA 1
ATOM 5166 C C . LEU B 1 332 ? 10.617 -28.297 4.141 1 92.38 332 LEU B C 1
ATOM 5168 O O . LEU B 1 332 ? 10.625 -27.406 4.996 1 92.38 332 LEU B O 1
ATOM 5172 N N . ARG B 1 333 ? 11.734 -29 3.705 1 91.94 333 ARG B N 1
ATOM 5173 C CA . ARG B 1 333 ? 13.023 -28.734 4.336 1 91.94 333 ARG B CA 1
ATOM 5174 C C . ARG B 1 333 ? 13.828 -27.703 3.549 1 91.94 333 ARG B C 1
ATOM 5176 O O . ARG B 1 333 ? 14.969 -27.406 3.895 1 91.94 333 ARG B O 1
ATOM 5183 N N . GLY B 1 334 ? 13.242 -27.281 2.496 1 89.62 334 GLY B N 1
ATOM 5184 C CA . GLY B 1 334 ? 13.945 -26.312 1.666 1 89.62 334 GLY B CA 1
ATOM 5185 C C . GLY B 1 334 ? 15.047 -26.938 0.824 1 89.62 334 GLY B C 1
ATOM 5186 O O . GLY B 1 334 ? 15.922 -26.234 0.324 1 89.62 334 GLY B O 1
ATOM 5187 N N . ASP B 1 335 ? 14.969 -28.203 0.72 1 93.19 335 ASP B N 1
ATOM 5188 C CA . ASP B 1 335 ? 15.953 -28.953 -0.053 1 93.19 335 ASP B CA 1
ATOM 5189 C C . ASP B 1 335 ? 15.484 -29.156 -1.49 1 93.19 335 ASP B C 1
ATOM 5191 O O . ASP B 1 335 ? 15.172 -30.281 -1.89 1 93.19 335 ASP B O 1
ATOM 5195 N N . VAL B 1 336 ? 15.469 -28.203 -2.271 1 94.19 336 VAL B N 1
ATOM 5196 C CA . VAL B 1 336 ? 15.086 -28.234 -3.678 1 94.19 336 VAL B CA 1
ATOM 5197 C C . VAL B 1 336 ? 15.797 -27.125 -4.438 1 94.19 336 VAL B C 1
ATOM 5199 O O . VAL B 1 336 ? 15.93 -26.016 -3.936 1 94.19 336 VAL B O 1
ATOM 5202 N N . LYS B 1 337 ? 16.453 -27.547 -5.52 1 93.12 337 LYS B N 1
ATOM 5203 C CA . LYS B 1 337 ? 16.969 -26.531 -6.422 1 93.12 337 LYS B CA 1
ATOM 5204 C C . LYS B 1 337 ? 15.844 -25.906 -7.258 1 93.12 337 LYS B C 1
ATOM 5206 O O . LYS B 1 337 ? 15.711 -26.219 -8.445 1 93.12 337 LYS B O 1
ATOM 5211 N N . TYR B 1 338 ? 15.242 -25.234 -6.695 1 94.62 338 TYR B N 1
ATOM 5212 C CA . TYR B 1 338 ? 14.203 -24.219 -6.742 1 94.62 338 TYR B CA 1
ATOM 5213 C C . TYR B 1 338 ? 12.828 -24.859 -6.949 1 94.62 338 TYR B C 1
ATOM 5215 O O . TYR B 1 338 ? 11.867 -24.516 -6.254 1 94.62 338 TYR B O 1
ATOM 5223 N N . ARG B 1 339 ? 12.617 -25.734 -8.062 1 97.94 339 ARG B N 1
ATOM 5224 C CA . ARG B 1 339 ? 11.289 -26.297 -8.328 1 97.94 339 ARG B CA 1
ATOM 5225 C C . ARG B 1 339 ? 11.383 -27.766 -8.703 1 97.94 339 ARG B C 1
ATOM 5227 O O . ARG B 1 339 ? 12.258 -28.172 -9.469 1 97.94 339 ARG B O 1
ATOM 5234 N N . PHE B 1 340 ? 10.539 -28.609 -8.172 1 98.75 340 PHE B N 1
ATOM 5235 C CA . PHE B 1 340 ? 10.367 -29.969 -8.672 1 98.75 340 PHE B CA 1
ATOM 5236 C C . PHE B 1 340 ? 9.359 -30 -9.812 1 98.75 340 PHE B C 1
ATOM 5238 O O . PHE B 1 340 ? 8.414 -29.203 -9.836 1 98.75 340 PHE B O 1
ATOM 5245 N N . VAL B 1 341 ? 9.602 -30.922 -10.773 1 98.88 341 VAL B N 1
ATOM 5246 C CA . VAL B 1 341 ? 8.68 -31.172 -11.867 1 98.88 341 VAL B CA 1
ATOM 5247 C C . VAL B 1 341 ? 8.5 -32.688 -12.062 1 98.88 341 VAL B C 1
ATOM 5249 O O . VAL B 1 341 ? 9.484 -33.406 -12.148 1 98.88 341 VAL B O 1
ATOM 5252 N N . ILE B 1 342 ? 7.312 -33.125 -12.172 1 98.88 342 ILE B N 1
ATOM 5253 C CA . ILE B 1 342 ? 6.996 -34.531 -12.375 1 98.88 342 ILE B CA 1
ATOM 5254 C C . ILE B 1 342 ? 7.051 -34.875 -13.859 1 98.88 342 ILE B C 1
ATOM 5256 O O . ILE B 1 342 ? 6.48 -34.156 -14.688 1 98.88 342 ILE B O 1
ATOM 5260 N N . ASP B 1 343 ? 7.773 -35.906 -14.195 1 98.69 343 ASP B N 1
ATOM 5261 C CA . ASP B 1 343 ? 7.594 -36.531 -15.5 1 98.69 343 ASP B CA 1
ATOM 5262 C C . ASP B 1 343 ? 6.332 -37.406 -15.516 1 98.69 343 ASP B C 1
ATOM 5264 O O . ASP B 1 343 ? 6.344 -38.531 -15.031 1 98.69 343 ASP B O 1
ATOM 5268 N N . ASN B 1 344 ? 5.371 -36.906 -16.109 1 98.5 344 ASN B N 1
ATOM 5269 C CA . ASN B 1 344 ? 4.059 -37.531 -15.992 1 98.5 344 ASN B CA 1
ATOM 5270 C C . ASN B 1 344 ? 3.994 -38.875 -16.75 1 98.5 344 ASN B C 1
ATOM 5272 O O . ASN B 1 344 ? 3.092 -39.656 -16.531 1 98.5 344 ASN B O 1
ATOM 5276 N N . ARG B 1 345 ? 4.895 -39.188 -17.625 1 95.12 345 ARG B N 1
ATOM 5277 C CA . ARG B 1 345 ? 4.957 -40.469 -18.328 1 95.12 345 ARG B CA 1
ATOM 5278 C C . ARG B 1 345 ? 5.16 -41.594 -17.328 1 95.12 345 ARG B C 1
ATOM 5280 O O . ARG B 1 345 ? 4.867 -42.75 -17.641 1 95.12 345 ARG B O 1
ATOM 5287 N N . THR B 1 346 ? 5.621 -41.156 -16.188 1 97 346 THR B N 1
ATOM 5288 C CA . THR B 1 346 ? 5.961 -42.188 -15.188 1 97 346 THR B CA 1
ATOM 5289 C C . THR B 1 346 ? 4.746 -42.531 -14.328 1 97 346 THR B C 1
ATOM 5291 O O . THR B 1 346 ? 4.836 -43.375 -13.43 1 97 346 THR B O 1
ATOM 5294 N N . LEU B 1 347 ? 3.66 -41.938 -14.57 1 95.5 347 LEU B N 1
ATOM 5295 C CA . LEU B 1 347 ? 2.436 -42.219 -13.828 1 95.5 347 LEU B CA 1
ATOM 5296 C C . LEU B 1 347 ? 1.929 -43.625 -14.141 1 95.5 347 LEU B C 1
ATOM 5298 O O . LEU B 1 347 ? 1.103 -44.156 -13.398 1 95.5 347 LEU B O 1
ATOM 5302 N N . THR B 1 348 ? 2.363 -44.25 -15.234 1 86.94 348 THR B N 1
ATOM 5303 C CA . THR B 1 348 ? 1.89 -45.531 -15.664 1 86.94 348 THR B CA 1
ATOM 5304 C C . THR B 1 348 ? 2.836 -46.656 -15.195 1 86.94 348 THR B C 1
ATOM 5306 O O . THR B 1 348 ? 2.607 -47.812 -15.469 1 86.94 348 THR B O 1
ATOM 5309 N N . ASP B 1 349 ? 3.854 -46.312 -14.562 1 81.25 349 ASP B N 1
ATOM 5310 C CA . ASP B 1 349 ? 4.82 -47.312 -14.094 1 81.25 349 ASP B CA 1
ATOM 5311 C C . ASP B 1 349 ? 4.414 -47.875 -12.734 1 81.25 349 ASP B C 1
ATOM 5313 O O . ASP B 1 349 ? 3.77 -47.188 -11.938 1 81.25 349 ASP B O 1
#

Organism: Escherichia coli O6:H1 (strain CFT073 / ATCC 700928 / UPEC) (NCBI:txid199310)

pLDDT: mean 96.77, std 3.33, range [76.88, 98.94]

Solvent-accessible surface area (backbone atoms only — not comparable to full-atom values): 34416 Å² total; per-residue (Å²): 82,81,42,49,30,41,24,24,76,41,54,87,47,71,68,38,81,41,79,43,63,44,75,77,66,48,49,47,15,33,28,31,43,34,45,25,20,19,58,54,71,67,39,54,36,47,53,48,45,72,45,90,78,64,54,66,72,32,25,43,30,34,12,26,21,29,32,28,69,43,62,16,89,68,44,80,90,65,51,63,70,41,47,31,31,36,27,54,46,51,48,52,76,73,72,47,73,34,37,73,70,39,29,35,62,56,32,95,53,45,22,38,28,37,66,21,77,40,91,51,69,90,39,38,33,58,17,37,41,22,43,55,50,65,39,42,51,85,39,54,35,73,50,79,56,58,77,92,46,42,64,29,45,11,40,37,42,45,35,34,22,35,36,45,37,49,40,59,73,69,53,39,40,67,76,27,33,30,34,34,33,34,78,38,51,42,20,48,40,35,36,36,51,42,29,73,44,42,21,48,26,33,36,31,34,85,50,77,84,46,43,63,57,44,42,74,44,43,25,74,40,69,36,45,71,80,39,64,66,58,48,61,75,43,51,48,59,23,53,34,30,46,33,45,50,44,59,63,48,65,55,53,78,52,54,55,22,31,24,73,66,9,39,39,34,33,61,32,62,37,96,50,63,38,55,48,57,58,57,61,63,21,18,60,33,35,16,33,46,30,15,34,41,58,43,14,60,60,50,38,43,50,47,47,52,51,25,42,75,70,69,55,63,49,61,62,41,80,38,48,48,90,43,47,64,59,49,54,55,30,53,77,69,63,61,56,68,42,31,45,26,30,37,31,76,40,60,80,107,81,82,42,47,29,40,25,24,75,41,55,88,48,70,67,38,81,43,78,44,62,41,74,76,65,48,50,48,16,33,28,30,43,34,47,23,21,20,59,54,70,67,40,54,35,46,53,47,44,72,46,90,80,63,55,68,71,33,26,42,30,35,11,26,21,30,31,29,69,43,63,15,88,68,44,79,90,65,50,65,68,40,48,32,32,35,27,54,46,51,49,52,75,74,73,46,72,35,36,74,69,39,29,35,62,56,32,97,52,46,23,38,29,36,68,21,76,42,93,50,70,91,39,36,33,59,19,38,41,21,43,54,51,66,38,43,52,84,37,54,35,74,52,79,54,60,76,91,46,44,63,30,44,10,41,36,43,44,36,35,24,36,36,45,38,51,40,60,73,68,53,38,38,69,76,27,33,29,34,34,34,34,78,39,51,41,21,49,40,35,35,37,51,41,31,74,45,41,20,49,23,33,34,31,33,85,50,77,84,47,45,64,59,43,40,74,45,42,25,73,41,70,37,45,73,78,39,64,67,59,49,61,75,41,50,48,59,21,53,33,30,45,33,44,50,44,59,62,48,67,57,52,78,52,53,54,22,32,24,71,67,9,38,38,33,33,62,33,63,36,96,50,61,38,56,47,55,59,57,61,62,20,16,60,33,35,16,32,46,30,16,32,43,58,44,13,60,61,52,37,43,50,46,46,52,52,25,40,76,69,70,57,64,49,60,64,41,79,37,49,50,89,42,46,63,60,48,53,54,28,51,76,69,64,62,56,70,42,30,45,25,29,38,33,76,41,57,79,108

Secondary structure (DSSP, 8-state):
-EEEEEEBSSTTSPPEEEEEE-PPP-TTEEEEEEEEEEE-HHHHHHHTT-STT--SSB-----EEEEEEEE-TT--S--TT-EEEE-SEEE--SSSHHHHTT-GGG-TT-EESSSSB-SSTTSB---SSBSEEEEEGGG-EE--S-GGGHHHHGGGGTHHHHHHHHHHHTT--SS-EEEEE--SHHHHHHHHHHHHTT-EEEEEES-GGGHHHHHHHT-SEEEETT-HHHHHTTTT-EEEEEE---S---THHHHTTEEEEEEEEE----SSPPPPPPHHHHHTTT-EEEE-----HHHHHHHHHHHHHHT----EEEEEGGGHHHHHHHHHTT-SSSEEEEEGGGGG-/-EEEEEEBSSTTSPPEEEEEE-PPP-TTEEEEEEEEEEE-HHHHHHHTT-STT--SSB-----EEEEEEEE-TT--S--TT-EEEE-SEEE--SSSHHHHTT-GGG-TT-EESSSSB-SSTTSB---SSBSEEEEEGGG-EE--S-GGGHHHHGGGGTHHHHHHHHHHHTT--SS-EEEEE--SHHHHHHHHHHHHTT-EEEEEES-GGGHHHHHHHT-SEEEETT-HHHHHTTTT-EEEEEE---S---THHHHTTEEEEEEEEE----SSPPPPPPHHHHHTTT-EEEE-----HHHHHHHHHHHHHHT----EEEEEGGGHHHHHHHHHTT-SSSEEEEEGGGGG-

InterPro domains:
  IPR002328 Alcohol dehydrogenase, zinc-type, conserved site [PS00059] (61-75)
  IPR011032 GroES-like superfamily [SSF50129] (4-172)
  IPR013149 Alcohol dehydrogenase-like, C-terminal [PF00107] (185-308)
  IPR013154 Alcohol dehydrogenase-like, N-terminal [PF08240] (26-143)
  IPR020843 Enoylreductase domain [SM00829] (13-289)
  IPR029752 D-isomer specific 2-hydroxyacid dehydrogenase, NAD-binding domain conserved site 1 [PS00065] (178-205)
  IPR036291 NAD(P)-binding domain superfamily [SSF51735] (151-312)
  IPR047109 Cinnamyl alcohol dehydrogenase-like [PTHR42683] (9-344)
  IPR047109 Cinnamyl alcohol dehydrogenase-like [cd05283] (4-343)

Sequence (698 aa):
MKIKAVGAYSAKQPLESMDITRREPGPHDVKIEIAYCGVCHSDIHQVRSEWAGTVYPCVPGHEIVGRVVAVGDQVEKHAPGDLVGVGCIVDSCKHCEECEDGLENYCDHMTGTYNSPTPDEPGHTLGGYSQQIVVHERYVLRIRHPQEQLAAVAPLLCAGITTYSPLRHWLAGPGKKVGVVGIGGLGHMGIKLAHAMGAHVVAFTTSESKREAAKALGADEVVNSRNADEMVAHVKSFDFILNTVAAPHNLDDFTTLLKRDGTITLVGAPATPHKSPEVFNLIMKRRAIAGSMIGGIPETQEMLDFCAEHGIVADIEMIRADQINEAYERMLRGDVKYRFVIDNRTLTDMKIKAVGAYSAKQPLESMDITRREPGPHDVKIEIAYCGVCHSDIHQVRSEWAGTVYPCVPGHEIVGRVVAVGDQVEKHAPGDLVGVGCIVDSCKHCEECEDGLENYCDHMTGTYNSPTPDEPGHTLGGYSQQIVVHERYVLRIRHPQEQLAAVAPLLCAGITTYSPLRHWLAGPGKKVGVVGIGGLGHMGIKLAHAMGAHVVAFTTSESKREAAKALGADEVVNSRNADEMVAHVKSFDFILNTVAAPHNLDDFTTLLKRDGTITLVGAPATPHKSPEVFNLIMKRRAIAGSMIGGIPETQEMLDFCAEHGIVADIEMIRADQINEAYERMLRGDVKYRFVIDNRTLTD